Protein AF-A0A1G3PHJ7-F1 (afdb_monomer_lite)

pLDDT: mean 84.85, std 14.12, range [32.5, 98.19]

Secondary structure (DSSP, 8-state):
------PPPPPPPPPHHHHHHHHHHHTS---HHHHHHHHHHHHSS--HHHHHHHHHHHHHHHHHHHHHHTS---------------HHHHHHHHHHH-B--PPPPPHHHIIIIIHHHHHHHHHHHS-EEEETTTTEEEE-GGGGTTHHHHHHHHHHHHHHHHHHHHHHGGGTS-HHHHHHHHHHHHHHHHHHHT-GGG-TTS-HHHHHHHHHHHHHHHTSSTTHHHHHHHHHHHHHHHTT--HHHHHHHHHHHHHHH-TTSSSS-HHHHHHHHHHHHHTS---HHHHB---SS-SS-SSS----HHHHHHHHHHHHHHHHHHHHHHHHHHHHHHHHHHHHHHH-GGGSSSS----HHHHHHHHHH-TTSS--HHHHTTSHHHHHHHHHHHHHHHHHHHHTS-EEETTTEEE-SB-TTTTHHHHHHHHHHHHHHHHHTTT-TT--HHHHHHHHS-SS--PPPHHHHHHHHHHHHHHHHHHHHHHHHHHHHHHHHH-HHHHSSS---SPB-HHHHTTT--PPTTTTSBEE-SSTTTT-BHHHHHHHHHHHHHHHHHHTT-HHHHHHHHTHHHHHHHHHHHHHHHHHHS-HHHHHHHHHH---

Sequence (600 aa):
MRKEDNKEPAAAGTSASEKAQIGMLLQRIRPDKDQQLVEEIARSDMKADEKIRKIMGVDQKLSEMEGALDMKPNPVEVKVEKKPFSMEEVAKKNRRLIKVRQKKEKYFQFLFKHFLKIREFGKKSGLISSSFFPPRVWINPEYKKVVLPGFQNDSAILIRALKPLLQTGWIFLEKTEYNLLVQFRKLCESILNAAPENKQKTGVLELFREVERRFLVCQYQPEFAPIIIDSIIMLMKRSKRNDHDIQEALFHLRRLLTANTANPSLFDFLLVLNMAEYKKFLEFKEILQLVPGILISNFRYECDPQTQVEIDQYIEKNEAKIDELVARKMEIDKVERFMKRFVGEGSSGGDDIDFRLLRQLYDYGSRTGKTGFSQDQNALPVFAQNLFLQFTDNLDPLMGDKVEVEGFGPIRIFEKDMFKREFGVMQTMIHHLSQESFNSPHLSRERLYQIKYPHKDTNPSQGEASIFKALTSISDIVLEIGKKVGAVCMIYQEQPDGAANKGGIEPVSQAVIDRGYYSVPYWNKKIQIKGYFDGQTVEGALGQIASISFLIACFFYDDNMQSALSDRRSYIEEIQAIKKVLKRVADPAVYETIHRKYPF

Foldseek 3Di:
DDDDDDDDDDDDDADPVLVVLLVVLLPDDDPPVLNVVLVVLVPDPDHSVVSSVVSVVSVVVVVVVVVCVVDDDDDDPDPPPPPPPDLVVVLVVVLVVFFDDAAADDPVCLLPPALVVLVVLCVQQVQWDFDVVVTAIDGDPCCLVPVLVLLLVLLVLLLVLLPVCLLCLLLPDFQQLSQLSVLVNQLSVLSNQLHPVPDPPDDSLVSCPSNLSSLLLCPVDVCSLVSNLVSSLVSCVVVVHDVVSNVSNSLSSCQANPCPSDRHGVLSVSQSSVCNVRSHNDDPVNGTDNDPGDNRDRFDHPDDPVSVVVLVVLLVVLLVVLVVLVVLLVLLVLLQVLLCVQQHVPCADDDDHRCVLLQLLLVQQPPVVPDGCVVCQFQPLVNVLSSLVSLCVFVCCQAAHFFQWPPPGTAHQAYNCQCVVLSVLLVVLSVQSVVLCVVCRRCGLVNLVCCVVVPDPDDDDPSRVSNNVSLLSNLVSLQVLLSLLSLVLVLCVVCVPQQVPDQPSDHDYPVNSVVSDYHGHQQQIATPDPGPRHRPGNSSVSSSSSNSSLSSNVSSVHVSSVCSSVCSVVSVVSSVVSLVSCCRSPRPVVSVVSCVVPVD

Radius of gyration: 41.17 Å; chains: 1; bounding box: 98×80×120 Å

Structure (mmCIF, N/CA/C/O backbone):
data_AF-A0A1G3PHJ7-F1
#
_entry.id   AF-A0A1G3PHJ7-F1
#
loop_
_atom_site.group_PDB
_atom_site.id
_atom_site.type_symbol
_atom_site.label_atom_id
_atom_site.label_alt_id
_atom_site.label_comp_id
_atom_site.label_asym_id
_atom_site.label_entity_id
_atom_site.label_seq_id
_atom_site.pdbx_PDB_ins_code
_atom_site.Cartn_x
_atom_site.Cartn_y
_atom_site.Cartn_z
_atom_site.occupancy
_atom_site.B_iso_or_equiv
_atom_site.auth_seq_id
_atom_site.auth_comp_id
_atom_site.auth_asym_id
_atom_site.auth_atom_id
_atom_site.pdbx_PDB_model_num
ATOM 1 N N . MET A 1 1 ? 54.192 -47.809 64.615 1.00 43.84 1 MET A N 1
ATOM 2 C CA . MET A 1 1 ? 53.836 -48.461 63.337 1.00 43.84 1 MET A CA 1
ATOM 3 C C . MET A 1 1 ? 52.466 -49.115 63.475 1.00 43.84 1 MET A C 1
ATOM 5 O O . MET A 1 1 ? 52.374 -50.237 63.951 1.00 43.84 1 MET A O 1
ATOM 9 N N . ARG A 1 2 ? 51.402 -48.392 63.121 1.00 34.75 2 ARG A N 1
ATOM 10 C CA . ARG A 1 2 ? 50.054 -48.934 62.905 1.00 34.75 2 ARG A CA 1
ATOM 11 C C . ARG A 1 2 ? 49.571 -48.354 61.578 1.00 34.75 2 ARG A C 1
ATOM 13 O O . ARG A 1 2 ? 49.669 -47.148 61.384 1.00 34.75 2 ARG A O 1
ATOM 20 N N . LYS A 1 3 ? 49.187 -49.239 60.657 1.00 42.75 3 LYS A N 1
ATOM 21 C CA . LYS A 1 3 ? 48.485 -48.904 59.416 1.00 42.75 3 LYS A CA 1
ATOM 22 C C . LYS A 1 3 ? 47.058 -48.518 59.809 1.00 42.75 3 LYS A C 1
ATOM 24 O O . LYS A 1 3 ? 46.428 -49.290 60.524 1.00 42.75 3 LYS A O 1
ATOM 29 N N . GLU A 1 4 ? 46.599 -47.352 59.374 1.00 40.41 4 GLU A N 1
ATOM 30 C CA . GLU A 1 4 ? 45.186 -46.975 59.402 1.00 40.41 4 GLU A CA 1
ATOM 31 C C . GLU A 1 4 ? 44.698 -46.770 57.971 1.00 40.41 4 GLU A C 1
ATOM 33 O O . GLU A 1 4 ? 45.450 -46.368 57.079 1.00 40.41 4 GLU A O 1
ATOM 38 N N . ASP A 1 5 ? 43.446 -47.167 57.792 1.00 36.91 5 ASP A N 1
ATOM 39 C CA . ASP A 1 5 ? 42.823 -47.559 56.545 1.00 36.91 5 ASP A CA 1
ATOM 40 C C . ASP A 1 5 ? 42.368 -46.369 55.699 1.00 36.91 5 ASP A C 1
ATOM 42 O O . ASP A 1 5 ? 41.817 -45.381 56.187 1.00 36.91 5 ASP A O 1
ATOM 46 N N . ASN A 1 6 ? 42.545 -46.521 54.390 1.00 38.66 6 ASN A N 1
ATOM 47 C CA . ASN A 1 6 ? 42.050 -45.610 53.370 1.00 38.66 6 ASN A CA 1
ATOM 48 C C . ASN A 1 6 ? 40.543 -45.874 53.172 1.00 38.66 6 ASN A C 1
ATOM 50 O O . ASN A 1 6 ? 40.163 -46.852 52.531 1.00 38.66 6 ASN A O 1
ATOM 54 N N . LYS A 1 7 ? 39.679 -45.027 53.747 1.00 38.62 7 LYS A N 1
ATOM 55 C CA . LYS A 1 7 ? 38.235 -45.018 53.460 1.00 38.62 7 LYS A CA 1
ATOM 56 C C . LYS A 1 7 ? 37.962 -44.213 52.188 1.00 38.62 7 LYS A C 1
ATOM 58 O O . LYS A 1 7 ? 38.268 -43.024 52.129 1.00 38.62 7 LYS A O 1
ATOM 63 N N . GLU A 1 8 ? 37.365 -44.872 51.197 1.00 39.25 8 GLU A N 1
ATOM 64 C CA . GLU A 1 8 ? 36.826 -44.265 49.975 1.00 39.25 8 GLU A CA 1
ATOM 65 C C . GLU A 1 8 ? 35.823 -43.135 50.291 1.00 39.25 8 GLU A C 1
ATOM 67 O O . GLU A 1 8 ? 35.003 -43.277 51.206 1.00 39.25 8 GLU A O 1
ATOM 72 N N . PRO A 1 9 ? 35.837 -42.018 49.539 1.00 43.00 9 PRO A N 1
ATOM 73 C CA . PRO A 1 9 ? 34.840 -40.970 49.693 1.00 43.00 9 PRO A CA 1
ATOM 74 C C . PRO A 1 9 ? 33.491 -41.412 49.109 1.00 43.00 9 PRO A C 1
ATOM 76 O O . PRO A 1 9 ? 33.395 -41.865 47.968 1.00 43.00 9 PRO A O 1
ATOM 79 N N . ALA A 1 10 ? 32.444 -41.241 49.916 1.00 39.97 10 ALA A N 1
ATOM 80 C CA . ALA A 1 10 ? 31.054 -41.527 49.587 1.00 39.97 10 ALA A CA 1
ATOM 81 C C . ALA A 1 10 ? 30.588 -40.807 48.306 1.00 39.97 10 ALA A C 1
ATOM 83 O O . ALA A 1 10 ? 30.889 -39.632 48.083 1.00 39.97 10 ALA A O 1
ATOM 84 N N . ALA A 1 11 ? 29.823 -41.528 47.483 1.00 46.81 11 ALA A N 1
ATOM 85 C CA . ALA A 1 11 ? 29.260 -41.058 46.224 1.00 46.81 11 ALA A CA 1
ATOM 86 C C . ALA A 1 11 ? 28.428 -39.776 46.413 1.00 46.81 11 ALA A C 1
ATOM 88 O O . ALA A 1 11 ? 27.406 -39.772 47.101 1.00 46.81 11 ALA A O 1
ATOM 89 N N . ALA A 1 12 ? 28.871 -38.689 45.778 1.00 52.44 12 ALA A N 1
ATOM 90 C CA . ALA A 1 12 ? 28.134 -37.436 45.691 1.00 52.44 12 ALA A CA 1
ATOM 91 C C . ALA A 1 12 ? 26.771 -37.678 45.020 1.00 52.44 12 ALA A C 1
ATOM 93 O O . ALA A 1 12 ? 26.698 -38.172 43.894 1.00 52.44 12 ALA A O 1
ATOM 94 N N . GLY A 1 13 ? 25.691 -37.360 45.733 1.00 57.12 13 GLY A N 1
ATOM 95 C CA . GLY A 1 13 ? 24.333 -37.485 45.220 1.00 57.12 13 GLY A CA 1
ATOM 96 C C . GLY A 1 13 ? 24.086 -36.539 44.044 1.00 57.12 13 GLY A C 1
ATOM 97 O O . GLY A 1 13 ? 24.349 -35.346 44.135 1.00 57.12 13 GLY A O 1
ATOM 98 N N . THR A 1 14 ? 23.554 -37.094 42.957 1.00 68.00 14 THR A N 1
ATOM 99 C CA . THR A 1 14 ? 23.069 -36.379 41.763 1.00 68.00 14 THR A CA 1
ATOM 100 C C . THR A 1 14 ? 22.172 -35.190 42.126 1.00 68.00 14 THR A C 1
ATOM 102 O O . THR A 1 14 ? 21.181 -35.382 42.845 1.00 68.00 14 THR A O 1
ATOM 105 N N . SER A 1 15 ? 22.468 -33.990 41.619 1.00 80.75 15 SER A N 1
ATOM 106 C CA . SER A 1 15 ? 21.694 -32.786 41.948 1.00 80.75 15 SER A CA 1
ATOM 107 C C . SER A 1 15 ? 20.277 -32.837 41.348 1.00 80.75 15 SER A C 1
ATOM 109 O O . SER A 1 15 ? 20.022 -33.489 40.332 1.00 80.75 15 SER A O 1
ATOM 111 N N . ALA A 1 16 ? 19.306 -32.157 41.971 1.00 77.56 16 ALA A N 1
ATOM 112 C CA . ALA A 1 16 ? 17.932 -32.097 41.449 1.00 77.56 16 ALA A CA 1
ATOM 113 C C . ALA A 1 16 ? 17.864 -31.462 40.043 1.00 77.56 16 ALA A C 1
ATOM 115 O O . ALA A 1 16 ? 17.028 -31.850 39.227 1.00 77.56 16 ALA A O 1
ATOM 116 N N . SER A 1 17 ? 18.788 -30.540 39.751 1.00 81.38 17 SER A N 1
ATOM 117 C CA . SER A 1 17 ? 18.938 -29.886 38.447 1.00 81.38 17 SER A CA 1
ATOM 118 C C . SER A 1 17 ? 19.352 -30.877 37.355 1.00 81.38 17 SER A C 1
ATOM 120 O O . SER A 1 17 ? 18.749 -30.909 36.284 1.00 81.38 17 SER A O 1
ATOM 122 N N . GLU A 1 18 ? 20.326 -31.744 37.640 1.00 83.62 18 GLU A N 1
ATOM 123 C CA . GLU A 1 18 ? 20.791 -32.782 36.710 1.00 83.62 18 GLU A CA 1
ATOM 124 C C . GLU A 1 18 ? 19.682 -33.782 36.356 1.00 83.62 18 GLU A C 1
ATOM 126 O O . GLU A 1 18 ? 19.519 -34.158 35.194 1.00 83.62 18 GLU A O 1
ATOM 131 N N . LYS A 1 19 ? 18.863 -34.183 37.339 1.00 85.62 19 LYS A N 1
ATOM 132 C CA . LYS A 1 19 ? 17.728 -35.093 37.102 1.00 85.62 19 LYS A CA 1
ATOM 133 C C . LYS A 1 19 ? 16.661 -34.464 36.202 1.00 85.62 19 LYS A C 1
ATOM 135 O O . LYS A 1 19 ? 16.149 -35.142 35.312 1.00 85.62 19 LYS A O 1
ATOM 140 N N . ALA A 1 20 ? 16.350 -33.182 36.406 1.00 84.25 20 ALA A N 1
ATOM 141 C CA . ALA A 1 20 ? 15.405 -32.452 35.562 1.00 84.25 20 ALA A CA 1
ATOM 142 C C . ALA A 1 20 ? 15.917 -32.328 34.117 1.00 84.25 20 ALA A C 1
ATOM 144 O O . ALA A 1 20 ? 15.168 -32.563 33.168 1.00 84.25 20 ALA A O 1
ATOM 145 N N . GLN A 1 21 ? 17.210 -32.043 33.948 1.00 89.69 21 GLN A N 1
ATOM 146 C CA . GLN A 1 21 ? 17.830 -31.900 32.634 1.00 89.69 21 GLN A CA 1
ATOM 147 C C . GLN A 1 21 ? 17.865 -33.222 31.852 1.00 89.69 21 GLN A C 1
ATOM 149 O O . GLN A 1 21 ? 17.553 -33.234 30.661 1.00 89.69 21 GLN A O 1
ATOM 154 N N . ILE A 1 22 ? 18.164 -34.349 32.511 1.00 89.44 22 ILE A N 1
ATOM 155 C CA . ILE A 1 22 ? 18.066 -35.678 31.883 1.00 89.44 22 ILE A CA 1
ATOM 156 C C . ILE A 1 22 ? 16.615 -35.973 31.472 1.00 89.44 22 ILE A C 1
ATOM 158 O O . ILE A 1 22 ? 16.384 -36.452 30.363 1.00 89.44 22 ILE A O 1
ATOM 162 N N . GLY A 1 23 ? 15.635 -35.643 32.322 1.00 87.94 23 GLY A N 1
ATOM 163 C CA . GLY A 1 23 ? 14.214 -35.821 32.012 1.00 87.94 23 GLY A CA 1
ATOM 164 C C . GLY A 1 23 ? 13.775 -35.063 30.756 1.00 87.94 23 GLY A C 1
ATOM 165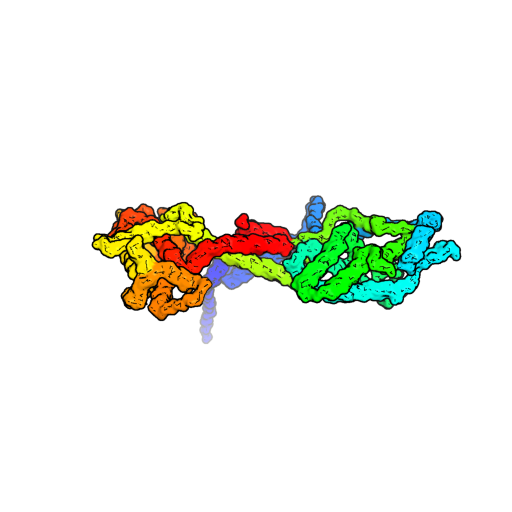 O O . GLY A 1 23 ? 13.115 -35.639 29.894 1.00 87.94 23 GLY A O 1
ATOM 166 N N . MET A 1 24 ? 14.206 -33.807 30.605 1.00 89.19 24 MET A N 1
ATOM 167 C CA . MET A 1 24 ? 13.935 -33.018 29.397 1.00 89.19 24 MET A CA 1
ATOM 168 C C . MET A 1 24 ? 14.59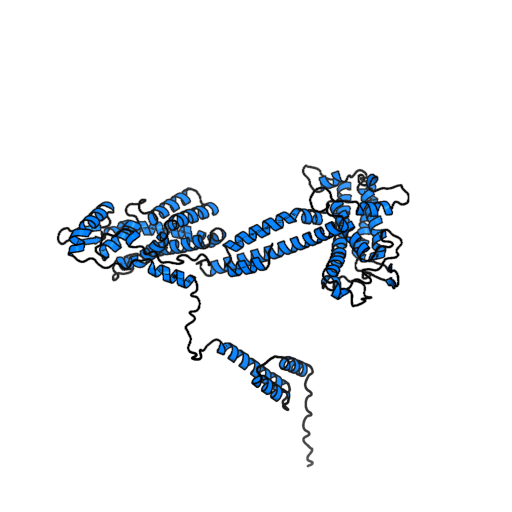1 -33.617 28.148 1.00 89.19 24 MET A C 1
ATOM 170 O O . MET A 1 24 ? 13.973 -33.655 27.086 1.00 89.19 24 MET A O 1
ATOM 174 N N . LEU A 1 25 ? 15.832 -34.103 28.261 1.00 92.31 25 LEU A N 1
ATOM 175 C CA . LEU A 1 25 ? 16.528 -34.724 27.136 1.00 92.31 25 LEU A CA 1
ATOM 176 C C . LEU A 1 25 ? 15.845 -36.029 26.699 1.00 92.31 25 LEU A C 1
ATOM 178 O O . LEU A 1 25 ? 15.731 -36.277 25.503 1.00 92.31 25 LEU A O 1
ATOM 182 N N . LEU A 1 26 ? 15.324 -36.836 27.623 1.00 92.00 26 LEU A N 1
ATOM 183 C CA . LEU A 1 26 ? 14.647 -38.096 27.287 1.00 92.00 26 LEU A CA 1
ATOM 184 C C . LEU A 1 26 ? 13.313 -37.913 26.546 1.00 92.00 26 LEU A C 1
ATOM 186 O O . LEU A 1 26 ? 12.924 -38.802 25.797 1.00 92.00 26 LEU A O 1
ATOM 190 N N . GLN A 1 27 ? 12.644 -36.766 26.698 1.00 91.94 27 GLN A N 1
ATOM 191 C CA . GLN A 1 27 ? 11.363 -36.476 26.035 1.00 91.94 27 GLN A CA 1
ATOM 192 C C . GLN A 1 27 ? 11.489 -36.084 24.553 1.00 91.94 27 GLN A C 1
ATOM 194 O O . GLN A 1 27 ? 10.477 -35.994 23.859 1.00 91.94 27 GLN A O 1
ATOM 199 N N . ARG A 1 28 ? 12.703 -35.833 24.046 1.00 90.75 28 ARG A N 1
ATOM 200 C CA . ARG A 1 28 ? 12.907 -35.525 22.622 1.00 90.75 28 ARG A CA 1
ATOM 201 C C . ARG A 1 28 ? 12.659 -36.760 21.753 1.00 90.75 28 ARG A C 1
ATOM 203 O O . ARG A 1 28 ? 13.173 -37.834 22.047 1.00 90.75 28 ARG A O 1
ATOM 210 N N . ILE A 1 29 ? 11.908 -36.581 20.667 1.00 88.19 29 ILE A N 1
ATOM 211 C CA . ILE A 1 29 ? 11.634 -37.624 19.669 1.00 88.19 29 ILE A CA 1
ATOM 212 C C . ILE A 1 29 ? 12.878 -37.805 18.791 1.00 88.19 29 ILE A C 1
ATOM 214 O O . ILE A 1 29 ? 13.431 -36.821 18.303 1.00 88.19 29 ILE A O 1
ATOM 218 N N . ARG A 1 30 ? 13.315 -39.054 18.600 1.00 91.31 30 ARG A N 1
ATOM 219 C CA . ARG A 1 30 ? 14.499 -39.434 17.811 1.00 91.31 30 ARG A CA 1
ATOM 220 C C . ARG A 1 30 ? 14.197 -40.660 16.944 1.00 91.31 30 ARG A C 1
ATOM 222 O O . ARG A 1 30 ? 13.276 -41.404 17.279 1.00 91.31 30 ARG A O 1
ATOM 229 N N . PRO A 1 31 ? 14.978 -40.921 15.881 1.00 91.50 31 PRO A N 1
ATOM 230 C CA . PRO A 1 31 ? 14.959 -42.204 15.183 1.00 91.50 31 PRO A CA 1
ATOM 231 C C . PRO A 1 31 ? 15.265 -43.374 16.130 1.00 91.50 31 PRO A C 1
ATOM 233 O O . PRO A 1 31 ? 16.075 -43.239 17.048 1.00 91.50 31 PRO A O 1
ATOM 236 N N . ASP A 1 32 ? 14.675 -44.544 15.871 1.00 88.56 32 ASP A N 1
ATOM 237 C CA . ASP A 1 32 ? 14.705 -45.702 16.783 1.00 88.56 32 ASP A CA 1
ATOM 238 C C . ASP A 1 32 ? 16.114 -46.108 17.245 1.00 88.56 32 ASP A C 1
ATOM 240 O O . ASP A 1 32 ? 16.311 -46.468 18.405 1.00 88.56 32 ASP A O 1
ATOM 244 N N . LYS A 1 33 ? 17.117 -46.020 16.361 1.00 89.62 33 LYS A N 1
ATOM 245 C CA . LYS A 1 33 ? 18.511 -46.367 16.691 1.00 89.62 33 LYS A CA 1
ATOM 246 C C . LYS A 1 33 ? 19.138 -45.398 17.694 1.00 89.62 33 LYS A C 1
ATOM 248 O O . LYS A 1 33 ? 19.831 -45.830 18.611 1.00 89.62 33 LYS A O 1
ATOM 253 N N . ASP A 1 34 ? 18.884 -44.105 17.536 1.00 90.81 34 ASP A N 1
ATOM 254 C CA . ASP A 1 34 ? 19.429 -43.067 18.411 1.00 90.81 34 ASP A CA 1
ATOM 255 C C . ASP A 1 34 ? 18.655 -43.001 19.730 1.00 90.81 34 ASP A C 1
ATOM 257 O O . ASP A 1 34 ? 19.244 -42.770 20.786 1.00 90.81 34 ASP A O 1
ATOM 261 N N . GLN A 1 35 ? 17.350 -43.290 19.694 1.00 93.38 35 GLN A N 1
ATOM 262 C CA . GLN A 1 35 ? 16.529 -43.429 20.894 1.00 93.38 35 GLN A CA 1
ATOM 263 C C . GLN A 1 35 ? 17.010 -44.598 21.770 1.00 93.38 35 GLN A C 1
ATOM 265 O O . GLN A 1 35 ? 17.184 -44.421 22.975 1.00 93.38 35 GLN A O 1
ATOM 270 N N . GLN A 1 36 ? 17.319 -45.756 21.173 1.00 91.62 36 GLN A N 1
ATOM 271 C CA . GLN A 1 36 ? 17.901 -46.898 21.894 1.00 91.62 36 GLN A CA 1
ATOM 272 C C . GLN A 1 36 ? 19.247 -46.549 22.543 1.00 91.62 36 GLN A C 1
ATOM 274 O O . GLN A 1 36 ? 19.488 -46.905 23.696 1.00 91.62 36 GLN A O 1
ATOM 279 N N . LEU A 1 37 ? 20.099 -45.801 21.839 1.00 93.31 37 LEU A N 1
ATOM 280 C CA . LEU A 1 37 ? 21.410 -45.394 22.342 1.00 93.31 37 LEU A CA 1
ATOM 281 C C . LEU A 1 37 ? 21.299 -44.376 23.492 1.00 93.31 37 LEU A C 1
ATOM 283 O O . LEU A 1 37 ? 22.047 -44.442 24.467 1.00 93.31 37 LEU A O 1
ATOM 287 N N . VAL A 1 38 ? 20.327 -43.463 23.426 1.00 94.50 38 VAL A N 1
ATOM 288 C CA . VAL A 1 38 ? 20.012 -42.528 24.519 1.00 94.50 38 VAL A CA 1
ATOM 289 C C . VAL A 1 38 ? 19.456 -43.258 25.743 1.00 94.50 38 VAL A C 1
ATOM 291 O O . VAL A 1 38 ? 19.845 -42.939 26.869 1.00 94.50 38 VAL A O 1
ATOM 294 N N . GLU A 1 39 ? 18.605 -44.266 25.554 1.00 92.62 39 GLU A N 1
ATOM 295 C CA . GLU A 1 39 ? 18.111 -45.110 26.647 1.00 92.62 39 GLU A CA 1
ATOM 296 C C . GLU A 1 39 ? 19.225 -45.947 27.291 1.00 92.62 39 GLU A C 1
ATOM 298 O O . GLU A 1 39 ? 19.259 -46.082 28.516 1.00 92.62 39 GLU A O 1
ATOM 303 N N . GLU A 1 40 ? 20.174 -46.455 26.503 1.00 93.12 40 GLU A N 1
ATOM 304 C CA . GLU A 1 40 ? 21.356 -47.165 27.001 1.00 93.12 40 GLU A CA 1
ATOM 305 C C . GLU A 1 40 ? 22.254 -46.238 27.838 1.00 93.12 40 GLU A C 1
ATOM 307 O O . GLU A 1 40 ? 22.643 -46.577 28.960 1.00 93.12 40 GLU A O 1
ATOM 312 N N . ILE A 1 41 ? 22.502 -45.011 27.360 1.00 94.31 41 ILE A N 1
ATOM 313 C CA . ILE A 1 41 ? 23.235 -43.986 28.119 1.00 94.31 41 ILE A CA 1
ATOM 314 C C . ILE A 1 41 ? 22.494 -43.645 29.418 1.00 94.31 41 ILE A C 1
ATOM 316 O O . ILE A 1 41 ? 23.122 -43.536 30.475 1.00 94.31 41 ILE A O 1
ATOM 320 N N . ALA A 1 42 ? 21.167 -43.513 29.375 1.00 92.31 42 ALA A N 1
ATOM 321 C CA . ALA A 1 42 ? 20.363 -43.197 30.549 1.00 92.31 42 ALA A CA 1
ATOM 322 C C . ALA A 1 42 ? 20.401 -44.309 31.611 1.00 92.31 42 ALA A C 1
ATOM 324 O O . ALA A 1 42 ? 20.446 -43.999 32.806 1.00 92.31 42 ALA A O 1
ATOM 325 N N . ARG A 1 43 ? 20.445 -45.580 31.187 1.00 91.06 43 ARG A N 1
ATOM 326 C CA . ARG A 1 43 ? 20.497 -46.763 32.065 1.00 91.06 43 ARG A CA 1
ATOM 327 C C . ARG A 1 43 ? 21.895 -47.109 32.582 1.00 91.06 43 ARG A C 1
ATOM 329 O O . ARG A 1 43 ? 21.991 -47.832 33.563 1.00 91.06 43 ARG A O 1
ATOM 336 N N . SER A 1 44 ? 22.956 -46.601 31.960 1.00 91.94 44 SER A N 1
ATOM 337 C CA . SER A 1 44 ? 24.341 -46.847 32.393 1.00 91.94 44 SER A CA 1
ATOM 338 C C . SER A 1 44 ? 24.656 -46.295 33.796 1.00 91.94 44 SER A C 1
ATOM 340 O O . SER A 1 44 ? 24.024 -45.342 34.248 1.00 91.94 44 SER A O 1
ATOM 342 N N . ASP A 1 45 ? 25.702 -46.797 34.454 1.00 90.06 45 ASP A N 1
ATOM 343 C CA . ASP A 1 45 ? 26.142 -46.323 35.784 1.00 90.06 45 ASP A CA 1
ATOM 344 C C . ASP A 1 45 ? 27.004 -45.040 35.744 1.00 90.06 45 ASP A C 1
ATOM 346 O O . ASP A 1 45 ? 27.764 -44.736 36.663 1.00 90.06 45 ASP A O 1
ATOM 350 N N . MET A 1 46 ? 26.905 -44.256 34.667 1.00 90.12 46 MET A N 1
ATOM 351 C CA . MET A 1 46 ? 27.650 -43.002 34.516 1.00 90.12 46 MET A CA 1
ATOM 352 C C . MET A 1 46 ? 27.124 -41.889 35.437 1.00 90.12 46 MET A C 1
ATOM 354 O O . MET A 1 46 ? 25.933 -41.828 35.758 1.00 90.12 46 MET A O 1
ATOM 358 N N . LYS A 1 47 ? 28.003 -40.945 35.805 1.00 91.94 47 LYS A N 1
ATOM 359 C CA . LYS A 1 47 ? 27.600 -39.713 36.508 1.00 91.94 47 LYS A CA 1
ATOM 360 C C . LYS A 1 47 ? 26.649 -38.889 35.632 1.00 91.94 47 LYS A C 1
ATOM 362 O O . LYS A 1 47 ? 26.766 -38.901 34.406 1.00 91.94 47 LYS A O 1
ATOM 367 N N . ALA A 1 48 ? 25.717 -38.159 36.245 1.00 87.69 48 ALA A N 1
ATOM 368 C CA . ALA A 1 48 ? 24.667 -37.458 35.502 1.00 87.69 48 ALA A CA 1
ATOM 369 C C . ALA A 1 48 ? 25.196 -36.427 34.499 1.00 87.69 48 ALA A C 1
ATOM 371 O O . ALA A 1 48 ? 24.711 -36.395 33.370 1.00 87.69 48 ALA A O 1
ATOM 372 N N . ASP A 1 49 ? 26.239 -35.674 34.848 1.00 88.12 49 ASP A N 1
ATOM 373 C CA . ASP A 1 49 ? 26.876 -34.722 33.928 1.00 88.12 49 ASP A CA 1
ATOM 374 C C . ASP A 1 49 ? 27.410 -35.406 32.664 1.00 88.12 49 ASP A C 1
ATOM 376 O O . ASP A 1 49 ? 27.308 -34.887 31.550 1.00 88.12 49 ASP A O 1
ATOM 380 N N . GLU A 1 50 ? 27.949 -36.616 32.821 1.00 90.06 50 GLU A N 1
ATOM 381 C CA . GLU A 1 50 ? 28.477 -37.400 31.711 1.00 90.06 50 GLU A CA 1
ATOM 382 C C . GLU A 1 50 ? 27.348 -37.962 30.836 1.00 90.06 50 GLU A C 1
ATOM 384 O O . GLU A 1 50 ? 27.457 -37.946 29.606 1.00 90.06 50 GLU A O 1
ATOM 389 N N . LYS A 1 51 ? 26.224 -38.368 31.446 1.00 94.00 51 LYS A N 1
ATOM 390 C CA . LYS A 1 51 ? 25.006 -38.767 30.721 1.00 94.00 51 LYS A CA 1
ATOM 391 C C . LYS A 1 51 ? 24.448 -37.614 29.894 1.00 94.00 51 LYS A C 1
ATOM 393 O O . LYS A 1 51 ? 24.197 -37.793 28.704 1.00 94.00 51 LYS A O 1
ATOM 398 N N . ILE A 1 52 ? 24.311 -36.430 30.492 1.00 92.19 52 ILE A N 1
ATOM 399 C CA . ILE A 1 52 ? 23.828 -35.219 29.812 1.00 92.19 52 ILE A CA 1
ATOM 400 C C . ILE A 1 52 ? 24.718 -34.911 28.605 1.00 92.19 52 ILE A C 1
ATOM 402 O O . ILE A 1 52 ? 24.218 -34.744 27.493 1.00 92.19 52 ILE A O 1
ATOM 406 N N . ARG A 1 53 ? 26.044 -34.916 28.794 1.00 92.75 53 ARG A N 1
ATOM 407 C CA . ARG A 1 53 ? 27.004 -34.618 27.723 1.00 92.75 53 ARG A CA 1
ATOM 408 C C . ARG A 1 53 ? 26.934 -35.623 26.574 1.00 92.75 53 ARG A C 1
ATOM 410 O O . ARG A 1 53 ? 26.996 -35.219 25.414 1.00 92.75 53 ARG A O 1
ATOM 417 N N . LYS A 1 54 ? 26.792 -36.919 26.874 1.00 94.56 54 LYS A N 1
ATOM 418 C CA . LYS A 1 54 ? 26.682 -37.961 25.843 1.00 94.56 54 LYS A CA 1
ATOM 419 C C . LYS A 1 54 ? 25.358 -37.882 25.085 1.00 94.56 54 LYS A C 1
ATOM 421 O O . LYS A 1 54 ? 25.391 -37.950 23.862 1.00 94.56 54 LYS A O 1
ATOM 426 N N . ILE A 1 55 ? 24.231 -37.661 25.768 1.00 95.19 55 ILE A N 1
ATOM 427 C CA . ILE A 1 55 ? 22.919 -37.508 25.112 1.00 95.19 55 ILE A CA 1
ATOM 428 C C . ILE A 1 55 ? 22.903 -36.263 24.213 1.00 95.19 55 ILE A C 1
ATOM 430 O O . ILE A 1 55 ? 22.482 -36.344 23.063 1.00 95.19 55 ILE A O 1
ATOM 434 N N . MET A 1 56 ? 23.448 -35.133 24.677 1.00 92.25 56 MET A N 1
ATOM 435 C CA . MET A 1 56 ? 23.587 -33.934 23.838 1.00 92.25 56 MET A CA 1
ATOM 436 C C . MET A 1 56 ? 24.485 -34.168 22.615 1.00 92.25 56 MET A C 1
ATOM 438 O O . MET A 1 56 ? 24.215 -33.622 21.549 1.00 92.25 56 MET A O 1
ATOM 442 N N . GLY A 1 57 ? 25.527 -34.996 22.740 1.00 93.31 57 GLY A N 1
ATOM 443 C CA . GLY A 1 57 ? 26.381 -35.378 21.614 1.00 93.31 57 GLY A CA 1
ATOM 444 C C . GLY A 1 57 ? 25.672 -36.242 20.564 1.00 93.31 57 GLY A C 1
ATOM 445 O O . GLY A 1 57 ? 26.010 -36.152 19.385 1.00 93.31 57 GLY A O 1
ATOM 446 N N . VAL A 1 58 ? 24.684 -37.051 20.965 1.00 92.81 58 VAL A N 1
ATOM 447 C CA . VAL A 1 58 ? 23.812 -37.788 20.031 1.00 92.81 58 VAL A CA 1
ATOM 448 C C . VAL A 1 58 ? 22.907 -36.811 19.284 1.00 92.81 58 VAL A C 1
ATOM 450 O O . VAL A 1 58 ? 22.889 -36.822 18.056 1.00 92.81 58 VAL A O 1
ATOM 453 N N . ASP A 1 59 ? 22.244 -35.906 20.010 1.00 89.94 59 ASP A N 1
ATOM 454 C CA . ASP A 1 59 ? 21.359 -34.892 19.422 1.00 89.94 59 ASP A CA 1
ATOM 455 C C . ASP A 1 59 ? 22.116 -33.965 18.446 1.00 89.94 59 ASP A C 1
ATOM 457 O O . ASP A 1 59 ? 21.599 -33.609 17.390 1.00 89.94 59 ASP A O 1
ATOM 461 N N . GLN A 1 60 ? 23.363 -33.596 18.762 1.00 89.56 60 GLN A N 1
ATOM 462 C CA . GLN A 1 60 ? 24.184 -32.754 17.890 1.00 89.56 60 GLN A CA 1
ATOM 463 C C . GLN A 1 60 ? 24.550 -33.457 16.574 1.00 89.56 60 GLN A C 1
ATOM 465 O O . GLN A 1 60 ? 24.459 -32.845 15.511 1.00 89.56 60 GLN A O 1
ATOM 470 N N . LYS A 1 61 ? 24.907 -34.747 16.623 1.00 88.44 61 LYS A N 1
ATOM 471 C CA . LYS A 1 61 ? 25.186 -35.540 15.414 1.00 88.44 61 LYS A CA 1
ATOM 472 C C . LYS A 1 61 ? 23.950 -35.700 14.533 1.00 88.44 61 LYS A C 1
ATOM 474 O O . LYS A 1 61 ? 24.078 -35.699 13.313 1.00 88.44 61 LYS A O 1
ATOM 479 N N . LEU A 1 62 ? 22.772 -35.805 15.145 1.00 85.50 62 LEU A N 1
ATOM 480 C CA . LEU A 1 62 ? 21.488 -35.858 14.448 1.00 85.50 62 LEU A CA 1
ATOM 481 C C . LEU A 1 62 ? 21.227 -34.563 13.670 1.00 85.50 62 LEU A C 1
ATOM 483 O O . LEU A 1 62 ? 21.001 -34.621 12.465 1.00 85.50 62 LEU A O 1
ATOM 487 N N . SER A 1 63 ? 21.394 -33.404 14.312 1.00 79.69 63 SER A N 1
ATOM 488 C CA . SER A 1 63 ? 21.268 -32.096 13.651 1.00 79.69 63 SER A CA 1
ATOM 489 C C . SER A 1 63 ? 22.299 -31.884 12.534 1.00 79.69 63 SER A C 1
ATOM 491 O O . SER A 1 63 ? 21.991 -31.294 11.500 1.00 79.69 63 SER A O 1
ATOM 493 N N . GLU A 1 64 ? 23.530 -32.373 12.712 1.00 79.00 64 GLU A N 1
ATOM 494 C CA . GLU A 1 64 ? 24.578 -32.305 11.685 1.00 79.00 64 GLU A CA 1
ATOM 495 C C . GLU A 1 64 ? 24.283 -33.237 10.492 1.00 79.00 64 GLU A C 1
ATOM 497 O O . GLU A 1 64 ? 24.575 -32.879 9.350 1.00 79.00 64 GLU A O 1
ATOM 502 N N . MET A 1 65 ? 23.660 -34.400 10.723 1.00 71.69 65 MET A N 1
ATOM 503 C CA . MET A 1 65 ? 23.220 -35.308 9.656 1.00 71.69 65 MET A CA 1
ATOM 504 C C . MET A 1 65 ? 21.971 -34.801 8.928 1.00 71.69 65 MET A C 1
ATOM 506 O O . MET A 1 65 ? 21.923 -34.906 7.704 1.00 71.69 65 MET A O 1
ATOM 510 N N . GLU A 1 66 ? 21.001 -34.207 9.626 1.00 70.00 66 GLU A N 1
ATOM 511 C CA . GLU A 1 66 ? 19.839 -33.554 9.003 1.00 70.00 66 GLU A CA 1
ATOM 512 C C . GLU A 1 66 ? 20.270 -32.351 8.151 1.00 70.00 66 GLU A C 1
ATOM 514 O O . GLU A 1 66 ? 19.824 -32.211 7.014 1.00 70.00 66 GLU A O 1
ATOM 519 N N . GLY A 1 67 ? 21.238 -31.558 8.627 1.00 55.66 67 GLY A N 1
ATOM 520 C CA . GLY A 1 67 ? 21.843 -30.474 7.845 1.00 55.66 67 GLY A CA 1
ATOM 521 C C . GLY A 1 67 ? 22.683 -30.944 6.645 1.00 55.66 67 GLY A C 1
ATOM 522 O O . GLY A 1 67 ? 22.861 -30.191 5.688 1.00 55.66 67 GLY A O 1
ATOM 523 N N . ALA A 1 68 ? 23.189 -32.183 6.660 1.00 52.47 68 ALA A N 1
ATOM 524 C CA . ALA A 1 68 ? 23.979 -32.761 5.568 1.00 52.47 68 ALA A CA 1
ATOM 525 C C . ALA A 1 68 ? 23.141 -33.563 4.551 1.00 52.47 68 ALA A C 1
ATOM 527 O O . ALA A 1 68 ? 23.541 -33.683 3.389 1.00 52.47 68 ALA A O 1
ATOM 528 N N . LEU A 1 69 ? 21.977 -34.090 4.948 1.00 48.69 69 LEU A N 1
ATOM 529 C CA . LEU A 1 69 ? 21.052 -34.824 4.072 1.00 48.69 69 LEU A CA 1
ATOM 530 C C . LEU A 1 69 ? 20.266 -33.912 3.113 1.00 48.69 69 LEU A C 1
ATOM 532 O O . LEU A 1 69 ? 19.762 -34.401 2.104 1.00 48.69 69 LEU A O 1
ATOM 536 N N . ASP A 1 70 ? 20.292 -32.594 3.326 1.00 47.12 70 ASP A N 1
ATOM 537 C CA . ASP A 1 70 ? 19.877 -31.594 2.327 1.00 47.12 70 ASP A CA 1
ATOM 538 C C . ASP A 1 70 ? 20.912 -31.386 1.197 1.00 47.12 70 ASP A C 1
ATOM 540 O O . ASP A 1 70 ? 20.667 -30.661 0.227 1.00 47.12 70 ASP A O 1
ATOM 544 N N . MET A 1 71 ? 22.077 -32.046 1.261 1.00 46.75 71 MET A N 1
ATOM 545 C CA . MET A 1 71 ? 23.128 -31.938 0.246 1.00 46.75 71 MET A CA 1
ATOM 546 C C . MET A 1 71 ? 23.852 -33.267 -0.036 1.00 46.75 71 MET A C 1
ATOM 548 O O . MET A 1 71 ? 25.055 -33.369 0.205 1.00 46.75 71 MET A O 1
ATOM 552 N N . LYS A 1 72 ? 23.176 -34.259 -0.646 1.00 36.31 72 LYS A N 1
ATOM 553 C CA . LYS A 1 72 ? 23.731 -35.071 -1.766 1.00 36.31 72 LYS A CA 1
ATOM 554 C C . LYS A 1 72 ? 22.736 -36.104 -2.339 1.00 36.31 72 LYS A C 1
ATOM 556 O O . LYS A 1 72 ? 21.959 -36.684 -1.590 1.00 36.31 72 LYS A O 1
ATOM 561 N N . PRO A 1 73 ? 22.768 -36.359 -3.665 1.00 39.19 73 PRO A N 1
ATOM 562 C CA . PRO A 1 73 ? 21.768 -37.153 -4.377 1.00 39.19 73 PRO A CA 1
ATOM 563 C C . PRO A 1 73 ? 22.101 -38.654 -4.379 1.00 39.19 73 PRO A C 1
ATOM 565 O O . PRO A 1 73 ? 23.252 -39.032 -4.595 1.00 39.19 73 PRO A O 1
ATOM 568 N N . ASN A 1 74 ? 21.081 -39.503 -4.231 1.00 32.50 74 ASN A N 1
ATOM 569 C CA . ASN A 1 74 ? 21.157 -40.934 -4.544 1.00 32.50 74 ASN A CA 1
ATOM 570 C C . ASN A 1 74 ? 20.568 -41.189 -5.951 1.00 32.50 74 ASN A C 1
ATOM 572 O O . ASN A 1 74 ? 19.613 -40.505 -6.334 1.00 32.50 74 ASN A O 1
ATOM 576 N N . PRO A 1 75 ? 21.111 -42.138 -6.740 1.00 43.38 75 PRO A N 1
ATOM 577 C CA . PRO A 1 75 ? 20.767 -42.337 -8.141 1.00 43.38 75 PRO A CA 1
ATOM 578 C C . PRO A 1 75 ? 19.509 -43.200 -8.244 1.00 43.38 75 PRO A C 1
ATOM 580 O O . PRO A 1 75 ? 19.558 -44.400 -8.493 1.00 43.38 75 PRO A O 1
ATOM 583 N N . VAL A 1 76 ? 18.362 -42.575 -8.029 1.00 39.38 76 VAL A N 1
ATOM 584 C CA . VAL A 1 76 ? 17.104 -43.058 -8.599 1.00 39.38 76 VAL A CA 1
ATOM 585 C C . VAL A 1 76 ? 17.070 -42.545 -10.036 1.00 39.38 76 VAL A C 1
ATOM 587 O O . VAL A 1 76 ? 17.608 -41.474 -10.309 1.00 39.38 76 VAL A O 1
ATOM 590 N N . GLU A 1 77 ? 16.492 -43.288 -10.976 1.00 41.47 77 GLU A N 1
ATOM 591 C CA . GLU A 1 77 ? 16.209 -42.793 -12.324 1.00 41.47 77 GLU A CA 1
ATOM 592 C C . GLU A 1 77 ? 15.304 -41.556 -12.238 1.00 41.47 77 GLU A C 1
ATOM 594 O O . GLU A 1 77 ? 14.075 -41.617 -12.253 1.00 41.47 77 GLU A O 1
ATOM 599 N N . VAL A 1 78 ? 15.942 -40.399 -12.097 1.00 37.19 78 VAL A N 1
ATOM 600 C CA . VAL A 1 78 ? 15.306 -39.098 -12.080 1.00 37.19 78 VAL A CA 1
ATOM 601 C C . VAL A 1 78 ? 14.855 -38.841 -13.513 1.00 37.19 78 VAL A C 1
ATOM 603 O O . VAL A 1 78 ? 15.619 -38.366 -14.358 1.00 37.19 78 VAL A O 1
ATOM 606 N N . LYS A 1 79 ? 13.566 -39.083 -13.791 1.00 40.09 79 LYS A N 1
ATOM 607 C CA . LYS A 1 79 ? 12.834 -38.145 -14.645 1.00 40.09 79 LYS A CA 1
ATOM 608 C C . LYS A 1 79 ? 13.146 -36.777 -14.065 1.00 40.09 79 LYS A C 1
ATOM 610 O O . LYS A 1 79 ? 12.717 -36.476 -12.959 1.00 40.09 79 LYS A O 1
ATOM 615 N N . VAL A 1 80 ? 13.979 -36.017 -14.772 1.00 33.09 80 VAL A N 1
ATOM 616 C CA . VAL A 1 80 ? 14.373 -34.658 -14.409 1.00 33.09 80 VAL A CA 1
ATOM 617 C C . VAL A 1 80 ? 13.100 -33.830 -14.333 1.00 33.09 80 VAL A C 1
ATOM 619 O O . VAL A 1 80 ? 12.679 -33.222 -15.317 1.00 33.09 80 VAL A O 1
ATOM 622 N N . GLU A 1 81 ? 12.475 -33.824 -13.158 1.00 39.78 81 GLU A N 1
ATOM 623 C CA . GLU A 1 81 ? 11.613 -32.750 -12.716 1.00 39.78 81 GLU A CA 1
ATOM 624 C C . GLU A 1 81 ? 12.518 -31.531 -12.663 1.00 39.78 81 GLU A C 1
ATOM 626 O O . GLU A 1 81 ? 13.253 -31.266 -11.712 1.00 39.78 81 GLU A O 1
ATOM 631 N N . LYS A 1 82 ? 12.556 -30.835 -13.800 1.00 37.16 82 LYS A N 1
ATOM 632 C CA . LYS A 1 82 ? 13.145 -29.514 -13.906 1.00 37.16 82 LYS A CA 1
ATOM 633 C C . LYS A 1 82 ? 12.479 -28.704 -12.804 1.00 37.16 82 LYS A C 1
ATOM 635 O O . LYS A 1 82 ? 11.284 -28.433 -12.919 1.00 37.16 82 LYS A O 1
ATOM 640 N N . LYS A 1 83 ? 13.236 -28.330 -11.761 1.00 39.91 83 LYS A N 1
ATOM 641 C CA . LYS A 1 83 ? 12.826 -27.266 -10.834 1.00 39.91 83 LYS A CA 1
ATOM 642 C C . LYS A 1 83 ? 12.182 -26.175 -11.693 1.00 39.91 83 LYS A C 1
ATOM 644 O O . LYS A 1 83 ? 12.801 -25.816 -12.705 1.00 39.91 83 LYS A O 1
ATOM 649 N N . PRO A 1 84 ? 10.953 -25.722 -11.387 1.00 46.69 84 PRO A N 1
ATOM 650 C CA . PRO A 1 84 ? 10.322 -24.677 -12.175 1.00 46.69 84 PRO A CA 1
ATOM 651 C C . PRO A 1 84 ? 11.329 -23.535 -12.248 1.00 46.69 84 PRO A C 1
ATOM 653 O O . PRO A 1 84 ? 11.748 -23.020 -11.211 1.00 46.69 84 PRO A O 1
ATOM 656 N N . PHE A 1 85 ? 11.815 -23.237 -13.459 1.00 56.72 85 PHE A N 1
ATOM 657 C CA . PHE A 1 85 ? 12.737 -22.127 -13.664 1.00 56.72 85 PHE A CA 1
ATOM 658 C C . PHE A 1 85 ? 12.105 -20.927 -12.974 1.00 56.72 85 PHE A C 1
ATOM 660 O O . PHE A 1 85 ? 10.936 -20.625 -13.240 1.00 56.72 85 PHE A O 1
ATOM 667 N N . SER A 1 86 ? 12.851 -20.267 -12.085 1.00 72.12 86 SER A N 1
ATOM 668 C CA . SER A 1 86 ? 12.382 -19.000 -11.535 1.00 72.12 86 SER A CA 1
ATOM 669 C C . SER A 1 86 ? 11.994 -18.128 -12.729 1.00 72.12 86 SER A C 1
ATOM 671 O O . SER A 1 86 ? 12.756 -18.025 -13.696 1.00 72.12 86 SER A O 1
ATOM 673 N N . MET A 1 87 ? 10.794 -17.543 -12.724 1.00 75.56 87 MET A N 1
ATOM 674 C CA . MET A 1 87 ? 10.291 -16.735 -13.847 1.00 75.56 87 MET A CA 1
ATOM 675 C C . MET A 1 87 ? 11.277 -15.619 -14.243 1.00 75.56 87 MET A C 1
ATOM 677 O O . MET A 1 87 ? 11.315 -15.177 -15.392 1.00 75.56 87 MET A O 1
ATOM 681 N N . GLU A 1 88 ? 12.146 -15.219 -13.316 1.00 74.50 88 GLU A N 1
ATOM 682 C CA . GLU A 1 88 ? 13.263 -14.311 -13.550 1.00 74.50 88 GLU A CA 1
ATOM 683 C C . GLU A 1 88 ? 14.352 -14.897 -14.470 1.00 74.50 88 GLU A C 1
ATOM 685 O O . GLU A 1 88 ? 14.862 -14.210 -15.358 1.00 74.50 88 GLU A O 1
ATOM 690 N N . GLU A 1 89 ? 14.707 -16.170 -14.304 1.00 82.12 89 GLU A N 1
ATOM 691 C CA . GLU A 1 89 ? 15.650 -16.870 -15.180 1.00 82.12 89 GLU A CA 1
ATOM 692 C C . GLU A 1 89 ? 15.079 -17.014 -16.590 1.00 82.12 89 GLU A C 1
ATOM 694 O O . GLU A 1 89 ? 15.805 -16.836 -17.573 1.00 82.12 89 GLU A O 1
ATOM 699 N N . VAL A 1 90 ? 13.767 -17.256 -16.692 1.00 84.75 90 VAL A N 1
ATOM 700 C CA . VAL A 1 90 ? 13.044 -17.269 -17.970 1.00 84.75 90 VAL A CA 1
ATOM 701 C C . VAL A 1 90 ? 13.133 -15.897 -18.638 1.00 84.75 90 VAL A C 1
ATOM 703 O O . VAL A 1 90 ? 13.556 -15.816 -19.791 1.00 84.75 90 VAL A O 1
ATOM 706 N N . ALA A 1 91 ? 12.851 -14.811 -17.910 1.00 84.75 91 ALA A N 1
ATOM 707 C CA . ALA A 1 91 ? 12.969 -13.452 -18.436 1.00 84.75 91 ALA A CA 1
ATOM 708 C C . ALA A 1 91 ? 14.405 -13.120 -18.877 1.00 84.75 91 ALA A C 1
ATOM 710 O O . ALA A 1 91 ? 14.625 -12.637 -19.992 1.00 84.75 91 ALA A O 1
ATOM 711 N N . LYS A 1 92 ? 15.416 -13.445 -18.060 1.00 85.19 92 LYS A N 1
ATOM 712 C CA . LYS A 1 92 ? 16.840 -13.254 -18.400 1.00 85.19 92 LYS A CA 1
ATOM 713 C C . LYS A 1 92 ? 17.247 -14.049 -19.641 1.00 85.19 92 LYS A C 1
ATOM 715 O O . LYS A 1 92 ? 18.005 -13.537 -20.468 1.00 85.19 92 LYS A O 1
ATOM 720 N N . LYS A 1 93 ? 16.757 -15.282 -19.789 1.00 87.19 93 LYS A N 1
ATOM 721 C CA . LYS A 1 93 ? 17.012 -16.127 -20.961 1.00 87.19 93 LYS A CA 1
ATOM 722 C C . LYS A 1 93 ? 16.335 -15.559 -22.205 1.00 87.19 93 LYS A C 1
ATOM 724 O O . LYS A 1 93 ? 17.004 -15.404 -23.224 1.00 87.19 93 LYS A O 1
ATOM 729 N N . ASN A 1 94 ? 15.065 -15.174 -22.106 1.00 88.12 94 ASN A N 1
ATOM 730 C CA . ASN A 1 94 ? 14.307 -14.573 -23.201 1.00 88.12 94 ASN A CA 1
ATOM 731 C C . ASN A 1 94 ? 14.965 -13.283 -23.696 1.00 88.12 94 ASN A C 1
ATOM 733 O O . ASN A 1 94 ? 15.109 -13.103 -24.903 1.00 88.12 94 ASN A O 1
ATOM 737 N N . ARG A 1 95 ? 15.513 -12.456 -22.791 1.00 88.62 95 ARG A N 1
ATOM 738 C CA . ARG A 1 95 ? 16.280 -11.248 -23.155 1.00 88.62 95 ARG A CA 1
ATOM 739 C C . ARG A 1 95 ? 17.493 -11.508 -24.046 1.00 88.62 95 ARG A C 1
ATOM 741 O O . ARG A 1 95 ? 17.898 -10.635 -24.808 1.00 88.62 95 ARG A O 1
ATOM 748 N N . ARG A 1 96 ? 18.087 -12.700 -23.974 1.00 87.06 96 ARG A N 1
ATOM 749 C CA . ARG A 1 96 ? 19.221 -13.090 -24.830 1.00 87.06 96 ARG A CA 1
ATOM 750 C C . ARG A 1 96 ? 18.779 -13.573 -26.212 1.00 87.06 96 ARG A C 1
ATOM 752 O O . ARG A 1 96 ? 19.608 -13.631 -27.114 1.00 87.06 96 ARG A O 1
ATOM 759 N N . LEU A 1 97 ? 17.504 -13.923 -26.367 1.00 90.25 97 LEU A N 1
ATOM 760 C CA . LEU A 1 97 ? 16.927 -14.492 -27.585 1.00 90.25 97 LEU A CA 1
ATOM 761 C C . LEU A 1 97 ? 16.165 -13.460 -28.432 1.00 90.25 97 LEU A C 1
ATOM 763 O O . LEU A 1 97 ? 15.685 -13.812 -29.500 1.00 90.25 97 LEU A O 1
ATOM 767 N N . ILE A 1 98 ? 16.082 -12.197 -27.990 1.00 91.56 98 ILE A N 1
ATOM 768 C CA . ILE A 1 98 ? 15.341 -11.138 -28.698 1.00 91.56 98 ILE A CA 1
ATOM 769 C C . ILE A 1 98 ? 15.996 -10.759 -30.037 1.00 91.56 98 ILE A C 1
ATOM 771 O O . ILE A 1 98 ? 15.342 -10.196 -30.903 1.00 91.56 98 ILE A O 1
ATOM 775 N N . LYS A 1 99 ? 17.294 -11.010 -30.240 1.00 91.56 99 LYS A N 1
ATOM 776 C CA . LYS A 1 99 ? 17.959 -10.658 -31.504 1.00 91.56 99 LYS A CA 1
ATOM 777 C C . LYS A 1 99 ? 17.840 -11.801 -32.511 1.00 91.56 99 LYS A C 1
ATOM 779 O O . LYS A 1 99 ? 18.340 -12.899 -32.255 1.00 91.56 99 LYS A O 1
ATOM 784 N N . VAL A 1 100 ? 17.294 -11.510 -33.694 1.00 90.75 100 VAL A N 1
ATOM 785 C CA . VAL A 1 100 ? 17.300 -12.447 -34.826 1.00 90.75 100 VAL A CA 1
ATOM 786 C C . VAL A 1 100 ? 18.744 -12.736 -35.241 1.00 90.75 100 VAL A C 1
ATOM 788 O O . VAL A 1 100 ? 19.541 -11.828 -35.491 1.00 90.75 100 VAL A O 1
ATOM 791 N N . ARG A 1 101 ? 19.096 -14.019 -35.366 1.00 88.50 101 ARG A N 1
ATOM 792 C CA . ARG A 1 101 ? 20.401 -14.429 -35.902 1.00 88.50 101 ARG A CA 1
ATOM 793 C C . ARG A 1 101 ? 20.454 -14.177 -37.409 1.00 88.50 101 ARG A C 1
ATOM 795 O O . ARG A 1 101 ? 19.935 -14.967 -38.194 1.00 88.50 101 ARG A O 1
ATOM 802 N N . GLN A 1 102 ? 21.112 -13.093 -37.805 1.00 89.75 102 GLN A N 1
ATOM 803 C CA . GLN A 1 102 ? 21.306 -12.742 -39.210 1.00 89.75 102 GLN A CA 1
ATOM 804 C C . GLN A 1 102 ? 22.493 -13.499 -39.822 1.00 89.75 102 GLN A C 1
ATOM 806 O O . GLN A 1 102 ? 23.495 -13.783 -39.161 1.00 89.75 102 GLN A O 1
ATOM 811 N N . LYS A 1 103 ? 22.384 -13.816 -41.115 1.00 91.94 103 LYS A N 1
ATOM 812 C CA . LYS A 1 103 ? 23.485 -14.347 -41.929 1.00 91.94 103 LYS A CA 1
ATOM 813 C C . LYS A 1 103 ? 24.012 -13.236 -42.827 1.00 91.94 103 LYS A C 1
ATOM 815 O O . LYS A 1 103 ? 23.240 -12.429 -43.334 1.00 91.94 103 LYS A O 1
ATOM 820 N N . LYS A 1 104 ? 25.327 -13.212 -43.038 1.00 91.94 104 LYS A N 1
ATOM 821 C CA . LYS A 1 104 ? 25.951 -12.266 -43.964 1.00 91.94 104 LYS A CA 1
ATOM 822 C C . LYS A 1 104 ? 25.542 -12.593 -45.398 1.00 91.94 104 LYS A C 1
ATOM 824 O O . LYS A 1 104 ? 25.681 -13.738 -45.828 1.00 91.94 104 LYS A O 1
ATOM 829 N N . GLU A 1 105 ? 25.068 -11.591 -46.127 1.00 92.69 105 GLU A N 1
ATOM 830 C CA . GLU A 1 105 ? 24.650 -11.748 -47.517 1.00 92.69 105 GLU A CA 1
ATOM 831 C C . GLU A 1 105 ? 25.844 -12.039 -48.431 1.00 92.69 105 GLU A C 1
ATOM 833 O O . GLU A 1 105 ? 26.960 -11.529 -48.243 1.00 92.69 105 GLU A O 1
ATOM 838 N N . LYS A 1 106 ? 25.606 -12.867 -49.454 1.00 94.50 106 LYS A N 1
ATOM 839 C CA . LYS A 1 106 ? 26.617 -13.156 -50.478 1.00 94.50 106 LYS A CA 1
ATOM 840 C C . LYS A 1 106 ? 26.891 -11.896 -51.303 1.00 94.50 106 LYS A C 1
ATOM 842 O O . LYS A 1 106 ? 26.010 -11.061 -51.488 1.00 94.50 106 LYS A O 1
ATOM 847 N N . TYR A 1 107 ? 28.097 -11.784 -51.861 1.00 92.19 107 TYR A N 1
ATOM 848 C CA . TYR A 1 107 ? 28.558 -10.576 -52.560 1.00 92.19 107 TYR A CA 1
ATOM 849 C C . TYR A 1 107 ? 27.578 -10.056 -53.629 1.00 92.19 107 TYR A C 1
ATOM 851 O O . TYR A 1 107 ? 27.205 -8.886 -53.595 1.00 92.19 107 TYR A O 1
ATOM 859 N N . PHE A 1 108 ? 27.108 -10.920 -54.535 1.00 94.12 108 PHE A N 1
ATOM 860 C CA . PHE A 1 108 ? 26.176 -10.517 -55.595 1.00 94.12 108 PHE A CA 1
ATOM 861 C C . PHE A 1 108 ? 24.778 -10.166 -55.070 1.00 94.12 108 PHE A C 1
ATOM 863 O O . PHE A 1 108 ? 24.150 -9.240 -55.575 1.00 94.12 108 PHE A O 1
ATOM 870 N N . GLN A 1 109 ? 24.297 -10.858 -54.030 1.00 94.00 109 GLN A N 1
ATOM 871 C CA . GLN A 1 109 ? 23.019 -10.525 -53.389 1.00 94.00 109 GLN A CA 1
ATOM 872 C C . GLN A 1 109 ? 23.092 -9.146 -52.735 1.00 94.00 109 GLN A C 1
ATOM 874 O O . GLN A 1 109 ? 22.210 -8.317 -52.950 1.00 94.00 109 GLN A O 1
ATOM 879 N N . PHE A 1 110 ? 24.181 -8.865 -52.020 1.00 94.38 110 PHE A N 1
ATOM 880 C CA . PHE A 1 110 ? 24.458 -7.536 -51.494 1.00 94.38 110 PHE A CA 1
ATOM 881 C C . PHE A 1 110 ? 24.474 -6.484 -52.609 1.00 94.38 110 PHE A C 1
ATOM 883 O O . PHE A 1 110 ? 23.732 -5.509 -52.517 1.00 94.38 110 PHE A O 1
ATOM 890 N N . LEU A 1 111 ? 25.259 -6.698 -53.670 1.00 92.81 111 LEU A N 1
ATOM 891 C CA . LEU A 1 111 ? 25.438 -5.728 -54.753 1.00 92.81 111 LEU A CA 1
ATOM 892 C C . LEU A 1 111 ? 24.122 -5.371 -55.455 1.00 92.81 111 LEU A C 1
ATOM 894 O O . LEU A 1 111 ? 23.810 -4.193 -55.603 1.00 92.81 111 LEU A O 1
ATOM 898 N N . PHE A 1 112 ? 23.343 -6.374 -55.864 1.00 94.31 112 PHE A N 1
ATOM 899 C CA . PHE A 1 112 ? 22.159 -6.143 -56.694 1.00 94.31 112 PHE A CA 1
ATOM 900 C C . PHE A 1 112 ? 20.876 -5.891 -55.893 1.00 94.31 112 PHE A C 1
ATOM 902 O O . PHE A 1 112 ? 19.998 -5.188 -56.383 1.00 94.31 112 PHE A O 1
ATOM 909 N N . LYS A 1 113 ? 20.736 -6.432 -54.670 1.00 94.06 113 LYS A N 1
ATOM 910 C CA . LYS A 1 113 ? 19.484 -6.318 -53.890 1.00 94.06 113 LYS A CA 1
ATOM 911 C C . LYS A 1 113 ? 19.536 -5.301 -52.755 1.00 94.06 113 LYS A C 1
ATOM 913 O O . LYS A 1 113 ? 18.506 -4.714 -52.423 1.00 94.06 113 LYS A O 1
ATOM 918 N N . HIS A 1 114 ? 20.700 -5.111 -52.133 1.00 95.25 114 HIS A N 1
ATOM 919 C CA . HIS A 1 114 ? 20.800 -4.360 -50.877 1.00 95.25 114 HIS A CA 1
ATOM 920 C C . HIS A 1 114 ? 21.624 -3.077 -50.988 1.00 95.25 114 HIS A C 1
ATOM 922 O O . HIS A 1 114 ? 21.289 -2.101 -50.326 1.00 95.25 114 HIS A O 1
ATOM 928 N N . PHE A 1 115 ? 22.661 -3.038 -51.826 1.00 93.50 115 PHE A N 1
ATOM 929 C CA . PHE A 1 115 ? 23.627 -1.940 -51.870 1.00 93.50 115 PHE A CA 1
ATOM 930 C C . PHE A 1 115 ? 22.982 -0.580 -52.154 1.00 93.50 115 PHE A C 1
ATOM 932 O O . PHE A 1 115 ? 23.249 0.374 -51.427 1.00 93.50 115 PHE A O 1
ATOM 939 N N . LEU A 1 116 ? 22.096 -0.487 -53.154 1.00 93.75 116 LEU A N 1
ATOM 940 C CA . LEU A 1 116 ? 21.404 0.767 -53.477 1.00 93.75 116 LEU A CA 1
ATOM 941 C C . LEU A 1 116 ? 20.507 1.239 -52.325 1.00 93.75 116 LEU A C 1
ATOM 943 O O . LEU A 1 116 ? 20.589 2.401 -51.939 1.00 93.75 116 LEU A O 1
ATOM 947 N N . LYS A 1 117 ? 19.747 0.327 -51.704 1.00 95.56 117 LYS A N 1
ATOM 948 C CA . LYS A 1 117 ? 18.885 0.640 -50.551 1.00 95.56 117 LYS A CA 1
ATOM 949 C C . LYS A 1 117 ? 19.694 1.119 -49.346 1.00 95.56 117 LYS A C 1
ATOM 951 O O . LYS A 1 117 ? 19.352 2.121 -48.727 1.00 95.56 117 LYS A O 1
ATOM 956 N N . ILE A 1 118 ? 20.800 0.437 -49.040 1.00 94.38 118 ILE A N 1
ATOM 957 C CA . ILE A 1 118 ? 21.716 0.827 -47.959 1.00 94.38 118 ILE A CA 1
ATOM 958 C C . ILE A 1 118 ? 22.353 2.189 -48.260 1.00 94.38 118 ILE A C 1
ATOM 960 O O . ILE A 1 118 ? 22.475 3.023 -47.369 1.00 94.38 118 ILE A O 1
ATOM 964 N N . ARG A 1 119 ? 22.739 2.445 -49.515 1.00 92.88 119 ARG A N 1
ATOM 965 C CA . ARG A 1 119 ? 23.298 3.733 -49.942 1.00 92.88 119 ARG A CA 1
ATOM 966 C C . ARG A 1 119 ? 22.280 4.865 -49.814 1.00 92.88 119 ARG A C 1
ATOM 968 O O . ARG A 1 119 ? 22.639 5.936 -49.338 1.00 92.88 119 ARG A O 1
ATOM 975 N N . GLU A 1 120 ? 21.034 4.650 -50.224 1.00 93.44 120 GLU A N 1
ATOM 976 C CA . GLU A 1 120 ? 19.948 5.625 -50.060 1.00 93.44 120 GLU A CA 1
ATOM 977 C C . GLU A 1 120 ? 19.655 5.908 -48.586 1.00 93.44 120 GLU A C 1
ATOM 979 O O . GLU A 1 120 ? 19.567 7.070 -48.192 1.00 93.44 120 GLU A O 1
ATOM 984 N N . PHE A 1 121 ? 19.586 4.864 -47.759 1.00 92.56 121 PHE A N 1
ATOM 985 C CA . PHE A 1 121 ? 19.452 5.001 -46.310 1.00 92.56 121 PHE A CA 1
ATOM 986 C C . PHE A 1 121 ? 20.630 5.779 -45.701 1.00 92.56 121 PHE A C 1
ATOM 988 O O . PHE A 1 121 ? 20.443 6.683 -44.887 1.00 92.56 121 PHE A O 1
ATOM 995 N N . GLY A 1 122 ? 21.852 5.480 -46.146 1.00 89.88 122 GLY A N 1
ATOM 996 C CA . GLY A 1 122 ? 23.072 6.169 -45.737 1.00 89.88 122 GLY A CA 1
ATOM 997 C C . GLY A 1 122 ? 23.084 7.652 -46.084 1.00 89.88 122 GLY A C 1
ATOM 998 O O . GLY A 1 122 ? 23.489 8.463 -45.259 1.00 89.88 122 GLY A O 1
ATOM 999 N N . LYS A 1 123 ? 22.577 8.022 -47.267 1.00 89.38 123 LYS A N 1
ATOM 1000 C CA . LYS A 1 123 ? 22.422 9.429 -47.667 1.00 89.38 123 LYS A CA 1
ATOM 1001 C C . LYS A 1 123 ? 21.431 10.179 -46.776 1.00 89.38 123 LYS A C 1
ATOM 1003 O O . LYS A 1 123 ? 21.676 11.337 -46.468 1.00 89.38 123 LYS A O 1
ATOM 1008 N N . LYS A 1 124 ? 20.329 9.535 -46.374 1.00 89.56 124 LYS A N 1
ATOM 1009 C CA . LYS A 1 124 ? 19.306 10.151 -45.508 1.00 89.56 124 LYS A CA 1
ATOM 1010 C C . LYS A 1 124 ? 19.788 10.332 -44.066 1.00 89.56 124 LYS A C 1
ATOM 1012 O O . LYS A 1 124 ? 19.516 11.363 -43.460 1.00 89.56 124 LYS A O 1
ATOM 1017 N N . SER A 1 125 ? 20.499 9.337 -43.539 1.00 88.50 125 SER A N 1
ATOM 1018 C CA . SER A 1 125 ? 20.959 9.310 -42.142 1.00 88.50 125 SER A CA 1
ATOM 1019 C C . SER A 1 125 ? 22.329 9.962 -41.915 1.00 88.50 125 SER A C 1
ATOM 1021 O O . SER A 1 125 ? 22.682 10.268 -40.783 1.00 88.50 125 SER A O 1
ATOM 1023 N N . GLY A 1 126 ? 23.158 10.109 -42.955 1.00 88.94 126 GLY A N 1
ATOM 1024 C CA . GLY A 1 126 ? 24.546 10.583 -42.837 1.00 88.94 126 GLY A CA 1
ATOM 1025 C C . GLY A 1 126 ? 25.507 9.600 -42.143 1.00 88.94 126 GLY A C 1
ATOM 1026 O O . GLY A 1 126 ? 26.695 9.887 -41.991 1.00 88.94 126 GLY A O 1
ATOM 1027 N N . LEU A 1 127 ? 25.019 8.423 -41.737 1.00 90.25 127 LEU A N 1
ATOM 1028 C CA . LEU A 1 127 ? 25.752 7.454 -40.917 1.00 90.25 127 LEU A CA 1
ATOM 1029 C C . LEU A 1 127 ? 26.560 6.427 -41.718 1.00 90.25 127 LEU A C 1
ATOM 1031 O O . LEU A 1 127 ? 27.452 5.779 -41.169 1.00 90.25 127 LEU A O 1
ATOM 1035 N N . ILE A 1 128 ? 26.247 6.247 -43.002 1.00 90.94 128 ILE A N 1
ATOM 1036 C CA . ILE A 1 128 ? 26.914 5.282 -43.881 1.00 90.94 128 ILE A CA 1
ATOM 1037 C C . ILE A 1 128 ? 27.642 6.016 -44.995 1.00 90.94 128 ILE A C 1
ATOM 1039 O O . ILE A 1 128 ? 27.048 6.781 -45.754 1.00 90.94 128 ILE A O 1
ATOM 1043 N N . SER A 1 129 ? 28.911 5.668 -45.171 1.00 89.81 129 SER A N 1
ATOM 1044 C CA . SER A 1 129 ? 29.667 5.980 -46.375 1.00 89.81 129 SER A CA 1
ATOM 1045 C C . SER A 1 129 ? 29.676 4.759 -47.294 1.00 89.81 129 SER A C 1
ATOM 1047 O O . SER A 1 129 ? 29.782 3.612 -46.848 1.00 89.81 129 SER A O 1
ATOM 1049 N N . SER A 1 130 ? 29.548 4.994 -48.598 1.00 89.38 130 SER A N 1
ATOM 1050 C CA . SER A 1 130 ? 29.583 3.926 -49.597 1.00 89.38 130 SER A CA 1
ATOM 1051 C C . SER A 1 130 ? 30.495 4.291 -50.761 1.00 89.38 130 SER A C 1
ATOM 1053 O O . SER A 1 130 ? 30.492 5.432 -51.219 1.00 89.38 130 SER A O 1
ATOM 1055 N N . SER A 1 131 ? 31.259 3.313 -51.248 1.00 88.62 131 SER A N 1
ATOM 1056 C CA . SER A 1 131 ? 31.989 3.402 -52.516 1.00 88.62 131 SER A CA 1
ATOM 1057 C C . SER A 1 131 ? 31.289 2.535 -53.549 1.00 88.62 131 SER A C 1
ATOM 1059 O O . SER A 1 131 ? 30.851 1.433 -53.222 1.00 88.62 131 SER A O 1
ATOM 1061 N N . PHE A 1 132 ? 31.172 3.036 -54.779 1.00 82.69 132 PHE A N 1
ATOM 1062 C CA . PHE A 1 132 ? 30.544 2.319 -55.890 1.00 82.69 132 PHE A CA 1
ATOM 1063 C C . PHE A 1 132 ? 31.473 1.251 -56.489 1.00 82.69 132 PHE A C 1
ATOM 1065 O O . PHE A 1 132 ? 31.002 0.179 -56.860 1.00 82.69 132 PHE A O 1
ATOM 1072 N N . PHE A 1 133 ? 32.788 1.502 -56.527 1.00 81.62 133 PHE A N 1
ATOM 1073 C CA . PHE A 1 133 ? 33.767 0.574 -57.092 1.00 81.62 133 PHE A CA 1
ATOM 1074 C C . PHE A 1 133 ? 35.081 0.563 -56.278 1.00 81.62 133 PHE A C 1
ATOM 1076 O O . PHE A 1 133 ? 35.765 1.584 -56.228 1.00 81.62 133 PHE A O 1
ATOM 1083 N N . PRO A 1 134 ? 35.453 -0.561 -55.627 1.00 81.69 134 PRO A N 1
ATOM 1084 C CA . PRO A 1 134 ? 34.613 -1.734 -55.386 1.00 81.69 134 PRO A CA 1
ATOM 1085 C C . PRO A 1 134 ? 33.428 -1.394 -54.457 1.00 81.69 134 PRO A C 1
ATOM 1087 O O . PRO A 1 134 ? 33.594 -0.579 -53.543 1.00 81.69 134 PRO A O 1
ATOM 1090 N N . PRO A 1 135 ? 32.258 -2.039 -54.635 1.00 84.94 135 PRO A N 1
ATOM 1091 C CA . PRO A 1 135 ? 31.069 -1.784 -53.830 1.00 84.94 135 PRO A CA 1
ATOM 1092 C C . PRO A 1 135 ? 31.338 -2.120 -52.364 1.00 84.94 135 PRO A C 1
ATOM 1094 O O . PRO A 1 135 ? 31.495 -3.283 -51.971 1.00 84.94 135 PRO A O 1
ATOM 1097 N N . ARG A 1 136 ? 31.428 -1.077 -51.541 1.00 87.12 136 ARG A N 1
ATOM 1098 C CA . ARG A 1 136 ? 31.725 -1.177 -50.110 1.00 87.12 136 ARG A CA 1
ATOM 1099 C C . ARG A 1 136 ? 30.834 -0.222 -49.338 1.00 87.12 136 ARG A C 1
ATOM 1101 O O . ARG A 1 136 ? 30.543 0.874 -49.801 1.00 87.12 136 ARG A O 1
ATOM 1108 N N . VAL A 1 137 ? 30.425 -0.666 -48.160 1.00 88.44 137 VAL A N 1
ATOM 1109 C CA . VAL A 1 137 ? 29.631 0.085 -47.189 1.00 88.44 137 VAL A CA 1
ATOM 1110 C C . VAL A 1 137 ? 30.403 0.033 -45.882 1.00 88.44 137 VAL A C 1
ATOM 1112 O O . VAL A 1 137 ? 30.805 -1.051 -45.453 1.00 88.44 137 VAL A O 1
ATOM 1115 N N . TRP A 1 138 ? 30.629 1.188 -45.272 1.00 89.75 138 TRP A N 1
ATOM 1116 C CA . TRP A 1 138 ? 31.208 1.299 -43.940 1.00 89.75 138 TRP A CA 1
ATOM 1117 C C . TRP A 1 138 ? 30.522 2.428 -43.175 1.00 89.75 138 TRP A C 1
ATOM 1119 O O . TRP A 1 138 ? 29.875 3.301 -43.754 1.00 89.75 138 TRP A O 1
ATOM 1129 N N . ILE A 1 139 ? 30.640 2.387 -41.854 1.00 89.94 139 ILE A N 1
ATOM 1130 C CA . ILE A 1 139 ? 30.075 3.409 -40.974 1.00 89.94 139 ILE A CA 1
ATOM 1131 C C . ILE A 1 139 ? 30.928 4.671 -41.114 1.00 89.94 139 ILE A C 1
ATOM 1133 O O . ILE A 1 139 ? 32.155 4.582 -41.021 1.00 89.94 139 ILE A O 1
ATOM 1137 N N . ASN A 1 140 ? 30.295 5.823 -41.343 1.00 90.06 140 ASN A N 1
ATOM 1138 C CA . ASN A 1 140 ? 30.981 7.106 -41.483 1.00 90.06 140 ASN A CA 1
ATOM 1139 C C . ASN A 1 140 ? 31.762 7.417 -40.191 1.00 90.06 140 ASN A C 1
ATOM 1141 O O . ASN A 1 140 ? 31.112 7.633 -39.169 1.00 90.06 140 ASN A O 1
ATOM 1145 N N . PRO A 1 141 ? 33.111 7.489 -40.200 1.00 86.38 141 PRO A N 1
ATOM 1146 C CA . PRO A 1 141 ? 33.930 7.692 -39.000 1.00 86.38 141 PRO A CA 1
ATOM 1147 C C . PRO A 1 141 ? 33.566 8.917 -38.147 1.00 86.38 141 PRO A C 1
ATOM 1149 O O . PRO A 1 141 ? 33.872 8.934 -36.952 1.00 86.38 141 PRO A O 1
ATOM 1152 N N . GLU A 1 142 ? 32.895 9.916 -38.726 1.00 86.88 142 GLU A N 1
ATOM 1153 C CA . GLU A 1 142 ? 32.389 11.101 -38.021 1.00 86.88 142 GLU A CA 1
ATOM 1154 C C . GLU A 1 142 ? 31.397 10.771 -36.899 1.00 86.88 142 GLU A C 1
ATOM 1156 O O . GLU A 1 142 ? 31.259 11.559 -35.959 1.00 86.88 142 GLU A O 1
ATOM 1161 N N . TYR A 1 143 ? 30.787 9.576 -36.913 1.00 87.56 143 TYR A N 1
ATOM 1162 C CA . TYR A 1 143 ? 29.923 9.110 -35.826 1.00 87.56 143 TYR A CA 1
ATOM 1163 C C . TYR A 1 143 ? 30.617 9.201 -34.456 1.00 87.56 143 TYR A C 1
ATOM 1165 O O . TYR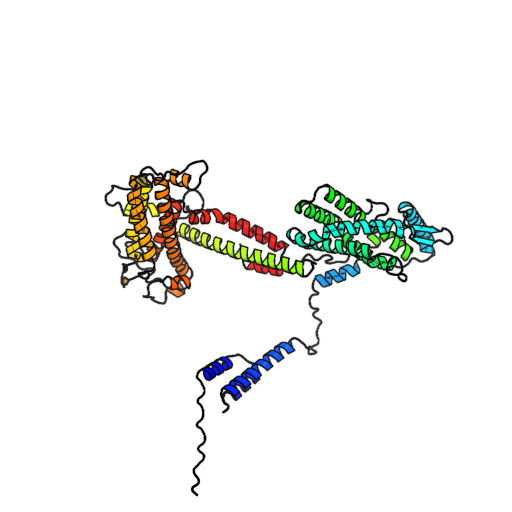 A 1 143 ? 29.961 9.472 -33.454 1.00 87.56 143 TYR A O 1
ATOM 1173 N N . LYS A 1 144 ? 31.947 9.018 -34.408 1.00 87.00 144 LYS A N 1
ATOM 1174 C CA . LYS A 1 144 ? 32.738 9.098 -33.170 1.00 87.00 144 LYS A CA 1
ATOM 1175 C C . LYS A 1 144 ? 32.811 10.511 -32.597 1.00 87.00 144 LYS A C 1
ATOM 1177 O O . LYS A 1 144 ? 32.961 10.653 -31.392 1.00 87.00 144 LYS A O 1
ATOM 1182 N N . LYS A 1 145 ? 32.752 11.534 -33.455 1.00 86.94 145 LYS A N 1
ATOM 1183 C CA . LYS A 1 145 ? 32.937 12.941 -33.074 1.00 86.94 145 LYS A CA 1
ATOM 1184 C C . LYS A 1 145 ? 31.619 13.660 -32.805 1.00 86.94 145 LYS A C 1
ATOM 1186 O O . LYS A 1 145 ? 31.603 14.586 -32.008 1.00 86.94 145 LYS A O 1
ATOM 1191 N N . VAL A 1 146 ? 30.540 13.253 -33.476 1.00 87.19 146 VAL A N 1
ATOM 1192 C CA . VAL A 1 146 ? 29.260 13.981 -33.441 1.00 87.19 146 VAL A CA 1
ATOM 1193 C C . VAL A 1 146 ? 28.151 13.134 -32.821 1.00 87.19 146 VAL A C 1
ATOM 1195 O O . VAL A 1 146 ? 27.543 13.523 -31.829 1.00 87.19 146 VAL A O 1
ATOM 1198 N N . VAL A 1 147 ? 27.911 11.945 -33.374 1.00 89.69 147 VAL A N 1
ATOM 1199 C CA . VAL A 1 147 ? 26.731 11.131 -33.042 1.00 89.69 147 VAL A CA 1
ATOM 1200 C C . VAL A 1 147 ? 26.853 10.485 -31.665 1.00 89.69 147 VAL A C 1
ATOM 1202 O O . VAL A 1 147 ? 25.970 10.631 -30.822 1.00 89.69 147 VAL A O 1
ATOM 1205 N N . LEU A 1 148 ? 27.965 9.790 -31.416 1.00 90.38 148 LEU A N 1
ATOM 1206 C CA . LEU A 1 148 ? 28.187 9.086 -30.159 1.00 90.38 148 LEU A CA 1
ATOM 1207 C C . LEU A 1 148 ? 28.250 10.043 -28.954 1.00 90.38 148 LEU A C 1
ATOM 1209 O O . LEU A 1 148 ? 27.535 9.776 -27.988 1.00 90.38 148 LEU A O 1
ATOM 1213 N N . PRO A 1 149 ? 28.991 11.172 -29.000 1.00 92.38 149 PRO A N 1
ATOM 1214 C CA . PRO A 1 149 ? 28.951 12.157 -27.919 1.00 92.38 149 PRO A CA 1
ATOM 1215 C C . PRO A 1 149 ? 27.542 12.700 -27.657 1.00 92.38 149 PRO A C 1
ATOM 1217 O O . PRO A 1 149 ? 27.173 12.898 -26.502 1.00 92.38 149 PRO A O 1
ATOM 1220 N N . GLY A 1 150 ? 26.720 12.866 -28.702 1.00 93.19 150 GLY A N 1
ATOM 1221 C CA . GLY A 1 150 ? 25.312 13.245 -28.567 1.00 93.19 150 GLY A CA 1
ATOM 1222 C C . GLY A 1 150 ? 24.506 12.243 -27.735 1.00 93.19 150 GLY A C 1
ATOM 1223 O O . GLY A 1 150 ? 23.879 12.634 -26.749 1.00 93.19 150 GLY A O 1
ATOM 1224 N N . PHE A 1 151 ? 24.578 10.950 -28.072 1.00 93.81 151 PHE A N 1
ATOM 1225 C CA . PHE A 1 151 ? 23.888 9.893 -27.316 1.00 93.81 151 PHE A CA 1
ATOM 1226 C C . PHE A 1 151 ? 24.433 9.718 -25.896 1.00 93.81 151 PHE A C 1
ATOM 1228 O O . PHE A 1 151 ? 23.674 9.417 -24.970 1.00 93.81 151 PHE A O 1
ATOM 1235 N N . GLN A 1 152 ? 25.741 9.898 -25.706 1.00 94.44 152 GLN A N 1
ATOM 1236 C CA . GLN A 1 152 ? 26.360 9.859 -24.384 1.00 94.44 152 GLN A CA 1
ATOM 1237 C C . GLN A 1 152 ? 25.878 11.024 -23.518 1.00 94.44 152 GLN A C 1
ATOM 1239 O O . GLN A 1 152 ? 25.531 10.805 -22.360 1.00 94.44 152 GLN A O 1
ATOM 1244 N N . ASN A 1 153 ? 25.775 12.231 -24.079 1.00 95.25 153 ASN A N 1
ATOM 1245 C CA . ASN A 1 153 ? 25.237 13.384 -23.366 1.00 95.25 153 ASN A CA 1
ATOM 1246 C C . ASN A 1 153 ? 23.776 13.159 -22.940 1.00 95.25 153 ASN A C 1
ATOM 1248 O O . ASN A 1 153 ? 23.455 13.345 -21.769 1.00 95.25 153 ASN A O 1
ATOM 1252 N N . ASP A 1 154 ? 22.918 12.665 -23.844 1.00 95.44 154 ASP A N 1
ATOM 1253 C CA . ASP A 1 154 ? 21.527 12.311 -23.499 1.00 95.44 154 ASP A CA 1
ATOM 1254 C C . ASP A 1 154 ? 21.470 11.299 -22.362 1.00 95.44 154 ASP A C 1
ATOM 1256 O O . ASP A 1 154 ? 20.737 11.462 -21.389 1.00 95.44 154 ASP A O 1
ATOM 1260 N N . SER A 1 155 ? 22.277 10.244 -22.479 1.00 96.81 155 SER A N 1
ATOM 1261 C CA . SER A 1 155 ? 22.321 9.161 -21.502 1.00 96.81 155 SER A CA 1
ATOM 1262 C C . SER A 1 155 ? 22.800 9.657 -20.138 1.00 96.81 155 SER A C 1
ATOM 1264 O O . SER A 1 155 ? 22.254 9.243 -19.118 1.00 96.81 155 SER A O 1
ATOM 1266 N N . ALA A 1 156 ? 23.779 10.566 -20.100 1.00 96.44 156 ALA A N 1
ATOM 1267 C CA . ALA A 1 156 ? 24.279 11.158 -18.864 1.00 96.44 156 ALA A CA 1
ATOM 1268 C C . ALA A 1 156 ? 23.211 12.006 -18.159 1.00 96.44 156 ALA A C 1
ATOM 1270 O O . ALA A 1 156 ? 23.026 11.866 -16.947 1.00 96.44 156 ALA A O 1
ATOM 1271 N N . ILE A 1 157 ? 22.494 12.851 -18.907 1.00 95.75 157 ILE A N 1
ATOM 1272 C CA . ILE A 1 157 ? 21.399 13.678 -18.378 1.00 95.75 157 ILE A CA 1
ATOM 1273 C C . ILE A 1 157 ? 20.290 12.778 -17.818 1.00 95.75 157 ILE A C 1
ATOM 1275 O O . ILE A 1 157 ? 19.879 12.927 -16.665 1.00 95.75 157 ILE A O 1
ATOM 1279 N N . LEU A 1 158 ? 19.875 11.770 -18.587 1.00 97.00 158 LEU A N 1
ATOM 1280 C CA . LEU A 1 158 ? 18.802 10.863 -18.189 1.00 97.00 158 LEU A CA 1
ATOM 1281 C C . LEU A 1 158 ? 19.177 9.966 -17.008 1.00 97.00 158 LEU A C 1
ATOM 1283 O O . LEU A 1 158 ? 18.341 9.749 -16.138 1.00 97.00 158 LEU A O 1
ATOM 1287 N N . ILE A 1 159 ? 20.419 9.484 -16.903 1.00 96.81 159 ILE A N 1
ATOM 1288 C CA . ILE A 1 159 ? 20.867 8.712 -15.730 1.00 96.81 159 ILE A CA 1
ATOM 1289 C C . ILE A 1 159 ? 20.793 9.552 -14.455 1.00 96.81 159 ILE A C 1
ATOM 1291 O O . ILE A 1 159 ? 20.350 9.050 -13.418 1.00 96.81 159 ILE A O 1
ATOM 1295 N N . ARG A 1 160 ? 21.206 10.826 -14.519 1.00 95.06 160 ARG A N 1
ATOM 1296 C CA . ARG A 1 160 ? 21.120 11.741 -13.371 1.00 95.06 160 ARG A CA 1
ATOM 1297 C C . ARG A 1 160 ? 19.674 11.932 -12.924 1.00 95.06 160 ARG A C 1
ATOM 1299 O O . ARG A 1 160 ? 19.422 11.911 -11.722 1.00 95.06 160 ARG A O 1
ATOM 1306 N N . ALA A 1 161 ? 18.743 12.054 -13.870 1.00 94.00 161 ALA A N 1
ATOM 1307 C CA . ALA A 1 161 ? 17.317 12.116 -13.571 1.00 94.00 161 ALA A CA 1
ATOM 1308 C C . ALA A 1 161 ? 16.788 10.784 -13.009 1.00 94.00 161 ALA A C 1
ATOM 1310 O O . ALA A 1 161 ? 16.109 10.779 -11.990 1.00 94.00 161 ALA A O 1
ATOM 1311 N N . LEU A 1 162 ? 17.137 9.644 -13.612 1.00 94.81 162 LEU A N 1
ATOM 1312 C CA . LEU A 1 162 ? 16.616 8.320 -13.253 1.00 94.81 162 LEU A CA 1
ATOM 1313 C C . LEU A 1 162 ? 17.060 7.823 -11.879 1.00 94.81 162 LEU A C 1
ATOM 1315 O O . LEU A 1 162 ? 16.306 7.099 -11.235 1.00 94.81 162 LEU A O 1
ATOM 1319 N N . LYS A 1 163 ? 18.271 8.164 -11.427 1.00 93.06 163 LYS A N 1
ATOM 1320 C CA . LYS A 1 163 ? 18.818 7.650 -10.163 1.00 93.06 163 LYS A CA 1
ATOM 1321 C C . LYS A 1 163 ? 17.894 7.907 -8.955 1.00 93.06 163 LYS A C 1
ATOM 1323 O O . LYS A 1 163 ? 17.511 6.922 -8.328 1.00 93.06 163 LYS A O 1
ATOM 1328 N N . PRO A 1 164 ? 17.490 9.153 -8.635 1.00 93.69 164 PRO A N 1
ATOM 1329 C CA . PRO A 1 164 ? 16.552 9.405 -7.536 1.00 93.69 164 PRO A CA 1
ATOM 1330 C C . PRO A 1 164 ? 15.140 8.870 -7.819 1.00 93.69 164 PRO A C 1
ATOM 1332 O O . PRO A 1 164 ? 14.437 8.461 -6.896 1.00 93.69 164 PRO A O 1
ATOM 1335 N N . LEU A 1 165 ? 14.721 8.833 -9.090 1.00 95.06 165 LEU A N 1
ATOM 1336 C CA . LEU A 1 165 ? 13.404 8.315 -9.465 1.00 95.06 165 LEU A CA 1
ATOM 1337 C C . LEU A 1 165 ? 13.292 6.804 -9.239 1.00 95.06 165 LEU A C 1
ATOM 1339 O O . LEU A 1 165 ? 12.240 6.340 -8.829 1.00 95.06 165 LEU A O 1
ATOM 1343 N N . LEU A 1 166 ? 14.355 6.028 -9.457 1.00 95.38 166 LEU A N 1
ATOM 1344 C CA . LEU A 1 166 ? 14.356 4.582 -9.211 1.00 95.38 166 LEU A CA 1
ATOM 1345 C C . LEU A 1 166 ? 14.454 4.220 -7.723 1.00 95.38 166 LEU A C 1
ATOM 1347 O O . LEU A 1 166 ? 14.023 3.133 -7.349 1.00 95.38 166 LEU A O 1
ATOM 1351 N N . GLN A 1 167 ? 14.974 5.111 -6.876 1.00 93.81 167 GLN A N 1
ATOM 1352 C CA . GLN A 1 167 ? 15.019 4.883 -5.426 1.00 93.81 167 GLN A CA 1
ATOM 1353 C C . GLN A 1 167 ? 13.620 4.914 -4.799 1.00 93.81 167 GLN A C 1
ATOM 1355 O O . GLN A 1 167 ? 13.322 4.121 -3.921 1.00 93.81 167 GLN A O 1
ATOM 1360 N N . THR A 1 168 ? 12.735 5.792 -5.280 1.00 94.00 168 THR A N 1
ATOM 1361 C CA . THR A 1 168 ? 11.393 5.994 -4.689 1.00 94.00 168 THR A CA 1
ATOM 1362 C C . THR A 1 168 ? 10.241 5.626 -5.624 1.00 94.00 168 THR A C 1
ATOM 1364 O O . THR A 1 168 ? 9.092 5.518 -5.202 1.00 94.00 168 THR A O 1
ATOM 1367 N N . GLY A 1 169 ? 10.520 5.411 -6.910 1.00 94.56 169 GLY A N 1
ATOM 1368 C CA . GLY A 1 169 ? 9.507 5.219 -7.947 1.00 94.56 169 GLY A CA 1
ATOM 1369 C C . GLY A 1 169 ? 8.699 3.936 -7.804 1.00 94.56 169 GLY A C 1
ATOM 1370 O O . GLY A 1 169 ? 7.559 3.898 -8.261 1.00 94.56 169 GLY A O 1
ATOM 1371 N N . TRP A 1 170 ? 9.229 2.917 -7.121 1.00 95.56 170 TRP A N 1
ATOM 1372 C CA . TRP A 1 170 ? 8.510 1.670 -6.832 1.00 95.56 170 TRP A CA 1
ATOM 1373 C C . TRP A 1 170 ? 7.249 1.901 -5.978 1.00 95.56 170 TRP A C 1
ATOM 1375 O O . TRP A 1 170 ? 6.297 1.133 -6.070 1.00 95.56 170 TRP A O 1
ATOM 1385 N N . ILE A 1 171 ? 7.179 3.007 -5.223 1.00 94.19 171 ILE A N 1
ATOM 1386 C CA . ILE A 1 171 ? 5.991 3.407 -4.448 1.00 94.19 171 ILE A CA 1
ATOM 1387 C C . ILE A 1 171 ? 4.828 3.801 -5.368 1.00 94.19 171 ILE A C 1
ATOM 1389 O O . ILE A 1 171 ? 3.671 3.808 -4.949 1.00 94.19 171 ILE A O 1
ATOM 1393 N N . PHE A 1 172 ? 5.096 4.164 -6.621 1.00 94.44 172 PHE A N 1
ATOM 1394 C CA . PHE A 1 172 ? 4.085 4.699 -7.534 1.00 94.44 172 PHE A CA 1
ATOM 1395 C C . PHE A 1 172 ? 3.865 3.824 -8.761 1.00 94.44 172 PHE A C 1
ATOM 1397 O O . PHE A 1 172 ? 2.739 3.773 -9.249 1.00 94.44 172 PHE A O 1
ATOM 1404 N N . LEU A 1 173 ? 4.914 3.141 -9.212 1.00 95.75 173 LEU A N 1
ATOM 1405 C CA . LEU A 1 173 ? 4.928 2.330 -10.419 1.00 95.75 173 LEU A CA 1
ATOM 1406 C C . LEU A 1 173 ? 4.524 0.879 -10.160 1.00 95.75 173 LEU A C 1
ATOM 1408 O O . LEU A 1 173 ? 4.879 0.278 -9.140 1.00 95.75 173 LEU A O 1
ATOM 1412 N N . GLU A 1 174 ? 3.856 0.295 -11.148 1.00 95.62 174 GLU A N 1
ATOM 1413 C CA . GLU A 1 174 ? 3.721 -1.151 -11.263 1.00 95.62 174 GLU A CA 1
ATOM 1414 C C . GLU A 1 174 ? 5.099 -1.800 -11.470 1.00 95.62 174 GLU A C 1
ATOM 1416 O O . GLU A 1 174 ? 6.042 -1.193 -11.994 1.00 95.62 174 GLU A O 1
ATOM 1421 N N . LYS A 1 175 ? 5.231 -3.077 -11.091 1.00 94.62 175 LYS A N 1
ATOM 1422 C CA . LYS A 1 175 ? 6.511 -3.805 -11.187 1.00 94.62 175 LYS A CA 1
ATOM 1423 C C . LYS A 1 175 ? 7.073 -3.808 -12.612 1.00 94.62 175 LYS A C 1
ATOM 1425 O O . LYS A 1 175 ? 8.276 -3.652 -12.805 1.00 94.62 175 LYS A O 1
ATOM 1430 N N . THR A 1 176 ? 6.209 -3.934 -13.618 1.00 95.31 176 THR A N 1
ATOM 1431 C CA . THR A 1 176 ? 6.592 -3.891 -15.038 1.00 95.31 176 THR A CA 1
ATOM 1432 C C . THR A 1 176 ? 7.159 -2.540 -15.452 1.00 95.31 176 THR A C 1
ATOM 1434 O O . THR A 1 176 ? 8.193 -2.494 -16.116 1.00 95.31 176 THR A O 1
ATOM 1437 N N . GLU A 1 177 ? 6.510 -1.451 -15.045 1.00 97.19 177 GLU A N 1
ATOM 1438 C CA . GLU A 1 177 ? 6.916 -0.079 -15.356 1.00 97.19 177 GLU A CA 1
ATOM 1439 C C . GLU A 1 177 ? 8.268 0.231 -14.710 1.00 97.19 177 GLU A C 1
ATOM 1441 O O . GLU A 1 177 ? 9.205 0.660 -15.385 1.00 97.19 177 GLU A O 1
ATOM 1446 N N . TYR A 1 178 ? 8.417 -0.095 -13.422 1.00 97.69 178 TYR A N 1
ATOM 1447 C CA . TYR A 1 178 ? 9.681 0.056 -12.705 1.00 97.69 178 TYR A CA 1
ATOM 1448 C C . TYR A 1 178 ? 10.810 -0.737 -13.375 1.00 97.69 178 TYR A C 1
ATOM 1450 O O . TYR A 1 178 ? 11.890 -0.209 -13.647 1.00 97.69 178 TYR A O 1
ATOM 1458 N N . ASN A 1 179 ? 10.558 -2.005 -13.706 1.00 96.75 179 ASN A N 1
ATOM 1459 C CA . ASN A 1 179 ? 11.560 -2.874 -14.315 1.00 96.75 179 ASN A CA 1
ATOM 1460 C C . ASN A 1 179 ? 11.947 -2.427 -15.731 1.00 96.75 179 ASN A C 1
ATOM 1462 O O . ASN A 1 179 ? 13.106 -2.595 -16.126 1.00 96.75 179 ASN A O 1
ATOM 1466 N N . LEU A 1 180 ? 11.022 -1.822 -16.483 1.00 97.25 180 LEU A N 1
ATOM 1467 C CA . LEU A 1 180 ? 11.321 -1.156 -17.752 1.00 97.25 180 LEU A CA 1
ATOM 1468 C C . LEU A 1 180 ? 12.258 0.038 -17.550 1.00 97.25 180 LEU A C 1
ATOM 1470 O O . LEU A 1 180 ? 13.249 0.144 -18.275 1.00 97.25 180 LEU A O 1
ATOM 1474 N N . LEU A 1 181 ? 12.019 0.879 -16.538 1.00 98.00 181 LEU A N 1
ATOM 1475 C CA . LEU A 1 181 ? 12.924 1.986 -16.206 1.00 98.00 181 LEU A CA 1
ATOM 1476 C C . LEU A 1 181 ? 14.320 1.493 -15.811 1.00 98.00 181 LEU A C 1
ATOM 1478 O O . LEU A 1 181 ? 15.322 2.091 -16.205 1.00 98.00 181 LEU A O 1
ATOM 1482 N N . VAL A 1 182 ? 14.414 0.362 -15.107 1.00 97.12 182 VAL A N 1
ATOM 1483 C CA . VAL A 1 182 ? 15.700 -0.286 -14.806 1.00 97.12 182 VAL A CA 1
ATOM 1484 C C . VAL A 1 182 ? 16.409 -0.743 -16.086 1.00 97.12 182 VAL A C 1
ATOM 1486 O O . VAL A 1 182 ? 17.619 -0.539 -16.221 1.00 97.12 182 VAL A O 1
ATOM 1489 N N . GLN A 1 183 ? 15.700 -1.349 -17.048 1.00 96.75 183 GLN A N 1
ATOM 1490 C CA . GLN A 1 183 ? 16.316 -1.719 -18.332 1.00 96.75 183 GLN A CA 1
ATOM 1491 C C . GLN A 1 183 ? 16.743 -0.490 -19.135 1.00 96.75 183 GLN A C 1
ATOM 1493 O O . GLN A 1 183 ? 17.817 -0.506 -19.736 1.00 96.75 183 GLN A O 1
ATOM 1498 N N . PHE A 1 184 ? 15.945 0.576 -19.102 1.00 98.19 184 PHE A N 1
ATOM 1499 C CA . PHE A 1 184 ? 16.267 1.833 -19.761 1.00 98.19 184 PHE A CA 1
ATOM 1500 C C . PHE A 1 184 ? 17.508 2.498 -19.153 1.00 98.19 184 PHE A C 1
ATOM 1502 O O . PHE A 1 184 ? 18.421 2.891 -19.875 1.00 98.19 184 PHE A O 1
ATOM 1509 N N . ARG A 1 185 ? 17.632 2.516 -17.823 1.00 97.69 185 ARG A N 1
ATOM 1510 C CA . ARG A 1 185 ? 18.862 2.964 -17.159 1.00 97.69 185 ARG A CA 1
ATOM 1511 C C . ARG A 1 185 ? 20.077 2.144 -17.611 1.00 97.69 185 ARG A C 1
ATOM 1513 O O . ARG A 1 185 ? 21.105 2.725 -17.952 1.00 97.69 185 ARG A O 1
ATOM 1520 N N . LYS A 1 186 ? 19.956 0.811 -17.681 1.00 96.44 186 LYS A N 1
ATOM 1521 C CA . LYS A 1 186 ? 21.029 -0.081 -18.172 1.00 96.44 186 LYS A CA 1
ATOM 1522 C C . LYS A 1 186 ? 21.389 0.189 -19.639 1.00 96.44 186 LYS A C 1
ATOM 1524 O O . LYS A 1 186 ? 22.553 0.037 -20.014 1.00 96.44 186 LYS A O 1
ATOM 1529 N N . LEU A 1 187 ? 20.423 0.586 -20.474 1.00 97.25 187 LEU A N 1
ATOM 1530 C CA . LEU A 1 187 ? 20.678 1.058 -21.840 1.00 97.25 187 LEU A CA 1
ATOM 1531 C C . LEU A 1 187 ? 21.546 2.322 -21.819 1.00 97.25 187 LEU A C 1
ATOM 1533 O O . LEU A 1 187 ? 22.598 2.328 -22.455 1.00 97.25 187 LEU A O 1
ATOM 1537 N N . CYS A 1 188 ? 21.156 3.349 -21.061 1.00 97.62 188 CYS A N 1
ATOM 1538 C CA . CYS A 1 188 ? 21.929 4.587 -20.939 1.00 97.62 188 CYS A CA 1
ATOM 1539 C C . CYS A 1 188 ? 23.357 4.323 -20.428 1.00 97.62 188 CYS A C 1
ATOM 1541 O O . CYS A 1 188 ? 24.321 4.846 -20.984 1.00 97.62 188 CYS A O 1
ATOM 1543 N N . GLU A 1 189 ? 23.517 3.462 -19.418 1.00 96.19 189 GLU A N 1
ATOM 1544 C CA . GLU A 1 189 ? 24.835 3.081 -18.886 1.00 96.19 189 GLU A CA 1
ATOM 1545 C C . GLU A 1 189 ? 25.676 2.365 -19.957 1.00 96.19 189 GLU A C 1
ATOM 1547 O O . GLU A 1 189 ? 26.870 2.625 -20.104 1.00 96.19 189 GLU A O 1
ATOM 1552 N N . SER A 1 190 ? 25.050 1.508 -20.768 1.00 95.12 190 SER A N 1
ATOM 1553 C CA . SER A 1 190 ? 25.723 0.827 -21.881 1.00 95.12 190 SER A CA 1
ATOM 1554 C C . SER A 1 190 ? 26.169 1.802 -22.975 1.00 95.12 190 SER A C 1
ATOM 1556 O O . SER A 1 190 ? 27.239 1.609 -23.547 1.00 95.12 190 SER A O 1
ATOM 1558 N N . ILE A 1 191 ? 25.386 2.851 -23.254 1.00 94.88 191 ILE A N 1
ATOM 1559 C CA . ILE A 1 191 ? 25.743 3.906 -24.217 1.00 94.88 191 ILE A CA 1
ATOM 1560 C C . ILE A 1 191 ? 26.946 4.708 -23.711 1.00 94.88 191 ILE A C 1
ATOM 1562 O O . ILE A 1 191 ? 27.893 4.926 -24.467 1.00 94.88 191 ILE A O 1
ATOM 1566 N N . LEU A 1 192 ? 26.955 5.096 -22.430 1.00 93.19 192 LEU A N 1
ATOM 1567 C CA . LEU A 1 192 ? 28.102 5.778 -21.820 1.00 93.19 192 LEU A CA 1
ATOM 1568 C C . LEU A 1 192 ? 29.380 4.937 -21.922 1.00 93.19 192 LEU A C 1
ATOM 1570 O O . LEU A 1 192 ? 30.432 5.451 -22.302 1.00 93.19 192 LEU A O 1
ATOM 1574 N N . ASN A 1 193 ? 29.267 3.632 -21.674 1.00 90.31 193 ASN A N 1
ATOM 1575 C CA . ASN A 1 193 ? 30.391 2.697 -21.708 1.00 90.31 193 ASN A CA 1
ATOM 1576 C C . ASN A 1 193 ? 30.871 2.329 -23.126 1.00 90.31 193 ASN A C 1
ATOM 1578 O O . ASN A 1 193 ? 31.937 1.726 -23.265 1.00 90.31 193 ASN A O 1
ATOM 1582 N N . ALA A 1 194 ? 30.139 2.695 -24.185 1.00 86.19 194 ALA A N 1
ATOM 1583 C CA . ALA A 1 194 ? 30.477 2.374 -25.578 1.00 86.19 194 ALA A CA 1
ATOM 1584 C C . ALA A 1 194 ? 31.597 3.258 -26.182 1.00 86.19 194 ALA A C 1
ATOM 1586 O O . ALA A 1 194 ? 31.744 3.332 -27.406 1.00 86.19 194 ALA A O 1
ATOM 1587 N N . ALA A 1 195 ? 32.400 3.930 -25.348 1.00 72.19 195 ALA A N 1
ATOM 1588 C CA . ALA A 1 195 ? 33.445 4.851 -25.784 1.00 72.19 195 ALA A CA 1
ATOM 1589 C C . ALA A 1 195 ? 34.570 4.140 -26.580 1.00 72.19 195 ALA A C 1
ATOM 1591 O O . ALA A 1 195 ? 35.105 3.122 -26.128 1.00 72.19 195 ALA A O 1
ATOM 1592 N N . PRO A 1 196 ? 34.983 4.680 -27.745 1.00 65.06 196 PRO A N 1
ATOM 1593 C CA . PRO A 1 196 ? 35.977 4.057 -28.622 1.00 65.06 196 PRO A CA 1
ATOM 1594 C C . PRO A 1 196 ? 37.396 4.033 -28.034 1.00 65.06 196 PRO A C 1
ATOM 1596 O O . PRO A 1 196 ? 38.209 3.215 -28.458 1.00 65.06 196 PRO A O 1
ATOM 1599 N N . GLU A 1 197 ? 37.693 4.896 -27.060 1.00 62.22 197 GLU A N 1
ATOM 1600 C CA . GLU A 1 197 ? 39.004 4.992 -26.401 1.00 62.22 197 GLU A CA 1
ATOM 1601 C C . GLU A 1 197 ? 39.308 3.779 -25.509 1.00 62.22 197 GLU A C 1
ATOM 1603 O O . GLU A 1 197 ? 40.466 3.408 -25.337 1.00 62.22 197 GLU A O 1
ATOM 1608 N N . ASN A 1 198 ? 38.273 3.085 -25.025 1.00 52.75 198 ASN A N 1
ATOM 1609 C CA . ASN A 1 198 ? 38.430 2.013 -24.045 1.00 52.75 198 ASN A CA 1
ATOM 1610 C C . ASN A 1 198 ? 38.895 0.671 -24.633 1.00 52.75 198 ASN A C 1
ATOM 1612 O O . ASN A 1 198 ? 39.233 -0.229 -23.865 1.00 52.75 198 ASN A O 1
ATOM 1616 N N . LYS A 1 199 ? 38.906 0.478 -25.964 1.00 55.56 199 LYS A N 1
ATOM 1617 C CA . LYS A 1 199 ? 39.275 -0.818 -26.567 1.00 55.56 199 LYS A CA 1
ATOM 1618 C C . LYS A 1 199 ? 39.848 -0.683 -27.982 1.00 55.56 199 LYS A C 1
ATOM 1620 O O . LYS A 1 199 ? 39.145 -0.858 -28.974 1.00 55.56 199 LYS A O 1
ATOM 1625 N N . GLN A 1 200 ? 41.162 -0.490 -28.087 1.00 52.16 200 GLN A N 1
ATOM 1626 C CA . GLN A 1 200 ? 41.887 -0.404 -29.369 1.00 52.16 200 GLN A CA 1
ATOM 1627 C C . GLN A 1 200 ? 41.812 -1.675 -30.252 1.00 52.16 200 GLN A C 1
ATOM 1629 O O . GLN A 1 200 ? 42.232 -1.631 -31.405 1.00 52.16 200 GLN A O 1
ATOM 1634 N N . LYS A 1 201 ? 41.277 -2.805 -29.751 1.00 52.16 201 LYS A N 1
ATOM 1635 C CA . LYS A 1 201 ? 41.236 -4.101 -30.465 1.00 52.16 201 LYS A CA 1
ATOM 1636 C C . LYS A 1 201 ? 39.838 -4.654 -30.782 1.00 52.16 201 LYS A C 1
ATOM 1638 O O . LYS A 1 201 ? 39.750 -5.600 -31.557 1.00 52.16 201 LYS A O 1
ATOM 1643 N N . THR A 1 202 ? 38.753 -4.111 -30.224 1.00 59.66 202 THR A N 1
ATOM 1644 C CA . THR A 1 202 ? 37.392 -4.613 -30.514 1.00 59.66 202 THR A CA 1
ATOM 1645 C C . THR A 1 202 ? 36.754 -3.837 -31.657 1.00 59.66 202 THR A C 1
ATOM 1647 O O . THR A 1 202 ? 36.795 -2.606 -31.678 1.00 59.66 202 THR A O 1
ATOM 1650 N N . GLY A 1 203 ? 36.126 -4.547 -32.596 1.00 69.12 203 GLY A N 1
ATOM 1651 C CA . GLY A 1 203 ? 35.377 -3.917 -33.682 1.00 69.12 203 GLY A CA 1
ATOM 1652 C C . GLY A 1 203 ? 34.227 -3.057 -33.146 1.00 69.12 203 GLY A C 1
ATOM 1653 O O . GLY A 1 203 ? 33.637 -3.377 -32.115 1.00 69.12 203 GLY A O 1
ATOM 1654 N N . VAL A 1 204 ? 33.875 -1.987 -33.872 1.00 73.81 204 VAL A N 1
ATOM 1655 C CA . VAL A 1 204 ? 32.789 -1.045 -33.514 1.00 73.81 204 VAL A CA 1
ATOM 1656 C C . VAL A 1 204 ? 31.513 -1.781 -33.121 1.00 73.81 204 VAL A C 1
ATOM 1658 O O . VAL A 1 204 ? 30.848 -1.431 -32.157 1.00 73.81 204 VAL A O 1
ATOM 1661 N N . LEU A 1 205 ? 31.201 -2.855 -33.831 1.00 74.38 205 LEU A N 1
ATOM 1662 C CA . LEU A 1 205 ? 29.994 -3.614 -33.587 1.00 74.38 205 LEU A CA 1
ATOM 1663 C C . LEU A 1 205 ? 29.978 -4.311 -32.226 1.00 74.38 205 LEU A C 1
ATOM 1665 O O . LEU A 1 205 ? 28.947 -4.351 -31.567 1.00 74.38 205 LEU A O 1
ATOM 1669 N N . GLU A 1 206 ? 31.124 -4.814 -31.773 1.00 78.31 206 GLU A N 1
ATOM 1670 C CA . GLU A 1 206 ? 31.230 -5.473 -30.472 1.00 78.31 206 GLU A CA 1
ATOM 1671 C C . GLU A 1 206 ? 31.047 -4.489 -29.318 1.00 78.31 206 GLU A C 1
ATOM 1673 O O . GLU A 1 206 ? 30.484 -4.867 -28.292 1.00 78.31 206 GLU A O 1
ATOM 1678 N N . LEU A 1 207 ? 31.451 -3.226 -29.508 1.00 81.38 207 LEU A N 1
ATOM 1679 C CA . LEU A 1 207 ? 31.218 -2.147 -28.543 1.00 81.38 207 LEU A CA 1
ATOM 1680 C C . LEU A 1 207 ? 29.721 -1.873 -28.351 1.00 81.38 207 LEU A C 1
ATOM 1682 O O . LEU A 1 207 ? 29.280 -1.658 -27.226 1.00 81.38 207 LEU A O 1
ATOM 1686 N N . PHE A 1 208 ? 28.932 -1.943 -29.427 1.00 89.69 208 PHE A N 1
ATOM 1687 C CA . PHE A 1 208 ? 27.497 -1.641 -29.395 1.00 89.69 208 PHE A CA 1
ATOM 1688 C C . PHE A 1 208 ? 26.590 -2.865 -29.216 1.00 89.69 208 PHE A C 1
ATOM 1690 O O . PHE A 1 208 ? 25.379 -2.695 -29.106 1.00 89.69 208 PHE A O 1
ATOM 1697 N N . ARG A 1 209 ? 27.127 -4.090 -29.104 1.00 89.50 209 ARG A N 1
ATOM 1698 C CA . ARG A 1 209 ? 26.313 -5.307 -28.876 1.00 89.50 209 ARG A CA 1
ATOM 1699 C C . ARG A 1 209 ? 25.459 -5.235 -27.607 1.00 89.50 209 ARG A C 1
ATOM 1701 O O . ARG A 1 209 ? 24.349 -5.763 -27.590 1.00 89.50 209 ARG A O 1
ATOM 1708 N N . GLU A 1 210 ? 25.973 -4.647 -26.526 1.00 91.00 210 GLU A N 1
ATOM 1709 C CA . GLU A 1 210 ? 25.189 -4.481 -25.292 1.00 91.00 210 GLU A CA 1
ATOM 1710 C C . GLU A 1 210 ? 24.119 -3.398 -25.462 1.00 91.00 210 GLU A C 1
ATOM 1712 O O . GLU A 1 210 ? 22.967 -3.636 -25.107 1.00 91.00 210 GLU A O 1
ATOM 1717 N N . VAL A 1 211 ? 24.481 -2.258 -26.066 1.00 94.81 211 VAL A N 1
ATOM 1718 C CA . VAL A 1 211 ? 23.555 -1.154 -26.370 1.00 94.81 211 VAL A CA 1
ATOM 1719 C C . VAL A 1 211 ? 22.388 -1.659 -27.207 1.00 94.81 211 VAL A C 1
ATOM 1721 O O . VAL A 1 211 ? 21.238 -1.476 -26.825 1.00 94.81 211 VAL A O 1
ATOM 1724 N N . GLU A 1 212 ? 22.678 -2.368 -28.297 1.00 94.50 212 GLU A N 1
ATOM 1725 C CA . GLU A 1 212 ? 21.671 -2.971 -29.162 1.00 94.50 212 GLU A CA 1
ATOM 1726 C C . GLU A 1 212 ? 20.744 -3.897 -28.373 1.00 94.50 212 GLU A C 1
ATOM 1728 O O . GLU A 1 212 ? 19.528 -3.755 -28.436 1.00 94.50 212 GLU A O 1
ATOM 1733 N N . ARG A 1 213 ? 21.298 -4.822 -27.582 1.00 93.75 213 ARG A N 1
ATOM 1734 C CA . ARG A 1 213 ? 20.482 -5.774 -26.820 1.00 93.75 213 ARG A CA 1
ATOM 1735 C C . ARG A 1 213 ? 19.548 -5.066 -25.843 1.00 93.75 213 ARG A C 1
ATOM 1737 O O . ARG A 1 213 ? 18.382 -5.434 -25.754 1.00 93.75 213 ARG A O 1
ATOM 1744 N N . ARG A 1 214 ? 20.044 -4.063 -25.111 1.00 95.50 214 ARG A N 1
ATOM 1745 C CA . ARG A 1 214 ? 19.234 -3.275 -24.167 1.00 95.50 214 ARG A CA 1
ATOM 1746 C C . ARG A 1 214 ? 18.177 -2.453 -24.892 1.00 95.50 214 ARG A C 1
ATOM 1748 O O . ARG A 1 214 ? 17.045 -2.381 -24.431 1.00 95.50 214 ARG A O 1
ATOM 1755 N N . PHE A 1 215 ? 18.525 -1.905 -26.049 1.00 96.19 215 PHE A N 1
ATOM 1756 C CA . PHE A 1 215 ? 17.604 -1.148 -26.877 1.00 96.19 215 PHE A CA 1
ATOM 1757 C C . PHE A 1 215 ? 16.455 -2.017 -27.397 1.00 96.19 215 PHE A C 1
ATOM 1759 O O . PHE A 1 215 ? 15.296 -1.634 -27.272 1.00 96.19 215 PHE A O 1
ATOM 1766 N N . LEU A 1 216 ? 16.755 -3.225 -27.888 1.00 95.31 216 LEU A N 1
ATOM 1767 C CA . LEU A 1 216 ? 15.737 -4.186 -28.320 1.00 95.31 216 LEU A CA 1
ATOM 1768 C C . LEU A 1 216 ? 14.797 -4.590 -27.176 1.00 95.31 216 LEU A C 1
ATOM 1770 O O . LEU A 1 216 ? 13.621 -4.817 -27.425 1.00 95.31 216 LEU A O 1
ATOM 1774 N N . VAL A 1 217 ? 15.277 -4.645 -25.925 1.00 95.38 217 VAL A N 1
ATOM 1775 C CA . VAL A 1 217 ? 14.405 -4.868 -24.757 1.00 95.38 217 VAL A CA 1
ATOM 1776 C C . VAL A 1 217 ? 13.412 -3.716 -24.590 1.00 95.38 217 VAL A C 1
ATOM 1778 O O . VAL A 1 217 ? 12.228 -3.973 -24.408 1.00 95.38 217 VAL A O 1
ATOM 1781 N N . CYS A 1 218 ? 13.868 -2.463 -24.683 1.00 96.38 218 CYS A N 1
ATOM 1782 C CA . CYS A 1 218 ? 13.010 -1.277 -24.565 1.00 96.38 218 CYS A CA 1
ATOM 1783 C C . CYS A 1 218 ? 12.024 -1.111 -25.734 1.00 96.38 218 CYS A C 1
ATOM 1785 O O . CYS A 1 218 ? 11.029 -0.414 -25.581 1.00 96.38 218 CYS A O 1
ATOM 1787 N N . GLN A 1 219 ? 12.297 -1.739 -26.879 1.00 95.19 219 GLN A N 1
ATOM 1788 C CA . GLN A 1 219 ? 11.479 -1.674 -28.098 1.00 95.19 219 GLN A CA 1
ATOM 1789 C C . GLN A 1 219 ? 10.758 -2.994 -28.406 1.00 95.19 219 GLN A C 1
ATOM 1791 O O . GLN A 1 219 ? 10.272 -3.197 -29.517 1.00 95.19 219 GLN A O 1
ATOM 1796 N N . TYR A 1 220 ? 10.739 -3.926 -27.450 1.00 94.69 220 TYR A N 1
ATOM 1797 C CA . TYR A 1 220 ? 10.224 -5.272 -27.677 1.00 94.69 220 TYR A CA 1
ATOM 1798 C C . TYR A 1 220 ? 8.717 -5.290 -27.961 1.00 94.69 220 TYR A C 1
ATOM 1800 O O . TYR A 1 220 ? 8.260 -5.997 -28.857 1.00 94.69 220 TYR A O 1
ATOM 1808 N N . GLN A 1 221 ? 7.963 -4.501 -27.196 1.00 93.50 221 GLN A N 1
ATOM 1809 C CA . GLN A 1 221 ? 6.546 -4.230 -27.413 1.00 93.50 221 GLN A CA 1
ATOM 1810 C C . GLN A 1 221 ? 6.370 -2.754 -27.785 1.00 93.50 221 GLN A C 1
ATOM 1812 O O . GLN A 1 221 ? 7.107 -1.915 -27.253 1.00 93.50 221 GLN A O 1
ATOM 1817 N N . PRO A 1 222 ? 5.417 -2.415 -28.672 1.00 92.38 222 PRO A N 1
ATOM 1818 C CA . PRO A 1 222 ? 5.206 -1.034 -29.103 1.00 92.38 222 PRO A CA 1
ATOM 1819 C C . PRO A 1 222 ? 4.844 -0.092 -27.943 1.00 92.38 222 PRO A C 1
ATOM 1821 O O . PRO A 1 222 ? 5.124 1.101 -28.018 1.00 92.38 222 PRO A O 1
ATOM 1824 N N . GLU A 1 223 ? 4.289 -0.617 -26.849 1.00 95.62 223 GLU A N 1
ATOM 1825 C CA . GLU A 1 223 ? 3.908 0.137 -25.654 1.00 95.62 223 GLU A CA 1
ATOM 1826 C C . GLU A 1 223 ? 5.090 0.442 -24.719 1.00 95.62 223 GLU A C 1
ATOM 1828 O O . GLU A 1 223 ? 5.004 1.360 -23.908 1.00 95.62 223 GLU A O 1
ATOM 1833 N N . PHE A 1 224 ? 6.212 -0.281 -24.812 1.00 95.94 224 PHE A N 1
ATOM 1834 C CA . PHE A 1 224 ? 7.301 -0.156 -23.832 1.00 95.94 224 PHE A CA 1
ATOM 1835 C C . PHE A 1 224 ? 7.984 1.211 -23.850 1.00 95.94 224 PHE A C 1
ATOM 1837 O O . PHE A 1 224 ? 8.230 1.778 -22.786 1.00 95.94 224 PHE A O 1
ATOM 1844 N N . ALA A 1 225 ? 8.273 1.764 -25.029 1.00 95.75 225 ALA A N 1
ATOM 1845 C CA . ALA A 1 225 ? 8.858 3.098 -25.131 1.00 95.75 225 ALA A CA 1
ATOM 1846 C C . ALA A 1 225 ? 7.913 4.195 -24.589 1.00 95.75 225 ALA A C 1
ATOM 1848 O O . ALA A 1 225 ? 8.372 4.984 -23.759 1.00 95.75 225 ALA A O 1
ATOM 1849 N N . PRO A 1 226 ? 6.612 4.226 -24.953 1.00 97.12 226 PRO A N 1
ATOM 1850 C CA . PRO A 1 226 ? 5.622 5.083 -24.298 1.00 97.12 226 PRO A CA 1
ATOM 1851 C C . PRO A 1 226 ? 5.586 4.928 -22.772 1.00 97.12 226 PRO A C 1
ATOM 1853 O O . PRO A 1 226 ? 5.724 5.922 -22.069 1.00 97.12 226 PRO A O 1
ATOM 1856 N N . ILE A 1 227 ? 5.521 3.695 -22.252 1.00 97.94 227 ILE A N 1
ATOM 1857 C CA . ILE A 1 227 ? 5.495 3.431 -20.802 1.00 97.94 227 ILE A CA 1
ATOM 1858 C C . ILE A 1 227 ? 6.734 4.007 -20.108 1.00 97.94 227 ILE A C 1
ATOM 1860 O O . ILE A 1 227 ? 6.609 4.609 -19.042 1.00 97.94 227 ILE A O 1
ATOM 1864 N N . ILE A 1 228 ? 7.928 3.857 -20.696 1.00 98.12 228 ILE A N 1
ATOM 1865 C CA . ILE A 1 228 ? 9.166 4.432 -20.144 1.00 98.12 228 ILE A CA 1
ATOM 1866 C C . ILE A 1 228 ? 9.058 5.960 -20.062 1.00 98.12 228 ILE A C 1
ATOM 1868 O O . ILE A 1 228 ? 9.372 6.543 -19.022 1.00 98.12 228 ILE A O 1
ATOM 1872 N N . ILE A 1 229 ? 8.606 6.605 -21.141 1.00 97.50 229 ILE A N 1
ATOM 1873 C CA . ILE A 1 229 ? 8.470 8.064 -21.216 1.00 97.50 229 ILE A CA 1
ATOM 1874 C C . ILE A 1 229 ? 7.457 8.561 -20.179 1.00 97.50 229 ILE A C 1
ATOM 1876 O O . ILE A 1 229 ? 7.777 9.437 -19.372 1.00 97.50 229 ILE A O 1
ATOM 1880 N N . ASP A 1 230 ? 6.268 7.964 -20.159 1.00 97.88 230 ASP A N 1
ATOM 1881 C CA . ASP A 1 230 ? 5.169 8.371 -19.287 1.00 97.88 230 ASP A CA 1
ATOM 1882 C C . ASP A 1 230 ? 5.505 8.141 -17.811 1.00 97.88 230 ASP A C 1
ATOM 1884 O O . ASP A 1 230 ? 5.250 9.013 -16.977 1.00 97.88 230 ASP A O 1
ATOM 1888 N N . SER A 1 231 ? 6.163 7.023 -17.486 1.00 98.00 231 SER A N 1
ATOM 1889 C CA . SER A 1 231 ? 6.599 6.710 -16.119 1.00 98.00 231 SER A CA 1
ATOM 1890 C C . SER A 1 231 ? 7.609 7.732 -15.597 1.00 98.00 231 SER A C 1
ATOM 1892 O O . SER A 1 231 ? 7.480 8.201 -14.466 1.00 98.00 231 SER A O 1
ATOM 1894 N N . ILE A 1 232 ? 8.595 8.128 -16.413 1.00 97.56 232 ILE A N 1
ATOM 1895 C CA . ILE A 1 232 ? 9.588 9.140 -16.014 1.00 97.56 232 ILE A CA 1
ATOM 1896 C C . ILE A 1 232 ? 8.910 10.493 -15.803 1.00 97.56 232 ILE A C 1
ATOM 1898 O O . ILE A 1 232 ? 9.124 11.121 -14.768 1.00 97.56 232 ILE A O 1
ATOM 1902 N N . ILE A 1 233 ? 8.053 10.928 -16.730 1.00 97.31 233 ILE A N 1
ATOM 1903 C CA . ILE A 1 233 ? 7.349 12.214 -16.622 1.00 97.31 233 ILE A CA 1
ATOM 1904 C C . ILE A 1 233 ? 6.433 12.236 -15.399 1.00 97.31 233 ILE A C 1
ATOM 1906 O O . ILE A 1 233 ? 6.422 13.216 -14.653 1.00 97.31 233 ILE A O 1
ATOM 1910 N N . MET A 1 234 ? 5.684 11.158 -15.161 1.00 97.12 234 MET A N 1
ATOM 1911 C CA . MET A 1 234 ? 4.817 11.021 -13.993 1.00 97.12 234 MET A CA 1
ATOM 1912 C C . MET A 1 234 ? 5.621 11.128 -12.691 1.00 97.12 234 MET A C 1
ATOM 1914 O O . MET A 1 234 ? 5.247 11.897 -11.801 1.00 97.12 234 MET A O 1
ATOM 1918 N N . LEU A 1 235 ? 6.759 10.435 -12.594 1.00 97.19 235 LEU A N 1
ATOM 1919 C CA . LEU A 1 235 ? 7.628 10.499 -11.419 1.00 97.19 235 LEU A CA 1
ATOM 1920 C C . LEU A 1 235 ? 8.305 11.872 -11.247 1.00 97.19 235 LEU A C 1
ATOM 1922 O O . LEU A 1 235 ? 8.425 12.365 -10.121 1.00 97.19 235 LEU A O 1
ATOM 1926 N N . MET A 1 236 ? 8.700 12.540 -12.334 1.00 96.69 236 MET A N 1
ATOM 1927 C CA . MET A 1 236 ? 9.235 13.909 -12.283 1.00 96.69 236 MET A CA 1
ATOM 1928 C C . MET A 1 236 ? 8.181 14.915 -11.800 1.00 96.69 236 MET A C 1
ATOM 1930 O O . MET A 1 236 ? 8.471 15.737 -10.932 1.00 96.69 236 MET A O 1
ATOM 1934 N N . LYS A 1 237 ? 6.932 14.796 -12.267 1.00 96.19 237 LYS A N 1
ATOM 1935 C CA . LYS A 1 237 ? 5.809 15.614 -11.778 1.00 96.19 237 LYS A CA 1
ATOM 1936 C C . LYS A 1 237 ? 5.535 15.373 -10.293 1.00 96.19 237 LYS A C 1
ATOM 1938 O O . LYS A 1 237 ? 5.387 16.325 -9.532 1.00 96.19 237 LYS A O 1
ATOM 1943 N N . ARG A 1 238 ? 5.524 14.109 -9.849 1.00 95.12 238 ARG A N 1
ATOM 1944 C CA . ARG A 1 238 ? 5.335 13.760 -8.426 1.00 95.12 238 ARG A CA 1
ATOM 1945 C C . ARG A 1 238 ? 6.459 14.275 -7.530 1.00 95.12 238 ARG A C 1
ATOM 1947 O O . ARG A 1 238 ? 6.190 14.697 -6.410 1.00 95.12 238 ARG A O 1
ATOM 1954 N N . SER A 1 239 ? 7.695 14.288 -8.026 1.00 93.31 239 SER A N 1
ATOM 1955 C CA . SER A 1 239 ? 8.847 14.871 -7.322 1.00 93.31 239 SER A CA 1
ATOM 1956 C C . SER A 1 239 ? 8.917 16.402 -7.413 1.00 93.31 239 SER A C 1
ATOM 1958 O O . SER A 1 239 ? 9.911 16.986 -6.987 1.00 93.31 239 SER A O 1
ATOM 1960 N N . LYS A 1 240 ? 7.858 17.057 -7.919 1.00 93.31 240 LYS A N 1
ATOM 1961 C CA . LYS A 1 240 ? 7.729 18.518 -8.036 1.00 93.31 240 LYS A CA 1
ATOM 1962 C C . LYS A 1 240 ? 8.870 19.161 -8.837 1.00 93.31 240 LYS A C 1
ATOM 1964 O O . LYS A 1 240 ? 9.299 20.271 -8.525 1.00 93.31 240 LYS A O 1
ATOM 1969 N N . ARG A 1 241 ? 9.377 18.466 -9.863 1.00 92.31 241 ARG A N 1
ATOM 1970 C CA . ARG A 1 241 ? 10.302 19.061 -10.839 1.00 92.31 241 ARG A CA 1
ATOM 1971 C C . ARG A 1 241 ? 9.589 20.149 -11.634 1.00 92.31 241 ARG A C 1
ATOM 1973 O O . ARG A 1 241 ? 8.384 20.057 -11.862 1.00 92.31 241 ARG A O 1
ATOM 1980 N N . ASN A 1 242 ? 10.336 21.176 -12.031 1.00 94.38 242 ASN A N 1
ATOM 1981 C CA . ASN A 1 242 ? 9.792 22.252 -12.852 1.00 94.38 242 ASN A CA 1
ATOM 1982 C C . ASN A 1 242 ? 9.454 21.726 -14.269 1.00 94.38 242 ASN A C 1
ATOM 1984 O O . ASN A 1 242 ? 9.949 20.679 -14.698 1.00 94.38 242 ASN A O 1
ATOM 1988 N N . ASP A 1 243 ? 8.619 22.458 -15.008 1.00 94.56 243 ASP A N 1
ATOM 1989 C CA . ASP A 1 243 ? 8.219 22.045 -16.359 1.00 94.56 243 ASP A CA 1
ATOM 1990 C C . ASP A 1 243 ? 9.393 22.032 -17.348 1.00 94.56 243 ASP A C 1
ATOM 1992 O O . ASP A 1 243 ? 9.393 21.238 -18.286 1.00 94.56 243 ASP A O 1
ATOM 1996 N N . HIS A 1 244 ? 10.413 22.868 -17.133 1.00 95.44 244 HIS A N 1
ATOM 1997 C CA . HIS A 1 244 ? 11.583 22.937 -18.005 1.00 95.44 244 HIS A CA 1
ATOM 1998 C C . HIS A 1 244 ? 12.403 21.639 -17.977 1.00 95.44 244 HIS A C 1
ATOM 2000 O O . HIS A 1 244 ? 12.630 21.051 -19.034 1.00 95.44 244 HIS A O 1
ATOM 2006 N N . ASP A 1 245 ? 12.747 21.146 -16.785 1.00 94.12 245 ASP A N 1
ATOM 2007 C CA . ASP A 1 245 ? 13.443 19.880 -16.542 1.00 94.12 245 ASP A CA 1
ATOM 2008 C C . ASP A 1 245 ? 12.660 18.712 -17.168 1.00 94.12 245 ASP A C 1
ATOM 2010 O O . ASP A 1 245 ? 13.237 17.785 -17.738 1.00 94.12 245 ASP A O 1
ATOM 2014 N N . ILE A 1 246 ? 11.323 18.748 -17.074 1.00 95.38 246 ILE A N 1
ATOM 2015 C CA . ILE A 1 246 ? 10.443 17.726 -17.658 1.00 95.38 246 ILE A CA 1
ATOM 2016 C C . ILE A 1 246 ? 10.515 17.758 -19.190 1.00 95.38 246 ILE A C 1
ATOM 2018 O O . ILE A 1 246 ? 10.622 16.699 -19.815 1.00 95.38 246 ILE A O 1
ATOM 2022 N N . GLN A 1 247 ? 10.467 18.942 -19.810 1.00 96.25 247 GLN A N 1
ATOM 2023 C CA . GLN A 1 247 ? 10.584 19.074 -21.267 1.00 96.25 247 GLN A CA 1
ATOM 2024 C C . GLN A 1 247 ? 11.975 18.679 -21.772 1.00 96.25 247 GLN A C 1
ATOM 2026 O O . GLN A 1 247 ? 12.082 18.024 -22.810 1.00 96.25 247 GLN A O 1
ATOM 2031 N N . GLU A 1 248 ? 13.029 19.020 -21.031 1.00 94.94 248 GLU A N 1
ATOM 2032 C CA . GLU A 1 248 ? 14.399 18.609 -21.341 1.00 94.94 248 GLU A CA 1
ATOM 2033 C C . GLU A 1 248 ? 14.530 17.078 -21.298 1.00 94.94 248 GLU A C 1
ATOM 2035 O O . GLU A 1 248 ? 14.951 16.456 -22.277 1.00 94.94 248 GLU A O 1
ATOM 2040 N N . ALA A 1 249 ? 14.074 16.437 -20.217 1.00 95.19 249 ALA A N 1
ATOM 2041 C CA . ALA A 1 249 ? 14.071 14.980 -20.115 1.00 95.19 249 ALA A CA 1
ATOM 2042 C C . ALA A 1 249 ? 13.262 14.329 -21.250 1.00 95.19 249 ALA A C 1
ATOM 2044 O O . ALA A 1 249 ? 13.733 13.376 -21.873 1.00 95.19 249 ALA A O 1
ATOM 2045 N N . LEU A 1 250 ? 12.077 14.863 -21.572 1.00 95.81 250 LEU A N 1
ATOM 2046 C CA . LEU A 1 250 ? 11.245 14.378 -22.676 1.00 95.81 250 LEU A CA 1
ATOM 2047 C C . LEU A 1 250 ? 11.963 14.478 -24.029 1.00 95.81 250 LEU A C 1
ATOM 2049 O O . LEU A 1 250 ? 11.874 13.549 -24.837 1.00 95.81 250 LEU A O 1
ATOM 2053 N N . PHE A 1 251 ? 12.685 15.572 -24.280 1.00 94.44 251 PHE A N 1
ATOM 2054 C CA . PHE A 1 251 ? 13.481 15.744 -25.492 1.00 94.44 251 PHE A CA 1
ATOM 2055 C C . PHE A 1 251 ? 14.550 14.648 -25.621 1.00 94.44 251 PHE A C 1
ATOM 2057 O O . PHE A 1 251 ? 14.610 13.965 -26.649 1.00 94.44 251 PHE A O 1
ATOM 2064 N N . HIS A 1 252 ? 15.334 14.413 -24.564 1.00 95.12 252 HIS A N 1
ATOM 2065 C CA . HIS A 1 252 ? 16.367 13.371 -24.554 1.00 95.12 252 HIS A CA 1
ATOM 2066 C C . HIS A 1 252 ? 15.778 11.958 -24.675 1.00 95.12 252 HIS A C 1
ATOM 2068 O O . HIS A 1 252 ? 16.299 11.127 -25.422 1.00 95.12 252 HIS A O 1
ATOM 2074 N N . LEU A 1 253 ? 14.659 11.688 -23.996 1.00 95.44 253 LEU A N 1
ATOM 2075 C CA . LEU A 1 253 ? 13.954 10.408 -24.080 1.00 95.44 253 LEU A CA 1
ATOM 2076 C C . LEU A 1 253 ? 13.483 10.116 -25.501 1.00 95.44 253 LEU A C 1
ATOM 2078 O O . LEU A 1 253 ? 13.748 9.034 -26.023 1.00 95.44 253 LEU A O 1
ATOM 2082 N N . ARG A 1 254 ? 12.823 11.084 -26.149 1.00 93.81 254 ARG A N 1
ATOM 2083 C CA . ARG A 1 254 ? 12.363 10.948 -27.536 1.00 93.81 254 ARG A CA 1
ATOM 2084 C C . ARG A 1 254 ? 13.533 10.688 -28.472 1.00 93.81 254 ARG A C 1
ATOM 2086 O O . ARG A 1 254 ? 13.475 9.749 -29.258 1.00 93.81 254 ARG A O 1
ATOM 2093 N N . ARG A 1 255 ? 14.623 11.444 -28.324 1.00 91.06 255 ARG A N 1
ATOM 2094 C CA . ARG A 1 255 ? 15.833 11.287 -29.139 1.00 91.06 255 ARG A CA 1
ATOM 2095 C C . ARG A 1 255 ? 16.446 9.885 -29.061 1.00 91.06 255 ARG A C 1
ATOM 2097 O O . ARG A 1 255 ? 16.921 9.384 -30.079 1.00 91.06 255 ARG A O 1
ATOM 2104 N N . LEU A 1 256 ? 16.414 9.245 -27.889 1.00 94.44 256 LEU A N 1
ATOM 2105 C CA . LEU A 1 256 ? 16.914 7.878 -27.720 1.00 94.44 256 LEU A CA 1
ATOM 2106 C C . LEU A 1 256 ? 15.892 6.805 -28.115 1.00 94.44 256 LEU A C 1
ATOM 2108 O O . LEU A 1 256 ? 16.287 5.794 -28.683 1.00 94.44 256 LEU A O 1
ATOM 2112 N N . LEU A 1 257 ? 14.604 6.989 -27.808 1.00 95.00 257 LEU A N 1
ATOM 2113 C CA . LEU A 1 257 ? 13.580 5.937 -27.878 1.00 95.00 257 LEU A CA 1
ATOM 2114 C C . LEU A 1 257 ? 12.611 6.049 -29.059 1.00 95.00 257 LEU A C 1
ATOM 2116 O O . LEU A 1 257 ? 11.769 5.166 -29.208 1.00 95.00 257 LEU A O 1
ATOM 2120 N N . THR A 1 258 ? 12.705 7.080 -29.907 1.00 91.94 258 THR A N 1
ATOM 2121 C CA . THR A 1 258 ? 11.820 7.272 -31.075 1.00 91.94 258 THR A CA 1
ATOM 2122 C C . THR A 1 258 ? 12.618 7.397 -32.378 1.00 91.94 258 THR A C 1
ATOM 2124 O O . THR A 1 258 ? 13.627 8.093 -32.437 1.00 91.94 258 THR A O 1
ATOM 2127 N N . ALA A 1 259 ? 12.166 6.732 -33.447 1.00 85.00 259 ALA A N 1
ATOM 2128 C CA . ALA A 1 259 ? 12.912 6.630 -34.709 1.00 85.00 259 ALA A CA 1
ATOM 2129 C C . ALA A 1 259 ? 13.005 7.944 -35.511 1.00 85.00 259 ALA A C 1
ATOM 2131 O O . ALA A 1 259 ? 13.977 8.153 -36.222 1.00 85.00 259 ALA A O 1
ATOM 2132 N N . ASN A 1 260 ? 12.028 8.849 -35.384 1.00 79.56 260 ASN A N 1
ATOM 2133 C CA . ASN A 1 260 ? 11.884 10.005 -36.287 1.00 79.56 260 ASN A CA 1
ATOM 2134 C C . ASN A 1 260 ? 12.118 11.372 -35.623 1.00 79.56 260 ASN A C 1
ATOM 2136 O O . ASN A 1 260 ? 11.808 12.403 -36.211 1.00 79.56 260 ASN A O 1
ATOM 2140 N N . THR A 1 261 ? 12.607 11.412 -34.385 1.00 77.94 261 THR A N 1
ATOM 2141 C CA . THR A 1 261 ? 12.704 12.665 -33.613 1.00 77.94 261 THR A CA 1
ATOM 2142 C C . THR A 1 261 ? 14.067 13.346 -33.706 1.00 77.94 261 THR A C 1
ATOM 2144 O O . THR A 1 261 ? 14.188 14.505 -33.324 1.00 77.94 261 THR A O 1
ATOM 2147 N N . ALA A 1 262 ? 15.093 12.653 -34.200 1.00 77.38 262 ALA A N 1
ATOM 2148 C CA . ALA A 1 262 ? 16.424 13.208 -34.419 1.00 77.38 262 ALA A CA 1
ATOM 2149 C C . ALA A 1 262 ? 17.083 12.555 -35.633 1.00 77.38 262 ALA A C 1
ATOM 2151 O O . ALA A 1 262 ? 16.824 11.388 -35.915 1.00 77.38 262 ALA A O 1
ATOM 2152 N N . ASN A 1 263 ? 17.953 13.296 -36.322 1.00 80.00 263 ASN A N 1
ATOM 2153 C CA . ASN A 1 263 ? 18.768 12.761 -37.406 1.00 80.00 263 ASN A CA 1
ATOM 2154 C C . ASN A 1 263 ? 20.261 12.956 -37.078 1.00 80.00 263 ASN A C 1
ATOM 2156 O O . ASN A 1 263 ? 20.714 14.104 -37.069 1.00 80.00 263 ASN A O 1
ATOM 2160 N N . PRO A 1 264 ? 21.025 11.884 -36.801 1.00 85.38 264 PRO A N 1
ATOM 2161 C CA . PRO A 1 264 ? 20.594 10.483 -36.730 1.00 85.38 264 PRO A CA 1
ATOM 2162 C C . PRO A 1 264 ? 19.970 10.096 -35.377 1.00 85.38 264 PRO A C 1
ATOM 2164 O O . PRO A 1 264 ? 20.421 10.547 -34.323 1.00 85.38 264 PRO A O 1
ATOM 2167 N N . SER A 1 265 ? 18.974 9.207 -35.398 1.00 90.69 265 SER A N 1
ATOM 2168 C CA . SER A 1 265 ? 18.410 8.595 -34.187 1.00 90.69 265 SER A CA 1
ATOM 2169 C C . SER A 1 265 ? 19.227 7.376 -33.729 1.00 90.69 265 SER A C 1
ATOM 2171 O O . SER A 1 265 ? 20.013 6.802 -34.494 1.00 90.69 265 SER A O 1
ATOM 2173 N N . LEU A 1 266 ? 19.027 6.927 -32.482 1.00 92.38 266 LEU A N 1
ATOM 2174 C CA . LEU A 1 266 ? 19.641 5.679 -32.004 1.00 92.38 266 LEU A CA 1
ATOM 2175 C C . LEU A 1 266 ? 19.149 4.459 -32.809 1.00 92.38 266 LEU A C 1
ATOM 2177 O O . LEU A 1 266 ? 19.927 3.533 -33.045 1.00 92.38 266 LEU A O 1
ATOM 2181 N N . PHE A 1 267 ? 17.899 4.482 -33.291 1.00 92.44 267 PHE A N 1
ATOM 2182 C CA . PHE A 1 267 ? 17.368 3.463 -34.205 1.00 92.44 267 PHE A CA 1
ATOM 2183 C C . PHE A 1 267 ? 18.200 3.367 -35.477 1.00 92.44 267 PHE A C 1
ATOM 2185 O O . PHE A 1 267 ? 18.657 2.278 -35.831 1.00 92.44 267 PHE A O 1
ATOM 2192 N N . ASP A 1 268 ? 18.412 4.503 -36.142 1.00 92.12 268 ASP A N 1
ATOM 2193 C CA . ASP A 1 268 ? 19.156 4.553 -37.398 1.00 92.12 268 ASP A CA 1
ATOM 2194 C C . ASP A 1 268 ? 20.585 4.069 -37.187 1.00 92.12 268 ASP A C 1
ATOM 2196 O O . ASP A 1 268 ? 21.108 3.288 -37.980 1.00 92.12 268 ASP A O 1
ATOM 2200 N N . PHE A 1 269 ? 21.202 4.467 -36.074 1.00 92.69 269 PHE A N 1
ATOM 2201 C CA . PHE A 1 269 ? 22.556 4.051 -35.737 1.00 92.69 269 PHE A CA 1
ATOM 2202 C C . PHE A 1 269 ? 22.688 2.535 -35.544 1.00 92.69 269 PHE A C 1
ATOM 2204 O O . PHE A 1 269 ? 23.585 1.910 -36.119 1.00 92.69 269 PHE A O 1
ATOM 2211 N N . LEU A 1 270 ? 21.775 1.916 -34.794 1.00 93.56 270 LEU A N 1
ATOM 2212 C CA . LEU A 1 270 ? 21.772 0.466 -34.586 1.00 93.56 270 LEU A CA 1
ATOM 2213 C C . LEU A 1 270 ? 21.431 -0.307 -35.868 1.00 93.56 270 LEU A C 1
ATOM 2215 O O . LEU A 1 270 ? 22.023 -1.359 -36.130 1.00 93.56 270 LEU A O 1
ATOM 2219 N N . LEU A 1 271 ? 20.538 0.221 -36.706 1.00 92.88 271 LEU A N 1
ATOM 2220 C CA . LEU A 1 271 ? 20.247 -0.349 -38.023 1.00 92.88 271 LEU A CA 1
ATOM 2221 C C . LEU A 1 271 ? 21.491 -0.345 -38.912 1.00 92.88 271 LEU A C 1
ATOM 2223 O O . LEU A 1 271 ? 21.852 -1.379 -39.471 1.00 92.88 271 LEU A O 1
ATOM 2227 N N . VAL A 1 272 ? 22.192 0.787 -38.982 1.00 93.06 272 VAL A N 1
ATOM 2228 C CA . VAL A 1 272 ? 23.421 0.952 -39.770 1.00 93.06 272 VAL A CA 1
ATOM 2229 C C . VAL A 1 272 ? 24.505 -0.032 -39.347 1.00 93.06 272 VAL A C 1
ATOM 2231 O O . VAL A 1 272 ? 25.153 -0.628 -40.211 1.00 93.06 272 VAL A O 1
ATOM 2234 N N . LEU A 1 273 ? 24.679 -0.246 -38.039 1.00 92.12 273 LEU A N 1
ATOM 2235 C CA . LEU A 1 273 ? 25.624 -1.231 -37.510 1.00 92.12 273 LEU A CA 1
ATOM 2236 C C . LEU A 1 273 ? 25.344 -2.633 -38.072 1.00 92.12 273 LEU A C 1
ATOM 2238 O O . LEU A 1 273 ? 26.248 -3.273 -38.612 1.00 92.12 273 LEU A O 1
ATOM 2242 N N . ASN A 1 274 ? 24.085 -3.076 -38.029 1.00 93.25 274 ASN A N 1
ATOM 2243 C CA . ASN A 1 274 ? 23.688 -4.384 -38.553 1.00 93.25 274 ASN A CA 1
ATOM 2244 C C . ASN A 1 274 ? 23.778 -4.453 -40.086 1.00 93.25 274 ASN A C 1
ATOM 2246 O O . ASN A 1 274 ? 24.248 -5.453 -40.634 1.00 93.25 274 ASN A O 1
ATOM 2250 N N . MET A 1 275 ? 23.376 -3.392 -40.796 1.00 94.12 275 MET A N 1
ATOM 2251 C CA . MET A 1 275 ? 23.471 -3.338 -42.259 1.00 94.12 275 MET A CA 1
ATOM 2252 C C . MET A 1 275 ? 24.924 -3.446 -42.735 1.00 94.12 275 MET A C 1
ATOM 2254 O O . MET A 1 275 ? 25.205 -4.153 -43.707 1.00 94.12 275 MET A O 1
ATOM 2258 N N . ALA A 1 276 ? 25.857 -2.782 -42.045 1.00 91.31 276 ALA A N 1
ATOM 2259 C CA . ALA A 1 276 ? 27.283 -2.842 -42.350 1.00 91.31 276 ALA A CA 1
ATOM 2260 C C . ALA A 1 276 ? 27.882 -4.237 -42.076 1.00 91.31 276 ALA A C 1
ATOM 2262 O O . ALA A 1 276 ? 28.689 -4.725 -42.872 1.00 91.31 276 ALA A O 1
ATOM 2263 N N . GLU A 1 277 ? 27.470 -4.906 -40.994 1.00 90.50 277 GLU A N 1
ATOM 2264 C CA . GLU A 1 277 ? 27.944 -6.250 -40.622 1.00 90.50 277 GLU A CA 1
ATOM 2265 C C . GLU A 1 277 ? 27.490 -7.326 -41.603 1.00 90.50 277 GLU A C 1
ATOM 2267 O O . GLU A 1 277 ? 28.300 -8.066 -42.182 1.00 90.50 277 GLU A O 1
ATOM 2272 N N . TYR A 1 278 ? 26.173 -7.399 -41.791 1.00 92.56 278 TYR A N 1
ATOM 2273 C CA . TYR A 1 278 ? 25.525 -8.465 -42.540 1.00 92.56 278 TYR A CA 1
ATOM 2274 C C . TYR A 1 278 ? 25.441 -8.156 -44.031 1.00 92.56 278 TYR A C 1
ATOM 2276 O O . TYR A 1 278 ? 25.082 -9.040 -44.806 1.00 92.56 278 TYR A O 1
ATOM 2284 N N . LYS A 1 279 ? 25.820 -6.939 -44.454 1.00 92.06 279 LYS A N 1
ATOM 2285 C CA . LYS A 1 279 ? 25.729 -6.470 -45.845 1.00 92.06 279 LYS A CA 1
ATOM 2286 C C . LYS A 1 279 ? 24.316 -6.643 -46.408 1.00 92.06 279 LYS A C 1
ATOM 2288 O O . LYS A 1 279 ? 24.127 -7.049 -47.552 1.00 92.06 279 LYS A O 1
ATOM 2293 N N . LYS A 1 280 ? 23.319 -6.344 -45.580 1.00 94.31 280 LYS A N 1
ATOM 2294 C CA . LYS A 1 280 ? 21.901 -6.543 -45.867 1.00 94.31 280 LYS A CA 1
ATOM 2295 C C . LYS A 1 280 ? 21.139 -5.286 -45.496 1.00 94.31 280 LYS A C 1
ATOM 2297 O O . LYS A 1 280 ? 21.390 -4.717 -44.443 1.00 94.31 280 LYS A O 1
ATOM 2302 N N . PHE A 1 281 ? 20.227 -4.851 -46.357 1.00 95.44 281 PHE A N 1
ATOM 2303 C CA . PHE A 1 281 ? 19.267 -3.819 -45.972 1.00 95.44 281 PHE A CA 1
ATOM 2304 C C . PHE A 1 281 ? 18.288 -4.441 -44.977 1.00 95.44 281 PHE A C 1
ATOM 2306 O O . PHE A 1 281 ? 17.697 -5.468 -45.308 1.00 95.44 281 PHE A O 1
ATOM 2313 N N . LEU A 1 282 ? 18.176 -3.849 -43.790 1.00 94.12 282 LEU A N 1
ATOM 2314 C CA . LEU A 1 282 ? 17.374 -4.361 -42.684 1.00 94.12 282 LEU A CA 1
ATOM 2315 C C . LEU A 1 282 ? 16.390 -3.297 -42.208 1.00 94.12 282 LEU A C 1
ATOM 2317 O O . LEU A 1 282 ? 16.760 -2.137 -42.048 1.00 94.12 282 LEU A O 1
ATOM 2321 N N . GLU A 1 283 ? 15.163 -3.705 -41.924 1.00 92.81 283 GLU A N 1
ATOM 2322 C CA . GLU A 1 283 ? 14.225 -2.924 -41.122 1.00 92.81 283 GLU A CA 1
ATOM 2323 C C . GLU A 1 283 ? 14.334 -3.312 -39.642 1.00 92.81 283 GLU A C 1
ATOM 2325 O O . GLU A 1 283 ? 14.760 -4.415 -39.298 1.00 92.81 283 GLU A O 1
ATOM 2330 N N . PHE A 1 284 ? 13.906 -2.430 -38.736 1.00 89.62 284 PHE A N 1
ATOM 2331 C CA . PHE A 1 284 ? 14.011 -2.687 -37.293 1.00 89.62 284 PHE A CA 1
ATOM 2332 C C . PHE A 1 284 ? 13.281 -3.968 -36.861 1.00 89.62 284 PHE A C 1
ATOM 2334 O O . PHE A 1 284 ? 13.818 -4.773 -36.099 1.00 89.62 284 PHE A O 1
ATOM 2341 N N . LYS A 1 285 ? 12.104 -4.218 -37.445 1.00 91.12 285 LYS A N 1
ATOM 2342 C CA . LYS A 1 285 ? 11.317 -5.440 -37.231 1.00 91.12 285 LYS A CA 1
ATOM 2343 C C . LYS A 1 285 ? 12.042 -6.728 -37.645 1.00 91.12 285 LYS A C 1
ATOM 2345 O O . LYS A 1 285 ? 11.683 -7.795 -37.174 1.00 91.12 285 LYS A O 1
ATOM 2350 N N . GLU A 1 286 ? 13.042 -6.646 -38.525 1.00 92.31 286 GLU A N 1
ATOM 2351 C CA . GLU A 1 286 ? 13.833 -7.803 -38.964 1.00 92.31 286 GLU A CA 1
ATOM 2352 C C . GLU A 1 286 ? 15.009 -8.098 -38.019 1.00 92.31 286 GLU A C 1
ATOM 2354 O O . GLU A 1 286 ? 15.598 -9.177 -38.082 1.00 92.31 286 GLU A O 1
ATOM 2359 N N . ILE A 1 287 ? 15.365 -7.153 -37.144 1.00 91.12 287 ILE A N 1
ATOM 2360 C CA . ILE A 1 287 ? 16.382 -7.335 -36.096 1.00 91.12 287 ILE A CA 1
ATOM 2361 C C . ILE A 1 287 ? 15.742 -7.927 -34.833 1.00 91.12 287 ILE A C 1
ATOM 2363 O O . ILE A 1 287 ? 16.361 -8.750 -34.151 1.00 91.12 287 ILE A O 1
ATOM 2367 N N . LEU A 1 288 ? 14.502 -7.524 -34.544 1.00 92.44 288 LEU A N 1
ATOM 2368 C CA . LEU A 1 288 ? 13.732 -7.944 -33.379 1.00 92.44 288 LEU A CA 1
ATOM 2369 C C . LEU A 1 288 ? 13.063 -9.313 -33.598 1.00 92.44 288 LEU A C 1
ATOM 2371 O O . LEU A 1 288 ? 12.306 -9.515 -34.540 1.00 92.44 288 LEU A O 1
ATOM 2375 N N . GLN A 1 289 ? 13.311 -10.252 -32.691 1.00 91.19 289 GLN A N 1
ATOM 2376 C CA . GLN A 1 289 ? 12.654 -11.550 -32.608 1.00 91.19 289 GLN A CA 1
ATOM 2377 C C . GLN A 1 289 ? 11.653 -11.531 -31.455 1.00 91.19 289 GLN A C 1
ATOM 2379 O O . GLN A 1 289 ? 12.041 -11.372 -30.296 1.00 91.19 289 GLN A O 1
ATOM 2384 N N . LEU A 1 290 ? 10.375 -11.754 -31.761 1.00 89.25 290 LEU A N 1
ATOM 2385 C CA . LEU A 1 290 ? 9.353 -11.961 -30.740 1.00 89.25 290 LEU A CA 1
ATOM 2386 C C . LEU A 1 290 ? 9.525 -13.360 -30.136 1.00 89.25 290 LEU A C 1
ATOM 2388 O O . LEU A 1 290 ? 9.412 -14.373 -30.827 1.00 89.25 290 LEU A O 1
ATOM 2392 N N . VAL A 1 291 ? 9.850 -13.406 -28.847 1.00 88.31 291 VAL A N 1
ATOM 2393 C CA . VAL A 1 291 ? 10.054 -14.633 -28.073 1.00 88.31 291 VAL A CA 1
ATOM 2394 C C . VAL A 1 291 ? 8.836 -14.834 -27.167 1.00 88.31 291 VAL A C 1
ATOM 2396 O O . VAL A 1 291 ? 8.512 -13.942 -26.381 1.00 88.31 291 VAL A O 1
ATOM 2399 N N . PRO A 1 292 ? 8.147 -15.984 -27.225 1.00 82.94 292 PRO A N 1
ATOM 2400 C CA . PRO A 1 292 ? 7.016 -16.228 -26.341 1.00 82.94 292 PRO A CA 1
ATOM 2401 C C . PRO A 1 292 ? 7.454 -16.223 -24.868 1.00 82.94 292 PRO A C 1
ATOM 2403 O O . PRO A 1 292 ? 8.505 -16.761 -24.508 1.00 82.94 292 PRO A O 1
ATOM 2406 N N . GLY A 1 293 ? 6.621 -15.633 -24.011 1.00 84.50 293 GLY A N 1
ATOM 2407 C CA . GLY A 1 293 ? 6.836 -15.557 -22.567 1.00 84.50 293 GLY A CA 1
ATOM 2408 C C . GLY A 1 293 ? 7.206 -14.162 -22.063 1.00 84.50 293 GLY A C 1
ATOM 2409 O O . GLY A 1 293 ? 7.099 -13.159 -22.765 1.00 84.50 293 GLY A O 1
ATOM 2410 N N . ILE A 1 294 ? 7.613 -14.107 -20.798 1.00 86.62 294 ILE A N 1
ATOM 2411 C CA . ILE A 1 294 ? 7.838 -12.852 -20.078 1.00 86.62 294 ILE A CA 1
ATOM 2412 C C . ILE A 1 294 ? 9.229 -12.318 -20.409 1.00 86.62 294 ILE A C 1
ATOM 2414 O O . ILE A 1 294 ? 10.216 -13.050 -20.320 1.00 86.62 294 ILE A O 1
ATOM 2418 N N . LEU A 1 295 ? 9.304 -11.039 -20.786 1.00 91.31 295 LEU A N 1
ATOM 2419 C CA . LEU A 1 295 ? 10.572 -10.339 -20.999 1.00 91.31 295 LEU A CA 1
ATOM 2420 C C . LEU A 1 295 ? 10.929 -9.414 -19.837 1.00 91.31 295 LEU A C 1
ATOM 2422 O O . LEU A 1 295 ? 12.091 -9.337 -19.436 1.00 91.31 295 LEU A O 1
ATOM 2426 N N . ILE A 1 296 ? 9.932 -8.726 -19.289 1.00 93.38 296 ILE A N 1
ATOM 2427 C CA . ILE A 1 296 ? 10.042 -7.843 -18.131 1.00 93.38 296 ILE A CA 1
ATOM 2428 C C . ILE A 1 296 ? 9.251 -8.478 -16.998 1.00 93.38 296 ILE A C 1
ATOM 2430 O O . ILE A 1 296 ? 8.077 -8.786 -17.179 1.00 93.38 296 ILE A O 1
ATOM 2434 N N . SER A 1 297 ? 9.897 -8.705 -15.853 1.00 89.56 297 SER A N 1
ATOM 2435 C CA . SER A 1 297 ? 9.226 -9.306 -14.700 1.00 89.56 297 SER A CA 1
ATOM 2436 C C . SER A 1 297 ? 8.073 -8.413 -14.236 1.00 89.56 297 SER A C 1
ATOM 2438 O O . SER A 1 297 ? 8.245 -7.204 -14.091 1.00 89.56 297 SER A O 1
ATOM 2440 N N . ASN A 1 298 ? 6.911 -9.011 -13.994 1.00 90.38 298 ASN A N 1
ATOM 2441 C CA . ASN A 1 298 ? 5.759 -8.384 -13.344 1.00 90.38 298 ASN A CA 1
ATOM 2442 C C . ASN A 1 298 ? 5.548 -8.905 -11.911 1.00 90.38 298 ASN A C 1
ATOM 2444 O O . ASN A 1 298 ? 4.596 -8.501 -11.252 1.00 90.38 298 ASN A O 1
ATOM 2448 N N . PHE A 1 299 ? 6.422 -9.797 -11.433 1.00 87.81 299 PHE A N 1
ATOM 2449 C CA . PHE A 1 299 ? 6.290 -10.441 -10.123 1.00 87.81 299 PHE A CA 1
ATOM 2450 C C . PHE A 1 299 ? 7.159 -9.792 -9.054 1.00 87.81 299 PHE A C 1
ATOM 2452 O O . PHE A 1 299 ? 6.712 -9.679 -7.923 1.00 87.81 299 PHE A O 1
ATOM 2459 N N . ARG A 1 300 ? 8.368 -9.349 -9.426 1.00 90.50 300 ARG A N 1
ATOM 2460 C CA . ARG A 1 300 ? 9.390 -8.783 -8.529 1.00 90.50 300 ARG A CA 1
ATOM 2461 C C . ARG A 1 300 ? 10.007 -7.522 -9.109 1.00 90.50 300 ARG A C 1
ATOM 2463 O O . ARG A 1 300 ? 10.157 -7.436 -10.329 1.00 90.50 300 ARG A O 1
ATOM 2470 N N . TYR A 1 301 ? 10.404 -6.591 -8.249 1.00 93.69 301 TYR A N 1
ATOM 2471 C CA . TYR A 1 301 ? 11.190 -5.421 -8.638 1.00 93.69 301 TYR A CA 1
ATOM 2472 C C . TYR A 1 301 ? 12.656 -5.820 -8.903 1.00 93.69 301 TYR A C 1
ATOM 2474 O O . TYR A 1 301 ? 13.300 -6.463 -8.084 1.00 93.69 301 TYR A O 1
ATOM 2482 N N . GLU A 1 302 ? 13.210 -5.434 -10.054 1.00 92.88 302 GLU A N 1
ATOM 2483 C CA . GLU A 1 302 ? 14.625 -5.598 -10.421 1.00 92.88 302 GLU A CA 1
ATOM 2484 C C . GLU A 1 302 ? 15.464 -4.455 -9.834 1.00 92.88 302 GLU A C 1
ATOM 2486 O O . GLU A 1 302 ? 16.076 -3.674 -10.567 1.00 92.88 302 GLU A O 1
ATOM 2491 N N . CYS A 1 303 ? 15.459 -4.328 -8.512 1.00 93.44 303 CYS A N 1
ATOM 2492 C CA . CYS A 1 303 ? 16.136 -3.255 -7.793 1.00 93.44 303 CYS A CA 1
ATOM 2493 C C . CYS A 1 303 ? 17.468 -3.713 -7.172 1.00 93.44 303 CYS A C 1
ATOM 2495 O O . CYS A 1 303 ? 17.851 -4.883 -7.246 1.00 93.44 303 CYS A O 1
ATOM 2497 N N . ASP A 1 304 ? 18.231 -2.762 -6.637 1.00 93.00 304 ASP A N 1
ATOM 2498 C CA . ASP A 1 304 ? 19.409 -3.065 -5.827 1.00 93.00 304 ASP A CA 1
ATOM 2499 C C . ASP A 1 304 ? 19.003 -3.549 -4.417 1.00 93.00 304 ASP A C 1
ATOM 2501 O O . ASP A 1 304 ? 17.879 -3.290 -3.982 1.00 93.00 304 ASP A O 1
ATOM 2505 N N . PRO A 1 305 ? 19.900 -4.231 -3.679 1.00 93.62 305 PRO A N 1
ATOM 2506 C CA . PRO A 1 305 ? 19.562 -4.791 -2.371 1.00 93.62 305 PRO A CA 1
ATOM 2507 C C . PRO A 1 305 ? 19.070 -3.761 -1.352 1.00 93.62 305 PRO A C 1
ATOM 2509 O O . PRO A 1 305 ? 18.228 -4.095 -0.528 1.00 93.62 305 PRO A O 1
ATOM 2512 N N . GLN A 1 306 ? 19.566 -2.521 -1.400 1.00 94.69 306 GLN A N 1
ATOM 2513 C CA . GLN A 1 306 ? 19.135 -1.483 -0.466 1.00 94.69 306 GLN A CA 1
ATOM 2514 C C . GLN A 1 306 ? 17.681 -1.086 -0.739 1.00 94.69 306 GLN A C 1
ATOM 2516 O O . GLN A 1 306 ? 16.870 -1.080 0.182 1.00 94.69 306 GLN A O 1
ATOM 2521 N N . THR A 1 307 ? 17.335 -0.842 -2.005 1.00 94.25 307 THR A N 1
ATOM 2522 C CA . THR A 1 307 ? 15.946 -0.570 -2.408 1.00 94.25 307 THR A CA 1
ATOM 2523 C C . THR A 1 307 ? 15.018 -1.745 -2.065 1.00 94.25 307 THR A C 1
ATOM 2525 O O . THR A 1 307 ? 13.880 -1.524 -1.658 1.00 94.25 307 THR A O 1
ATOM 2528 N N . GLN A 1 308 ? 15.491 -2.993 -2.170 1.00 94.31 308 GLN A N 1
ATOM 2529 C CA . GLN A 1 308 ? 14.700 -4.163 -1.773 1.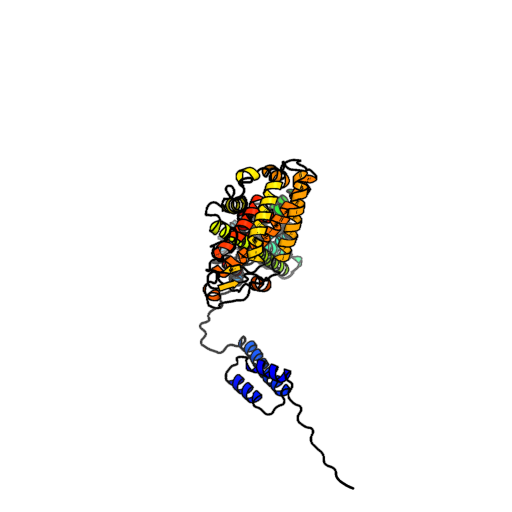00 94.31 308 GLN A CA 1
ATOM 2530 C C . GLN A 1 308 ? 14.371 -4.153 -0.273 1.00 94.31 308 GLN A C 1
ATOM 2532 O O . GLN A 1 308 ? 13.220 -4.376 0.086 1.00 94.31 308 GLN A O 1
ATOM 2537 N N . VAL A 1 309 ? 15.336 -3.821 0.594 1.00 95.69 309 VAL A N 1
ATOM 2538 C CA . VAL A 1 309 ? 15.081 -3.686 2.041 1.00 95.69 309 VAL A CA 1
ATOM 2539 C C . VAL A 1 309 ? 14.041 -2.597 2.321 1.00 95.69 309 VAL A C 1
ATOM 2541 O O . VAL A 1 309 ? 13.169 -2.789 3.163 1.00 95.69 309 VAL A O 1
ATOM 2544 N N . GLU A 1 310 ? 14.090 -1.468 1.608 1.00 96.12 310 GLU A N 1
ATOM 2545 C CA . GLU A 1 310 ? 13.094 -0.396 1.755 1.00 96.12 310 GLU A CA 1
ATOM 2546 C C . GLU A 1 310 ? 11.683 -0.848 1.334 1.00 96.12 310 GLU A C 1
ATOM 2548 O O . GLU A 1 310 ? 10.699 -0.498 1.992 1.00 96.12 310 GLU A O 1
ATOM 2553 N N . ILE A 1 311 ? 11.579 -1.650 0.267 1.00 95.50 311 ILE A N 1
ATOM 2554 C CA . ILE A 1 311 ? 10.317 -2.261 -0.176 1.00 95.50 311 ILE A CA 1
ATOM 2555 C C . ILE A 1 311 ? 9.771 -3.201 0.902 1.00 95.50 311 ILE A C 1
ATOM 2557 O O . ILE A 1 311 ? 8.593 -3.105 1.251 1.00 95.50 311 ILE A O 1
ATOM 2561 N N . ASP A 1 312 ? 10.615 -4.075 1.449 1.00 95.31 312 ASP A N 1
ATOM 2562 C CA . ASP A 1 312 ? 10.214 -5.066 2.450 1.00 95.31 312 ASP A CA 1
ATOM 2563 C C . ASP A 1 312 ? 9.749 -4.382 3.750 1.00 95.31 312 ASP A C 1
ATOM 2565 O O . ASP A 1 312 ? 8.647 -4.647 4.229 1.00 95.31 312 ASP A O 1
ATOM 2569 N N . GLN A 1 313 ? 10.499 -3.390 4.246 1.00 96.38 313 GLN A N 1
ATOM 2570 C CA . GLN A 1 313 ? 10.101 -2.573 5.404 1.00 96.38 313 GLN A CA 1
ATOM 2571 C C . GLN A 1 313 ? 8.777 -1.833 5.175 1.00 96.38 313 GLN A C 1
ATOM 2573 O O . GLN A 1 313 ? 7.967 -1.663 6.090 1.00 96.38 313 GLN A O 1
ATOM 2578 N N . TYR A 1 314 ? 8.538 -1.364 3.949 1.00 96.25 314 TYR A N 1
ATOM 2579 C CA . TYR A 1 314 ? 7.283 -0.711 3.603 1.00 96.25 314 TYR A CA 1
ATOM 2580 C C . TYR A 1 314 ? 6.109 -1.693 3.597 1.00 96.25 314 TYR A C 1
ATOM 2582 O O . TYR A 1 314 ? 5.018 -1.325 4.036 1.00 96.25 314 TYR A O 1
ATOM 2590 N N . ILE A 1 315 ? 6.315 -2.929 3.135 1.00 95.50 315 ILE A N 1
ATOM 2591 C CA . ILE A 1 315 ? 5.309 -3.996 3.207 1.00 95.50 315 ILE A CA 1
ATOM 2592 C C . ILE A 1 315 ? 4.980 -4.302 4.672 1.00 95.50 315 ILE A C 1
ATOM 2594 O O . ILE A 1 315 ? 3.809 -4.221 5.040 1.00 95.50 315 ILE A O 1
ATOM 2598 N N . GLU A 1 316 ? 5.991 -4.541 5.511 1.00 95.56 316 GLU A N 1
ATOM 2599 C CA . GLU A 1 316 ? 5.827 -4.822 6.947 1.00 95.56 316 GLU A CA 1
ATOM 2600 C C . GLU A 1 316 ? 5.077 -3.696 7.672 1.00 95.56 316 GLU A C 1
ATOM 2602 O O . GLU A 1 316 ? 4.126 -3.940 8.414 1.00 95.56 316 GLU A O 1
ATOM 2607 N N . LYS A 1 317 ? 5.440 -2.435 7.405 1.00 96.50 317 LYS A N 1
ATOM 2608 C CA . LYS A 1 317 ? 4.762 -1.269 7.989 1.00 96.50 317 LYS A CA 1
ATOM 2609 C C . LYS A 1 317 ? 3.283 -1.202 7.604 1.00 96.50 317 LYS A C 1
ATOM 2611 O O . LYS A 1 317 ? 2.446 -0.833 8.427 1.00 96.50 317 LYS A O 1
ATOM 2616 N N . ASN A 1 318 ? 2.958 -1.504 6.348 1.00 95.94 318 ASN A N 1
ATOM 2617 C CA . ASN A 1 318 ? 1.572 -1.505 5.886 1.00 95.94 318 ASN A CA 1
ATOM 2618 C C . ASN A 1 318 ? 0.788 -2.698 6.445 1.00 95.94 318 ASN A C 1
ATOM 2620 O O . ASN A 1 318 ? -0.386 -2.532 6.760 1.00 95.94 318 ASN A O 1
ATOM 2624 N N . GLU A 1 319 ? 1.415 -3.863 6.616 1.00 94.62 319 GLU A N 1
ATOM 2625 C CA . GLU A 1 319 ? 0.789 -5.006 7.286 1.00 94.62 319 GLU A CA 1
ATOM 2626 C C . GLU A 1 319 ? 0.473 -4.690 8.754 1.00 94.62 319 GLU A C 1
ATOM 2628 O O . GLU A 1 319 ? -0.676 -4.834 9.165 1.00 94.62 319 GLU A O 1
ATOM 2633 N N . ALA A 1 320 ? 1.435 -4.154 9.512 1.00 94.50 320 ALA A N 1
ATOM 2634 C CA . ALA A 1 320 ? 1.221 -3.747 10.903 1.00 94.50 320 ALA A CA 1
ATOM 2635 C C . ALA A 1 320 ? 0.094 -2.707 11.039 1.00 94.50 320 ALA A C 1
ATOM 2637 O O . ALA A 1 320 ? -0.708 -2.756 11.971 1.00 94.50 320 ALA A O 1
ATOM 2638 N N . LYS A 1 321 ? -0.010 -1.789 10.070 1.00 94.94 321 LYS A N 1
ATOM 2639 C CA . LYS A 1 321 ? -1.108 -0.820 10.014 1.00 94.94 321 LYS A CA 1
ATOM 2640 C C . LYS A 1 321 ? -2.461 -1.486 9.741 1.00 94.94 321 LYS A C 1
ATOM 2642 O O . LYS A 1 321 ? -3.463 -1.069 10.315 1.00 94.94 321 LYS A O 1
ATOM 2647 N N . ILE A 1 322 ? -2.515 -2.512 8.886 1.00 94.25 322 ILE A N 1
ATOM 2648 C CA . ILE A 1 322 ? -3.740 -3.304 8.706 1.00 94.25 322 ILE A CA 1
ATOM 2649 C C . ILE A 1 322 ? -4.103 -4.013 10.014 1.00 94.25 322 ILE A C 1
ATOM 2651 O O . ILE A 1 322 ? -5.266 -3.952 10.398 1.00 94.25 322 ILE A O 1
ATOM 2655 N N . ASP A 1 323 ? -3.145 -4.634 10.709 1.00 92.00 323 ASP A N 1
ATOM 2656 C CA . ASP A 1 323 ? -3.388 -5.285 12.007 1.00 92.00 323 ASP A CA 1
ATOM 2657 C C . ASP A 1 323 ? -4.023 -4.316 13.021 1.00 92.00 323 ASP A C 1
ATOM 2659 O O . ASP A 1 323 ? -5.041 -4.641 13.638 1.00 92.00 323 ASP A O 1
ATOM 2663 N N . GLU A 1 324 ? -3.495 -3.093 13.133 1.00 92.19 324 GLU A N 1
ATOM 2664 C CA . GLU A 1 324 ? -4.052 -2.043 13.996 1.00 92.19 324 GLU A CA 1
ATOM 2665 C C . GLU A 1 324 ? -5.492 -1.667 13.605 1.00 92.19 324 GLU A C 1
ATOM 2667 O O . GLU A 1 324 ? -6.386 -1.620 14.456 1.00 92.19 324 GLU A O 1
ATOM 2672 N N . LEU A 1 325 ? -5.743 -1.427 12.314 1.00 91.19 325 LEU A N 1
ATOM 2673 C CA . LEU A 1 325 ? -7.068 -1.049 11.812 1.00 91.19 325 LEU A CA 1
ATOM 2674 C C . LEU A 1 325 ? -8.094 -2.177 11.979 1.00 91.19 325 LEU A C 1
ATOM 2676 O O . LEU A 1 325 ? -9.255 -1.919 12.296 1.00 91.19 325 LEU A O 1
ATOM 2680 N N . VAL A 1 326 ? -7.677 -3.432 11.801 1.00 90.50 326 VAL A N 1
ATOM 2681 C CA . VAL A 1 326 ? -8.526 -4.609 12.017 1.00 90.50 326 VAL A CA 1
ATOM 2682 C C . VAL A 1 326 ? -8.881 -4.761 13.484 1.00 90.50 326 VAL A C 1
ATOM 2684 O O . VAL A 1 326 ? -10.052 -4.985 13.783 1.00 90.50 326 VAL A O 1
ATOM 2687 N N . ALA A 1 327 ? -7.917 -4.599 14.393 1.00 87.06 327 ALA A N 1
ATOM 2688 C CA . ALA A 1 327 ? -8.178 -4.641 15.827 1.00 87.06 327 ALA A CA 1
ATOM 2689 C C . ALA A 1 327 ? -9.208 -3.573 16.230 1.00 87.06 327 ALA A C 1
ATOM 2691 O O . ALA A 1 327 ? -10.206 -3.893 16.876 1.00 87.06 327 ALA A O 1
ATOM 2692 N N . ARG A 1 328 ? -9.042 -2.330 15.755 1.00 85.19 328 ARG A N 1
ATOM 2693 C CA . ARG A 1 328 ? -10.019 -1.250 15.988 1.00 85.19 328 ARG A CA 1
ATOM 2694 C C . ARG A 1 328 ? -11.395 -1.573 15.413 1.00 85.19 328 ARG A C 1
ATOM 2696 O O . ARG A 1 328 ? -12.400 -1.419 16.101 1.00 85.19 328 ARG A O 1
ATOM 2703 N N . LYS A 1 329 ? -11.453 -2.075 14.177 1.00 86.75 329 LYS A N 1
ATOM 2704 C CA . LYS A 1 329 ? -12.710 -2.500 13.546 1.00 86.75 329 LYS A CA 1
ATOM 2705 C C . LYS A 1 329 ? -13.394 -3.620 14.336 1.00 86.75 329 LYS A C 1
ATOM 2707 O O . LYS A 1 329 ? -14.611 -3.587 14.477 1.00 86.75 329 LYS A O 1
ATOM 2712 N N . MET A 1 330 ? -12.646 -4.599 14.846 1.00 83.88 330 MET A N 1
ATOM 2713 C CA . MET A 1 330 ? -13.205 -5.689 15.652 1.00 83.88 330 MET A CA 1
ATOM 2714 C C . MET A 1 330 ? -13.821 -5.179 16.954 1.00 83.88 330 MET A C 1
ATOM 2716 O O . MET A 1 330 ? -14.893 -5.652 17.324 1.00 83.88 330 MET A O 1
ATOM 2720 N N . GLU A 1 331 ? -13.192 -4.211 17.624 1.00 79.44 331 GLU A N 1
ATOM 2721 C CA . GLU A 1 331 ? -13.772 -3.566 18.810 1.00 79.44 331 GLU A CA 1
ATOM 2722 C C . GLU A 1 331 ? -15.087 -2.849 18.476 1.00 79.44 331 GLU A C 1
ATOM 2724 O O . GLU A 1 331 ? -16.088 -3.039 19.166 1.00 79.44 331 GLU A O 1
ATOM 2729 N N . ILE A 1 332 ? -15.138 -2.126 17.355 1.00 81.69 332 ILE A N 1
ATOM 2730 C CA . ILE A 1 332 ? -16.376 -1.488 16.883 1.00 81.69 332 ILE A CA 1
ATOM 2731 C C . ILE A 1 332 ? -17.451 -2.532 16.567 1.00 81.69 332 ILE A C 1
ATOM 2733 O O . ILE A 1 332 ? -18.587 -2.413 17.021 1.00 81.69 332 ILE A O 1
ATOM 2737 N N . ASP A 1 333 ? -17.102 -3.590 15.831 1.00 80.69 333 ASP A N 1
ATOM 2738 C CA . ASP A 1 333 ? -18.035 -4.663 15.484 1.00 80.69 333 ASP A CA 1
ATOM 2739 C C . ASP A 1 333 ? -18.537 -5.411 16.739 1.00 80.69 333 ASP A C 1
ATOM 2741 O O . ASP A 1 333 ? -19.645 -5.950 16.724 1.00 80.69 333 ASP A O 1
ATOM 2745 N N . LYS A 1 334 ? -17.756 -5.481 17.832 1.00 78.25 334 LYS A N 1
ATOM 2746 C CA . LYS A 1 334 ? -18.220 -6.013 19.130 1.00 78.25 334 LYS A CA 1
ATOM 2747 C C . LYS A 1 334 ? -19.277 -5.097 19.741 1.00 78.25 334 LYS A C 1
ATOM 2749 O O . LYS A 1 334 ? -20.352 -5.581 20.086 1.00 78.25 334 LYS A O 1
ATOM 2754 N N . VAL A 1 335 ? -18.997 -3.797 19.826 1.00 77.44 335 VAL A N 1
ATOM 2755 C CA . VAL A 1 335 ? -19.929 -2.799 20.373 1.00 77.44 335 VAL A CA 1
ATOM 2756 C C . VAL A 1 335 ? -21.222 -2.751 19.555 1.00 77.44 335 VAL A C 1
ATOM 2758 O O . VAL A 1 335 ? -22.307 -2.832 20.122 1.00 77.44 335 VAL A O 1
ATOM 2761 N N . GLU A 1 336 ? -21.138 -2.719 18.223 1.00 76.88 336 GLU A N 1
ATOM 2762 C CA . GLU A 1 336 ? -22.319 -2.736 17.353 1.00 76.88 336 GLU A CA 1
ATOM 2763 C C . GLU A 1 336 ? -23.142 -4.021 17.497 1.00 76.88 336 GLU A C 1
ATOM 2765 O O . GLU A 1 336 ? -24.370 -3.955 17.565 1.00 76.88 336 GLU A O 1
ATOM 2770 N N . ARG A 1 337 ? -22.494 -5.198 17.525 1.00 76.25 337 ARG A N 1
ATOM 2771 C CA . ARG A 1 337 ? -23.197 -6.476 17.740 1.00 76.25 337 ARG A CA 1
ATOM 2772 C C . ARG A 1 337 ? -23.942 -6.463 19.067 1.00 76.25 337 ARG A C 1
ATOM 2774 O O . ARG A 1 337 ? -25.086 -6.912 19.130 1.00 76.25 337 ARG A O 1
ATOM 2781 N N . PHE A 1 338 ? -23.303 -5.926 20.099 1.00 73.69 338 PHE A N 1
ATOM 2782 C CA . PHE A 1 338 ? -23.890 -5.809 21.419 1.00 73.69 338 PHE A CA 1
ATOM 2783 C C . PHE A 1 338 ? -25.101 -4.864 21.418 1.00 73.69 338 PHE A C 1
ATOM 2785 O O . PHE A 1 338 ? -26.189 -5.254 21.841 1.00 73.69 338 PHE A O 1
ATOM 2792 N N . MET A 1 339 ? -24.951 -3.670 20.839 1.00 73.69 339 MET A N 1
ATOM 2793 C CA . MET A 1 339 ? -26.030 -2.689 20.696 1.00 73.69 339 MET A CA 1
ATOM 2794 C C . MET A 1 339 ? -27.219 -3.254 19.907 1.00 73.69 339 MET A C 1
ATOM 2796 O O . MET A 1 339 ? -28.350 -3.177 20.375 1.00 73.69 339 MET A O 1
ATOM 2800 N N . LYS A 1 340 ? -26.984 -3.915 18.765 1.00 74.75 340 LYS A N 1
ATOM 2801 C CA . LYS A 1 340 ? -28.049 -4.552 17.967 1.00 74.75 340 LYS A CA 1
ATOM 2802 C C . LYS A 1 340 ? -28.840 -5.592 18.755 1.00 74.75 340 LYS A C 1
ATOM 2804 O O . LYS A 1 340 ? -30.058 -5.661 18.626 1.00 74.75 340 LYS A O 1
ATOM 2809 N N . ARG A 1 341 ? -28.152 -6.414 19.554 1.00 72.38 341 ARG A N 1
ATOM 2810 C CA . ARG A 1 341 ? -28.774 -7.525 20.283 1.00 72.38 341 ARG A CA 1
ATOM 2811 C C . ARG A 1 341 ? -29.720 -7.050 21.383 1.00 72.38 341 ARG A C 1
ATOM 2813 O O . ARG A 1 341 ? -30.765 -7.662 21.580 1.00 72.38 341 ARG A O 1
ATOM 2820 N N . PHE A 1 342 ? -29.339 -6.012 22.118 1.00 66.06 342 PHE A N 1
ATOM 2821 C CA . PHE A 1 342 ? -30.062 -5.608 23.323 1.00 66.06 342 PHE A CA 1
ATOM 2822 C C . PHE A 1 342 ? -30.908 -4.348 23.136 1.00 66.06 342 PHE A C 1
ATOM 2824 O O . PHE A 1 342 ? -31.922 -4.208 23.813 1.00 66.06 342 PHE A O 1
ATOM 2831 N N . VAL A 1 343 ? -30.530 -3.459 22.215 1.00 66.50 343 VAL A N 1
ATOM 2832 C CA . VAL A 1 343 ? -31.260 -2.215 21.929 1.00 66.50 343 VAL A CA 1
ATOM 2833 C C . VAL A 1 343 ? -32.231 -2.394 20.750 1.00 66.50 343 VAL A C 1
ATOM 2835 O O . VAL A 1 343 ? -33.310 -1.809 20.756 1.00 66.50 343 VAL A O 1
ATOM 2838 N N . GLY A 1 344 ? -31.915 -3.278 19.795 1.00 63.75 344 GLY A N 1
ATOM 2839 C CA . GLY A 1 344 ? -32.754 -3.609 18.635 1.00 63.75 344 GLY A CA 1
ATOM 2840 C C . GLY A 1 344 ? -32.121 -3.234 17.287 1.00 63.75 344 GLY A C 1
ATOM 2841 O O . GLY A 1 344 ? -31.107 -2.540 17.219 1.00 63.75 344 GLY A O 1
ATOM 2842 N N . GLU A 1 345 ? -32.715 -3.701 16.181 1.00 57.47 345 GLU A N 1
ATOM 2843 C CA . GLU A 1 345 ? -32.149 -3.583 14.819 1.00 57.47 345 GLU A CA 1
ATOM 2844 C C . GLU A 1 345 ? -32.031 -2.136 14.291 1.00 57.47 345 GLU A C 1
ATOM 2846 O O . GLU A 1 345 ? -31.271 -1.893 13.355 1.00 57.47 345 GLU A O 1
ATOM 2851 N N . GLY A 1 346 ? -32.720 -1.163 14.902 1.00 54.72 346 GLY A N 1
ATOM 2852 C CA . GLY A 1 346 ? -32.680 0.251 14.497 1.00 54.72 346 GLY A CA 1
ATOM 2853 C C . GLY A 1 346 ? -31.434 1.027 14.947 1.00 54.72 346 GLY A C 1
ATOM 2854 O O . GLY A 1 346 ? -31.168 2.103 14.430 1.00 54.72 346 GLY A O 1
ATOM 2855 N N . SER A 1 347 ? -30.640 0.494 15.882 1.00 51.19 347 SER A N 1
ATOM 2856 C CA . SER A 1 347 ? -29.597 1.262 16.589 1.00 51.19 347 SER A CA 1
ATOM 2857 C C . SER A 1 347 ? -28.228 1.294 15.899 1.00 51.19 347 SER A C 1
ATOM 2859 O O . SER A 1 347 ? -27.258 1.803 16.456 1.00 51.19 347 SER A O 1
ATOM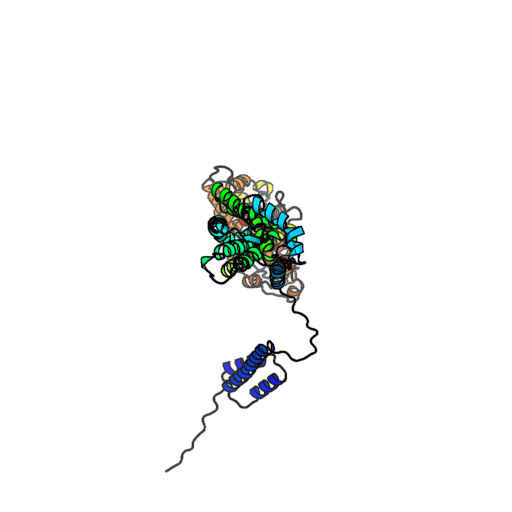 2861 N N . SER A 1 348 ? -28.116 0.724 14.701 1.00 48.28 348 SER A N 1
ATOM 2862 C CA . SER A 1 348 ? -26.861 0.635 13.951 1.00 48.28 348 SER A CA 1
ATOM 2863 C C . SER A 1 348 ? -26.869 1.557 12.740 1.00 48.28 348 SER A C 1
ATOM 2865 O O . SER A 1 348 ? -27.098 1.111 11.619 1.00 48.28 348 SER A O 1
ATOM 2867 N N . GLY A 1 349 ? -26.604 2.839 12.981 1.00 48.62 349 GLY A N 1
ATOM 2868 C CA . GLY A 1 349 ? -26.340 3.812 11.925 1.00 48.62 349 GLY A CA 1
ATOM 2869 C C . GLY A 1 349 ? -27.026 5.153 12.152 1.00 48.62 349 GLY A C 1
ATOM 2870 O O . GLY A 1 349 ? -28.193 5.320 11.820 1.00 48.62 349 GLY A O 1
ATOM 2871 N N . GLY A 1 350 ? -26.255 6.126 12.629 1.00 51.03 350 GLY A N 1
ATOM 2872 C CA . GLY A 1 350 ? -26.509 7.542 12.366 1.00 51.03 350 GLY A CA 1
ATOM 2873 C C . GLY A 1 350 ? -27.539 8.217 13.256 1.00 51.03 350 GLY A C 1
ATOM 2874 O O . GLY A 1 350 ? -27.133 8.979 14.121 1.00 51.03 350 GLY A O 1
ATOM 2875 N N . ASP A 1 351 ? -28.836 7.971 13.062 1.00 51.31 351 ASP A N 1
ATOM 2876 C CA . ASP A 1 351 ? -29.811 9.021 13.410 1.00 51.31 351 ASP A CA 1
ATOM 2877 C C . ASP A 1 351 ? -30.919 8.640 14.407 1.00 51.31 351 ASP A C 1
ATOM 2879 O O . ASP A 1 351 ? -31.491 9.545 15.003 1.00 51.31 351 ASP A O 1
ATOM 2883 N N . ASP A 1 352 ? -31.164 7.357 14.703 1.00 63.12 352 ASP A N 1
ATOM 2884 C CA . ASP A 1 352 ? -32.162 6.955 15.716 1.00 63.12 352 ASP A CA 1
ATOM 2885 C C . ASP A 1 352 ? -31.621 5.858 16.650 1.00 63.12 352 ASP A C 1
ATOM 2887 O O . ASP A 1 352 ? -31.980 4.679 16.590 1.00 63.12 352 ASP A O 1
ATOM 2891 N N . ILE A 1 353 ? -30.719 6.247 17.558 1.00 76.44 353 ILE A N 1
ATOM 2892 C CA . ILE A 1 353 ? -30.365 5.396 18.701 1.00 76.44 353 ILE A CA 1
ATOM 2893 C C . ILE A 1 353 ? -31.597 5.295 19.613 1.00 76.44 353 ILE A C 1
ATOM 2895 O O . ILE A 1 353 ? -32.037 6.293 20.184 1.00 76.44 353 ILE A O 1
ATOM 2899 N N . ASP A 1 354 ? -32.143 4.087 19.779 1.00 82.69 354 ASP A N 1
ATOM 2900 C CA . ASP A 1 354 ? -33.283 3.858 20.669 1.00 82.69 354 ASP A CA 1
ATOM 2901 C C . ASP A 1 354 ? -32.841 3.903 22.144 1.00 82.69 354 ASP A C 1
ATOM 2903 O O . ASP A 1 354 ? -32.203 2.992 22.671 1.00 82.69 354 ASP A O 1
ATOM 2907 N N . PHE A 1 355 ? -33.213 4.976 22.844 1.00 87.44 355 PHE A N 1
ATOM 2908 C CA . PHE A 1 355 ? -32.939 5.157 24.272 1.00 87.44 355 PHE A CA 1
ATOM 2909 C C . PHE A 1 355 ? -33.998 4.513 25.189 1.00 87.44 355 PHE A C 1
ATOM 2911 O O . PHE A 1 355 ? -34.056 4.839 26.376 1.00 87.44 355 PHE A O 1
ATOM 2918 N N . ARG A 1 356 ? -34.848 3.598 24.699 1.00 89.31 356 ARG A N 1
ATOM 2919 C CA . ARG A 1 356 ? -35.906 2.951 25.496 1.00 89.31 356 ARG A CA 1
ATOM 2920 C C . ARG A 1 356 ? -35.384 2.238 26.742 1.00 89.31 356 ARG A C 1
ATOM 2922 O O . ARG A 1 356 ? -35.992 2.387 27.798 1.00 89.31 356 ARG A O 1
ATOM 2929 N N . LEU A 1 357 ? -34.276 1.499 26.650 1.00 88.81 357 LEU A N 1
ATOM 2930 C CA . LEU A 1 357 ? -33.675 0.843 27.823 1.00 88.81 357 LEU A CA 1
ATOM 2931 C C . LEU A 1 357 ? -33.192 1.865 28.859 1.00 88.81 357 LEU A C 1
ATOM 2933 O O . LEU A 1 357 ? -33.415 1.693 30.055 1.00 88.81 357 LEU A O 1
ATOM 2937 N N . LEU A 1 358 ? -32.580 2.958 28.396 1.00 90.81 358 LEU A N 1
ATOM 2938 C CA . LEU A 1 358 ? -32.128 4.041 29.267 1.00 90.81 358 LEU A CA 1
ATOM 2939 C C . LEU A 1 358 ? -33.315 4.726 29.962 1.00 90.81 358 LEU A C 1
ATOM 2941 O O . LEU A 1 358 ? -33.263 4.996 31.161 1.00 90.81 358 LEU A O 1
ATOM 2945 N N . ARG A 1 359 ? -34.409 4.943 29.222 1.00 91.75 359 ARG A N 1
ATOM 2946 C CA . ARG A 1 359 ? -35.677 5.458 29.749 1.00 91.75 359 ARG A CA 1
ATOM 2947 C C . ARG A 1 359 ? -36.263 4.536 30.815 1.00 91.75 359 ARG A C 1
ATOM 2949 O O . ARG A 1 359 ? -36.647 5.014 31.873 1.00 91.75 359 ARG A O 1
ATOM 2956 N N . GLN A 1 360 ? -36.300 3.228 30.563 1.00 91.56 360 GLN A N 1
ATOM 2957 C CA . GLN A 1 360 ? -36.822 2.244 31.515 1.00 91.56 360 GLN A CA 1
ATOM 2958 C C . GLN A 1 360 ? -36.042 2.242 32.833 1.00 91.56 360 GLN A C 1
ATOM 2960 O O . GLN A 1 360 ? -36.670 2.235 33.892 1.00 91.56 360 GLN A O 1
ATOM 2965 N N . LEU A 1 361 ? -34.705 2.297 32.780 1.00 92.25 361 LEU A N 1
ATOM 2966 C CA . LEU A 1 361 ? -33.879 2.410 33.985 1.00 92.25 361 LEU A CA 1
ATOM 2967 C C . LEU A 1 361 ? -34.184 3.708 34.747 1.00 92.25 361 LEU A C 1
ATOM 2969 O O . LEU A 1 361 ? -34.392 3.678 35.959 1.00 92.25 361 LEU A O 1
ATOM 2973 N N . TYR A 1 362 ? -34.223 4.839 34.038 1.00 92.81 362 TYR A N 1
ATOM 2974 C CA . TYR A 1 362 ? -34.454 6.151 34.644 1.00 92.81 362 TYR A CA 1
ATOM 2975 C C . TYR A 1 362 ? -35.824 6.234 35.333 1.00 92.81 362 TYR A C 1
ATOM 2977 O O . TYR A 1 362 ? -35.923 6.602 36.504 1.00 92.81 362 TYR A O 1
ATOM 2985 N N . ASP A 1 363 ? -36.881 5.836 34.623 1.00 91.00 363 ASP A N 1
ATOM 2986 C CA . ASP A 1 363 ? -38.259 5.932 35.105 1.00 91.00 363 ASP A CA 1
ATOM 2987 C C . ASP A 1 363 ? -38.547 4.918 36.229 1.00 91.00 363 ASP A C 1
ATOM 2989 O O . ASP A 1 363 ? -39.354 5.198 37.117 1.00 91.00 363 ASP A O 1
ATOM 2993 N N . TYR A 1 364 ? -37.850 3.771 36.265 1.00 88.56 364 TYR A N 1
ATOM 2994 C CA . TYR A 1 364 ? -37.956 2.801 37.364 1.00 88.56 364 TYR A CA 1
ATOM 2995 C C . TYR A 1 364 ? -37.570 3.405 38.719 1.00 88.56 364 TYR A C 1
ATOM 2997 O O . TYR A 1 364 ? -38.189 3.087 39.738 1.00 88.56 364 TYR A O 1
ATOM 3005 N N . GLY A 1 365 ? -36.569 4.286 38.727 1.00 80.12 365 GLY A N 1
ATOM 3006 C CA . GLY A 1 365 ? -36.112 5.007 39.910 1.00 80.12 365 GLY A CA 1
ATOM 3007 C C . GLY A 1 365 ? -37.080 6.080 40.409 1.00 80.12 365 GLY A C 1
ATOM 3008 O O . GLY A 1 365 ? -37.100 6.403 41.598 1.00 80.12 365 GLY A O 1
ATOM 3009 N N . SER A 1 366 ? -37.940 6.604 39.530 1.00 74.50 366 SER A N 1
ATOM 3010 C CA . SER A 1 366 ? -38.837 7.724 39.834 1.00 74.50 366 SER A CA 1
ATOM 3011 C C . SER A 1 366 ? -40.210 7.310 40.377 1.00 74.50 366 SER A C 1
ATOM 3013 O O . SER A 1 366 ? -41.244 7.909 40.084 1.00 74.50 366 SER A O 1
ATOM 3015 N N . ARG A 1 367 ? -40.266 6.303 41.255 1.00 58.88 367 ARG A N 1
ATOM 3016 C CA . ARG A 1 367 ? -41.537 5.801 41.829 1.00 58.88 367 ARG A CA 1
ATOM 3017 C C . ARG A 1 367 ? -42.359 6.842 42.609 1.00 58.88 367 ARG A C 1
ATOM 3019 O O . ARG A 1 367 ? -43.486 6.556 42.997 1.00 58.88 367 ARG A O 1
ATOM 3026 N N . THR A 1 368 ? -41.824 8.045 42.834 1.00 58.81 368 THR A N 1
ATOM 3027 C CA . THR A 1 368 ? -42.542 9.179 43.441 1.00 58.81 368 THR A CA 1
ATOM 3028 C C . THR A 1 368 ? -43.260 10.082 42.426 1.00 58.81 368 THR A C 1
ATOM 3030 O O . THR A 1 368 ? -43.958 11.004 42.843 1.00 58.81 368 THR A O 1
ATOM 3033 N N . GLY A 1 369 ? -43.116 9.831 41.116 1.00 61.03 369 GLY A N 1
ATOM 3034 C CA . GLY A 1 369 ? -43.818 10.538 40.034 1.00 61.03 369 GLY A CA 1
ATOM 3035 C C . GLY A 1 369 ? -43.354 11.976 39.777 1.00 61.03 369 GLY A C 1
ATOM 3036 O O . GLY A 1 369 ? -44.015 12.701 39.040 1.00 61.03 369 GLY A O 1
ATOM 3037 N N . LYS A 1 370 ? -42.251 12.409 40.404 1.00 67.31 370 LYS A N 1
ATOM 3038 C CA . LYS A 1 370 ? -41.743 13.790 40.320 1.00 67.31 370 LYS A CA 1
ATOM 3039 C C . LYS A 1 370 ? -40.718 14.022 39.211 1.00 67.31 370 LYS A C 1
ATOM 3041 O O . LYS A 1 370 ? -40.464 15.174 38.886 1.00 67.31 370 LYS A O 1
ATOM 3046 N N . THR A 1 371 ? -40.116 12.963 38.683 1.00 75.62 371 THR A N 1
ATOM 3047 C CA . THR A 1 371 ? -39.082 13.028 37.644 1.00 75.62 371 THR A CA 1
ATOM 3048 C C . THR A 1 371 ? -39.415 12.023 36.550 1.00 75.62 371 THR A C 1
ATOM 3050 O O . THR A 1 371 ? -40.081 11.019 36.794 1.00 75.62 371 THR A O 1
ATOM 3053 N N . GLY A 1 372 ? -39.008 12.294 35.322 1.00 84.12 372 GLY A N 1
ATOM 3054 C CA . GLY A 1 372 ? -39.322 11.417 34.201 1.00 84.12 372 GLY A CA 1
ATOM 3055 C C . GLY A 1 372 ? -38.394 11.703 33.045 1.00 84.12 372 GLY A C 1
ATOM 3056 O O . GLY A 1 372 ? -38.125 12.865 32.745 1.00 84.12 372 GLY A O 1
ATOM 3057 N N . PHE A 1 373 ? -37.926 10.656 32.368 1.00 89.06 373 PHE A N 1
ATOM 3058 C CA . PHE A 1 373 ? -36.896 10.774 31.335 1.00 89.06 373 PHE A CA 1
ATOM 3059 C C . PHE A 1 373 ? -37.232 11.861 30.303 1.00 89.06 373 PHE A C 1
ATOM 3061 O O . PHE A 1 373 ? -36.410 12.716 29.984 1.00 89.06 373 PHE A O 1
ATOM 3068 N N . SER A 1 374 ? -38.473 11.865 29.805 1.00 87.06 374 SER A N 1
ATOM 3069 C CA . SER A 1 374 ? -38.933 12.831 28.800 1.00 87.06 374 SER A CA 1
ATOM 3070 C C . SER A 1 374 ? -39.034 14.269 29.317 1.00 87.06 374 SER A C 1
ATOM 3072 O O . SER A 1 374 ? -38.934 15.191 28.510 1.00 87.06 374 SER A O 1
ATOM 3074 N N . GLN A 1 375 ? -39.242 14.457 30.623 1.00 85.69 375 GLN A N 1
ATOM 3075 C CA . GLN A 1 375 ? -39.338 15.772 31.263 1.00 85.69 375 GLN A CA 1
ATOM 3076 C C . GLN A 1 375 ? -37.943 16.334 31.561 1.00 85.69 375 GLN A C 1
ATOM 3078 O O . GLN A 1 375 ? -37.674 17.500 31.280 1.00 85.69 375 GLN A O 1
ATOM 3083 N N . ASP A 1 376 ? -37.043 15.482 32.055 1.00 88.69 376 ASP A N 1
ATOM 3084 C CA . ASP A 1 376 ? -35.756 15.910 32.596 1.00 88.69 376 ASP A CA 1
ATOM 3085 C C . ASP A 1 376 ? -34.646 15.988 31.541 1.00 88.69 376 ASP A C 1
ATOM 3087 O O . ASP A 1 376 ? -33.727 16.782 31.705 1.00 88.69 376 ASP A O 1
ATOM 3091 N N . GLN A 1 377 ? -34.732 15.251 30.423 1.00 86.38 377 GLN A N 1
ATOM 3092 C CA . GLN A 1 377 ? -33.677 15.195 29.387 1.00 86.38 377 GLN A CA 1
ATOM 3093 C C . GLN A 1 377 ? -33.212 16.563 28.843 1.00 86.38 377 GLN A C 1
ATOM 3095 O O . GLN A 1 377 ? -32.105 16.672 28.312 1.00 86.38 377 GLN A O 1
ATOM 3100 N N . ASN A 1 378 ? -34.042 17.605 28.966 1.00 84.75 378 ASN A N 1
ATOM 3101 C CA . ASN A 1 378 ? -33.720 18.968 28.537 1.00 84.75 378 ASN A CA 1
ATOM 3102 C C . ASN A 1 378 ? -32.963 19.780 29.604 1.00 84.75 378 ASN A C 1
ATOM 3104 O O . ASN A 1 378 ? -32.284 20.742 29.253 1.00 84.75 378 ASN A O 1
ATOM 3108 N N . ALA A 1 379 ? -33.048 19.391 30.878 1.00 89.50 379 ALA A N 1
ATOM 3109 C CA . ALA A 1 379 ? -32.289 19.944 31.996 1.00 89.50 379 ALA A CA 1
ATOM 3110 C C . ALA A 1 379 ? -31.115 19.005 32.317 1.00 89.50 379 ALA A C 1
ATOM 3112 O O . ALA A 1 379 ? -31.121 18.262 33.303 1.00 89.50 379 ALA A O 1
ATOM 3113 N N . LEU A 1 380 ? -30.104 19.020 31.444 1.00 89.94 380 LEU A N 1
ATOM 3114 C CA . LEU A 1 380 ? -29.051 18.007 31.388 1.00 89.94 380 LEU A CA 1
ATOM 3115 C C . LEU A 1 380 ? -28.334 17.747 32.726 1.00 89.94 380 LEU A C 1
ATOM 3117 O O . LEU A 1 380 ? -28.112 16.577 33.021 1.00 89.94 380 LEU A O 1
ATOM 3121 N N . PRO A 1 381 ? -27.978 18.751 33.555 1.00 90.00 381 PRO A N 1
ATOM 3122 C CA . PRO A 1 381 ? -27.265 18.494 34.808 1.00 90.00 381 PRO A CA 1
ATOM 3123 C C . PRO A 1 381 ? -28.114 17.713 35.815 1.00 90.00 381 PRO A C 1
ATOM 3125 O O . PRO A 1 381 ? -27.630 16.762 36.424 1.00 90.00 381 PRO A O 1
ATOM 3128 N N . VAL A 1 382 ? -29.396 18.075 35.939 1.00 89.00 382 VAL A N 1
ATOM 3129 C CA . VAL A 1 382 ? -30.358 17.401 36.827 1.00 89.00 382 VAL A CA 1
ATOM 3130 C C . VAL A 1 382 ? -30.648 15.996 36.310 1.00 89.00 382 VAL A C 1
ATOM 3132 O O . VAL A 1 382 ? -30.620 15.026 37.069 1.00 89.00 382 VAL A O 1
ATOM 3135 N N . PHE A 1 383 ? -30.862 15.870 34.999 1.00 92.00 383 PHE A N 1
ATOM 3136 C CA . PHE A 1 383 ? -31.044 14.579 34.352 1.00 92.00 383 PHE A CA 1
ATOM 3137 C C . PHE A 1 383 ? -29.846 13.659 34.573 1.00 92.00 383 PHE A C 1
ATOM 3139 O O . PHE A 1 383 ? -30.030 12.533 35.022 1.00 92.00 383 PHE A O 1
ATOM 3146 N N . ALA A 1 384 ? -28.632 14.139 34.306 1.00 92.75 384 ALA A N 1
ATOM 3147 C CA . ALA A 1 384 ? -27.408 13.367 34.448 1.00 92.75 384 ALA A CA 1
ATOM 3148 C C . ALA A 1 384 ? -27.176 12.927 35.893 1.00 92.75 384 ALA A C 1
ATOM 3150 O O . ALA A 1 384 ? -26.911 11.753 36.128 1.00 92.75 384 ALA A O 1
ATOM 3151 N N . GLN A 1 385 ? -27.334 13.832 36.863 1.00 92.12 385 GLN A N 1
ATOM 3152 C CA . GLN A 1 385 ? -27.218 13.492 38.279 1.00 92.12 385 GLN A CA 1
ATOM 3153 C C . GLN A 1 385 ? -28.179 12.358 38.656 1.00 92.12 385 GLN A C 1
ATOM 3155 O O . GLN A 1 385 ? -27.748 11.344 39.202 1.00 92.12 385 GLN A O 1
ATOM 3160 N N . ASN A 1 386 ? -29.468 12.505 38.335 1.00 91.31 386 ASN A N 1
ATOM 3161 C CA . ASN A 1 386 ? -30.477 11.491 38.637 1.00 91.31 386 ASN A CA 1
ATOM 3162 C C . ASN A 1 386 ? -30.192 10.175 37.907 1.00 91.31 386 ASN A C 1
ATOM 3164 O O . ASN A 1 386 ? -30.290 9.109 38.506 1.00 91.31 386 ASN A O 1
ATOM 3168 N N . LEU A 1 387 ? -29.810 10.243 36.631 1.00 93.88 387 LEU A N 1
ATOM 3169 C CA . LEU A 1 387 ? -29.507 9.071 35.820 1.00 93.88 387 LEU A CA 1
ATOM 3170 C C . LEU A 1 387 ? -28.331 8.290 36.403 1.00 93.88 387 LEU A C 1
ATOM 3172 O O . LEU A 1 387 ? -28.424 7.075 36.542 1.00 93.88 387 LEU A O 1
ATOM 3176 N N . PHE A 1 388 ? -27.244 8.974 36.759 1.00 94.06 388 PHE A N 1
ATOM 3177 C CA . PHE A 1 388 ? -26.061 8.324 37.305 1.00 94.06 388 PHE A CA 1
ATOM 3178 C C . PHE A 1 388 ? -26.288 7.789 38.717 1.00 94.06 388 PHE A C 1
ATOM 3180 O O . PHE A 1 388 ? -25.794 6.707 39.004 1.00 94.06 388 PHE A O 1
ATOM 3187 N N . LEU A 1 389 ? -27.087 8.463 39.554 1.00 92.00 389 LEU A N 1
ATOM 3188 C CA . LEU A 1 389 ? -27.522 7.912 40.844 1.00 92.00 389 LEU A CA 1
ATOM 3189 C C . LEU A 1 389 ? -28.322 6.620 40.655 1.00 92.00 389 LEU A C 1
ATOM 3191 O O . LEU A 1 389 ? -28.007 5.603 41.262 1.00 92.00 389 LEU A O 1
ATOM 3195 N N . GLN A 1 390 ? -29.310 6.624 39.755 1.00 91.25 390 GLN A N 1
ATOM 3196 C CA . GLN A 1 390 ? -30.088 5.418 39.460 1.00 91.25 390 GLN A CA 1
ATOM 3197 C C . GLN A 1 390 ? -29.221 4.311 38.865 1.00 91.25 390 GLN A C 1
ATOM 3199 O O . GLN A 1 390 ? -29.389 3.141 39.204 1.00 91.25 390 GLN A O 1
ATOM 3204 N N . PHE A 1 391 ? -28.274 4.664 38.001 1.00 93.00 391 PHE A N 1
ATOM 3205 C CA . PHE A 1 391 ? -27.310 3.720 37.462 1.00 93.00 391 PHE A CA 1
ATOM 3206 C C . PHE A 1 391 ? -26.475 3.097 38.590 1.00 93.00 391 PHE A C 1
ATOM 3208 O O . PHE A 1 391 ? -26.454 1.877 38.712 1.00 93.00 391 PHE A O 1
ATOM 3215 N N . THR A 1 392 ? -25.864 3.894 39.472 1.00 92.50 392 THR A N 1
ATOM 3216 C CA . THR A 1 392 ? -25.063 3.361 40.584 1.00 92.50 392 THR A CA 1
ATOM 3217 C C . THR A 1 392 ? -25.889 2.534 41.561 1.00 92.50 392 THR A C 1
ATOM 3219 O O . THR A 1 392 ? -25.465 1.439 41.912 1.00 92.50 392 THR A O 1
ATOM 3222 N N . ASP A 1 393 ? -27.082 2.993 41.943 1.00 90.88 393 ASP A N 1
ATOM 3223 C CA . ASP A 1 393 ? -27.920 2.327 42.948 1.00 90.88 393 ASP A CA 1
ATOM 3224 C C . ASP A 1 393 ? -28.418 0.953 42.474 1.00 90.88 393 ASP A C 1
ATOM 3226 O O . ASP A 1 393 ? -28.592 0.037 43.277 1.00 90.88 393 ASP A O 1
ATOM 3230 N N . ASN A 1 394 ? -28.635 0.789 41.164 1.00 90.94 394 ASN A N 1
ATOM 3231 C CA . ASN A 1 394 ? -29.059 -0.488 40.589 1.00 90.94 394 ASN A CA 1
ATOM 3232 C C . ASN A 1 394 ? -27.880 -1.404 40.224 1.00 90.94 394 ASN A C 1
ATOM 3234 O O . ASN A 1 394 ? -28.055 -2.623 40.210 1.00 90.94 394 ASN A O 1
ATOM 3238 N N . LEU A 1 395 ? -26.701 -0.853 39.913 1.00 91.00 395 LEU A N 1
ATOM 3239 C CA . LEU A 1 395 ? -25.536 -1.642 39.501 1.00 91.00 395 LEU A CA 1
ATOM 3240 C C . LEU A 1 395 ? -24.642 -2.069 40.666 1.00 91.00 395 LEU A C 1
ATOM 3242 O O . LEU A 1 395 ? -24.157 -3.198 40.647 1.00 91.00 395 LEU A O 1
ATOM 3246 N N . ASP A 1 396 ? -24.404 -1.206 41.655 1.00 88.56 396 ASP A N 1
ATOM 3247 C CA . ASP A 1 396 ? -23.479 -1.483 42.765 1.00 88.56 396 ASP A CA 1
ATOM 3248 C C . ASP A 1 396 ? -23.824 -2.792 43.504 1.00 88.56 396 ASP A C 1
ATOM 3250 O O . ASP A 1 396 ? -22.935 -3.635 43.664 1.00 88.56 396 ASP A O 1
ATOM 3254 N N . PRO A 1 397 ? -25.108 -3.088 43.804 1.00 87.88 397 PRO A N 1
ATOM 3255 C CA . PRO A 1 397 ? -25.472 -4.359 44.422 1.00 87.88 397 PRO A CA 1
ATOM 3256 C C . PRO A 1 397 ? -25.126 -5.589 43.567 1.00 87.88 397 PRO A C 1
ATOM 3258 O O . PRO A 1 397 ? -24.770 -6.633 44.109 1.00 87.88 397 PRO A O 1
ATOM 3261 N N . LEU A 1 398 ? -25.209 -5.480 42.234 1.00 88.00 398 LEU A N 1
ATOM 3262 C CA . LEU A 1 398 ? -24.897 -6.577 41.312 1.00 88.00 398 LEU A CA 1
ATOM 3263 C C . LEU A 1 398 ? -23.383 -6.764 41.115 1.00 88.00 398 LEU A C 1
ATOM 3265 O O . LEU A 1 398 ? -22.908 -7.880 40.893 1.00 88.00 398 LEU A O 1
ATOM 3269 N N . MET A 1 399 ? -22.633 -5.665 41.175 1.00 88.12 399 MET A N 1
ATOM 3270 C CA . MET A 1 399 ? -21.224 -5.604 40.784 1.00 88.12 399 MET A CA 1
ATOM 3271 C C . MET A 1 399 ? -20.260 -5.715 41.976 1.00 88.12 399 MET A C 1
ATOM 3273 O O . MET A 1 399 ? -19.147 -6.208 41.800 1.00 88.12 399 MET A O 1
ATOM 3277 N N . GLY A 1 400 ? -20.659 -5.271 43.174 1.00 83.62 400 GLY A N 1
ATOM 3278 C CA . GLY A 1 400 ? -19.816 -5.245 44.379 1.00 83.62 400 GLY A CA 1
ATOM 3279 C C . GLY A 1 400 ? -20.237 -6.211 45.496 1.00 83.62 400 GLY A C 1
ATOM 3280 O O . GLY A 1 400 ? -19.385 -6.704 46.254 1.00 83.62 400 GLY A O 1
ATOM 3281 N N . ASP A 1 401 ? -21.530 -6.531 45.582 1.00 86.25 401 ASP A N 1
ATOM 3282 C CA . ASP A 1 401 ? -22.120 -7.252 46.712 1.00 86.25 401 ASP A CA 1
ATOM 3283 C C . ASP A 1 401 ? -22.544 -8.694 46.391 1.00 86.25 401 ASP A C 1
ATOM 3285 O O . ASP A 1 401 ? -22.285 -9.240 45.316 1.00 86.25 401 ASP A O 1
ATOM 3289 N N . LYS A 1 402 ? -23.083 -9.381 47.408 1.00 87.50 402 LYS A N 1
ATOM 3290 C CA . LYS A 1 402 ? -23.706 -10.694 47.227 1.00 87.50 402 LYS A CA 1
ATOM 3291 C C . LYS A 1 402 ? -25.151 -10.503 46.794 1.00 87.50 402 LYS A C 1
ATOM 3293 O O . LYS A 1 402 ? -25.880 -9.741 47.424 1.00 87.50 402 LYS A O 1
ATOM 3298 N N . VAL A 1 403 ? -25.568 -11.259 45.792 1.00 90.25 403 VAL A N 1
ATOM 3299 C CA . VAL A 1 403 ? -26.910 -11.204 45.232 1.00 90.25 403 VAL A CA 1
ATOM 3300 C C . VAL A 1 403 ? -27.579 -12.558 45.374 1.00 90.25 403 VAL A C 1
ATOM 3302 O O . VAL A 1 403 ? -26.961 -13.590 45.114 1.00 90.25 403 VAL A O 1
ATOM 3305 N N . GLU A 1 404 ? -28.835 -12.556 45.804 1.00 91.75 404 GLU A N 1
ATOM 3306 C CA . GLU A 1 404 ? -29.634 -13.773 45.898 1.00 91.75 404 GLU A CA 1
ATOM 3307 C C . GLU A 1 404 ? -29.943 -14.291 44.490 1.00 91.75 404 GLU A C 1
ATOM 3309 O O . GLU A 1 404 ? -30.469 -13.564 43.644 1.00 91.75 404 GLU A O 1
ATOM 3314 N N . VAL A 1 405 ? -29.609 -15.552 44.225 1.00 89.88 405 VAL A N 1
ATOM 3315 C CA . VAL A 1 405 ? -29.924 -16.228 42.964 1.00 89.88 405 VAL A CA 1
ATOM 3316 C C . VAL A 1 405 ? -30.846 -17.408 43.219 1.00 89.88 405 VAL A C 1
ATOM 3318 O O . VAL A 1 405 ? -30.644 -18.207 44.139 1.00 89.88 405 VAL A O 1
ATOM 3321 N N . GLU A 1 406 ? -31.874 -17.518 42.376 1.00 89.38 406 GLU A N 1
ATOM 3322 C CA . GLU A 1 406 ? -32.942 -18.504 42.503 1.00 89.38 406 GLU A CA 1
ATOM 3323 C C . GLU A 1 406 ? -32.378 -19.933 42.580 1.00 89.38 406 GLU A C 1
ATOM 3325 O O . GLU A 1 406 ? -31.793 -20.450 41.624 1.00 89.38 406 GLU A O 1
ATOM 3330 N N . GLY A 1 407 ? -32.572 -20.575 43.737 1.00 86.94 407 GLY A N 1
ATOM 3331 C CA . GLY A 1 407 ? -32.138 -21.947 44.013 1.00 86.94 407 GLY A CA 1
ATOM 3332 C C . GLY A 1 407 ? -30.705 -22.102 44.539 1.00 86.94 407 GLY A C 1
ATOM 3333 O O . GLY A 1 407 ? -30.309 -23.231 44.815 1.00 86.94 407 GLY A O 1
ATOM 3334 N N . PHE A 1 408 ? -29.942 -21.013 44.699 1.00 85.19 408 PHE A N 1
ATOM 3335 C CA . PHE A 1 408 ? -28.527 -21.062 45.111 1.00 85.19 408 PHE A CA 1
ATOM 3336 C C . PHE A 1 408 ? -28.170 -20.127 46.275 1.00 85.19 408 PHE A C 1
ATOM 3338 O O . PHE A 1 408 ? -27.121 -20.309 46.894 1.00 85.19 408 PHE A O 1
ATOM 3345 N N . GLY A 1 409 ? -29.043 -19.175 46.617 1.00 88.50 409 GLY A N 1
ATOM 3346 C CA . GLY A 1 409 ? -28.827 -18.243 47.724 1.00 88.50 409 GLY A CA 1
ATOM 3347 C C . GLY A 1 409 ? -27.887 -17.084 47.355 1.00 88.50 409 GLY A C 1
ATOM 3348 O O . GLY A 1 409 ? -27.764 -16.757 46.170 1.00 88.50 409 GLY A O 1
ATOM 3349 N N . PRO A 1 410 ? -27.206 -16.457 48.336 1.00 90.25 410 PRO A N 1
ATOM 3350 C CA . PRO A 1 410 ? -26.403 -15.260 48.113 1.00 90.25 410 PRO A CA 1
ATOM 3351 C C . PRO A 1 410 ? -25.051 -15.595 47.474 1.00 90.25 410 PRO A C 1
ATOM 3353 O O . PRO A 1 410 ? -24.131 -16.094 48.132 1.00 90.25 410 PRO A O 1
ATOM 3356 N N . ILE A 1 411 ? -24.905 -15.254 46.197 1.00 88.38 411 ILE A N 1
ATOM 3357 C CA . ILE A 1 411 ? -23.698 -15.482 45.396 1.00 88.38 411 ILE A CA 1
ATOM 3358 C C . ILE A 1 411 ? -23.012 -14.166 45.035 1.00 88.38 411 ILE A C 1
ATOM 3360 O O . ILE A 1 411 ? -23.612 -13.101 45.101 1.00 88.38 411 ILE A O 1
ATOM 3364 N N . ARG A 1 412 ? -21.754 -14.226 44.606 1.00 89.88 412 ARG A N 1
ATOM 3365 C CA . ARG A 1 412 ? -21.022 -13.058 44.110 1.00 89.88 412 ARG A CA 1
ATOM 3366 C C . ARG A 1 412 ? -20.623 -13.294 42.654 1.00 89.88 412 ARG A C 1
ATOM 3368 O O . ARG A 1 412 ? -19.986 -14.301 42.363 1.00 89.88 412 ARG A O 1
ATOM 3375 N N . ILE A 1 413 ? -21.000 -12.373 41.765 1.00 88.44 413 ILE A N 1
ATOM 3376 C CA . ILE A 1 413 ? -20.738 -12.486 40.320 1.00 88.44 413 ILE A CA 1
ATOM 3377 C C . ILE A 1 413 ? -19.314 -12.019 39.988 1.00 88.44 413 ILE A C 1
ATOM 3379 O O . ILE A 1 413 ? -18.606 -12.709 39.260 1.00 88.44 413 ILE A O 1
ATOM 3383 N N . PHE A 1 414 ? -18.875 -10.896 40.568 1.00 91.00 414 PHE A N 1
ATOM 3384 C CA . PHE A 1 414 ? -17.550 -10.297 40.358 1.00 91.00 414 PHE A CA 1
ATOM 3385 C C . PHE A 1 414 ? -16.762 -10.176 41.661 1.00 91.00 414 PHE A C 1
ATOM 3387 O O . PHE A 1 414 ? -17.342 -10.087 42.740 1.00 91.00 414 PHE A O 1
ATOM 3394 N N . GLU A 1 415 ? -15.433 -10.153 41.597 1.00 90.62 415 GLU A N 1
ATOM 3395 C CA . GLU A 1 415 ? -14.614 -9.870 42.780 1.00 90.62 415 GLU A CA 1
ATOM 3396 C C . GLU A 1 415 ? -14.914 -8.488 43.390 1.00 90.62 415 GLU A C 1
ATOM 3398 O O . GLU A 1 415 ? -15.132 -7.508 42.681 1.00 90.62 415 GLU A O 1
ATOM 3403 N N . LYS A 1 416 ? -14.858 -8.397 44.729 1.00 85.31 416 LYS A N 1
ATOM 3404 C CA . LYS A 1 416 ? -15.294 -7.220 45.511 1.00 85.31 416 LYS A CA 1
ATOM 3405 C C . LYS A 1 416 ? -14.667 -5.901 45.053 1.00 85.31 416 LYS A C 1
ATOM 3407 O O . LYS A 1 416 ? -15.301 -4.855 45.121 1.00 85.31 416 LYS A O 1
ATOM 3412 N N . ASP A 1 417 ? -13.403 -5.944 44.651 1.00 87.31 417 ASP A N 1
ATOM 3413 C CA . ASP A 1 417 ? -12.632 -4.745 44.337 1.00 87.31 417 ASP A CA 1
ATOM 3414 C C . ASP A 1 417 ? -12.567 -4.454 42.827 1.00 87.31 417 ASP A C 1
ATOM 3416 O O . ASP A 1 417 ? -11.954 -3.465 42.433 1.00 87.31 417 ASP A O 1
ATOM 3420 N N . MET A 1 418 ? -13.232 -5.256 41.982 1.00 89.12 418 MET A N 1
ATOM 3421 C CA . MET A 1 418 ? -13.131 -5.148 40.521 1.00 89.12 418 MET A CA 1
ATOM 3422 C C . MET A 1 418 ? -13.652 -3.812 39.964 1.00 89.12 418 MET A C 1
ATOM 3424 O O . MET A 1 418 ? -13.047 -3.273 39.041 1.00 89.12 418 MET A O 1
ATOM 3428 N N . PHE A 1 419 ? -14.750 -3.288 40.522 1.00 91.88 419 PHE A N 1
ATOM 3429 C CA . PHE A 1 419 ? -15.399 -2.041 40.076 1.00 91.88 419 PHE A CA 1
ATOM 3430 C C . PHE A 1 419 ? -15.388 -0.930 41.134 1.00 91.88 419 PHE A C 1
ATOM 3432 O O . PHE A 1 419 ? -15.927 0.159 40.933 1.00 91.88 419 PHE A O 1
ATOM 3439 N N . LYS A 1 420 ? -14.786 -1.190 42.298 1.00 90.69 420 LYS A N 1
ATOM 3440 C CA . LYS A 1 420 ? -14.833 -0.289 43.456 1.00 90.69 420 LYS A CA 1
ATOM 3441 C C . LYS A 1 420 ? -14.203 1.073 43.164 1.00 90.69 420 LYS A C 1
ATOM 3443 O O . LYS A 1 420 ? -14.662 2.095 43.674 1.00 90.69 420 LYS A O 1
ATOM 3448 N N . ARG A 1 421 ? -13.145 1.096 42.346 1.00 92.06 421 ARG A N 1
ATOM 3449 C CA . ARG A 1 421 ? -12.482 2.337 41.930 1.00 92.06 421 ARG A CA 1
ATOM 3450 C C . ARG A 1 421 ? -13.404 3.161 41.035 1.00 92.06 421 ARG A C 1
ATOM 3452 O O . ARG A 1 421 ? -13.564 4.352 41.275 1.00 92.06 421 ARG A O 1
ATOM 3459 N N . GLU A 1 422 ? -14.000 2.529 40.032 1.00 93.12 422 GLU A N 1
ATOM 3460 C CA . GLU A 1 422 ? -14.912 3.136 39.068 1.00 93.12 422 GLU A CA 1
ATOM 3461 C C . GLU A 1 422 ? -16.123 3.745 39.777 1.00 93.12 422 GLU A C 1
ATOM 3463 O O . GLU A 1 422 ? -16.398 4.931 39.594 1.00 93.12 422 GLU A O 1
ATOM 3468 N N . PHE A 1 423 ? -16.775 2.989 40.668 1.00 92.62 423 PHE A N 1
ATOM 3469 C CA . PHE A 1 423 ? -17.892 3.497 41.468 1.00 92.62 423 PHE A CA 1
ATOM 3470 C C . PHE A 1 423 ? -17.476 4.639 42.403 1.00 92.62 423 PHE A C 1
ATOM 3472 O O . PHE A 1 423 ? -18.186 5.638 42.494 1.00 92.62 423 PHE A O 1
ATOM 3479 N N . GLY A 1 424 ? -16.309 4.555 43.052 1.00 92.44 424 GLY A N 1
ATOM 3480 C CA . GLY A 1 424 ? -15.815 5.623 43.929 1.00 92.44 424 GLY A CA 1
ATOM 3481 C C . GLY A 1 424 ? -15.569 6.949 43.197 1.00 92.44 424 GLY A C 1
ATOM 3482 O O . GLY A 1 424 ? -15.957 8.018 43.679 1.00 92.44 424 GLY A O 1
ATOM 3483 N N . VAL A 1 425 ? -14.965 6.892 42.004 1.00 92.62 425 VAL A N 1
ATOM 3484 C CA . VAL A 1 425 ? -14.771 8.083 41.161 1.00 92.62 425 VAL A CA 1
ATOM 3485 C C . VAL A 1 425 ? -16.116 8.603 40.650 1.00 92.62 425 VAL A C 1
ATOM 3487 O O . VAL A 1 425 ? -16.357 9.808 40.708 1.00 92.62 425 VAL A O 1
ATOM 3490 N N . MET A 1 426 ? -17.015 7.712 40.222 1.00 93.00 426 MET A N 1
ATOM 3491 C CA . MET A 1 426 ? -18.350 8.081 39.753 1.00 93.00 426 MET A CA 1
ATOM 3492 C C . MET A 1 426 ? -19.149 8.819 40.834 1.00 93.00 426 MET A C 1
ATOM 3494 O O . MET A 1 426 ? -19.641 9.908 40.569 1.00 93.00 426 MET A O 1
ATOM 3498 N N . GLN A 1 427 ? -19.188 8.310 42.070 1.00 93.19 427 GLN A N 1
ATOM 3499 C CA . GLN A 1 427 ? -19.860 8.958 43.207 1.00 93.19 427 GLN A CA 1
ATOM 3500 C C . GLN A 1 427 ? -19.302 10.358 43.502 1.00 93.19 427 GLN A C 1
ATOM 3502 O O . GLN A 1 427 ? -20.055 11.303 43.739 1.00 93.19 427 GLN A O 1
ATOM 3507 N N . THR A 1 428 ? -17.978 10.520 43.418 1.00 94.25 428 THR A N 1
ATOM 3508 C CA . THR A 1 428 ? -17.327 11.828 43.595 1.00 94.25 428 THR A CA 1
ATOM 3509 C C . THR A 1 428 ? -17.779 12.821 42.518 1.00 94.25 428 THR A C 1
ATOM 3511 O O . THR A 1 428 ? -18.096 13.972 42.821 1.00 94.25 428 THR A O 1
ATOM 3514 N N . MET A 1 429 ? -17.861 12.374 41.262 1.00 93.25 429 MET A N 1
ATOM 3515 C CA . MET A 1 429 ? -18.293 13.213 40.140 1.00 93.25 429 MET A CA 1
ATOM 3516 C C . MET A 1 429 ? -19.801 13.488 40.149 1.00 93.25 429 MET A C 1
ATOM 3518 O O . MET A 1 429 ? -20.210 14.587 39.787 1.00 93.25 429 MET A O 1
ATOM 3522 N N . ILE A 1 430 ? -20.629 12.545 40.610 1.00 92.94 430 ILE A N 1
ATOM 3523 C CA . ILE A 1 430 ? -22.068 12.756 40.835 1.00 92.94 430 ILE A CA 1
ATOM 3524 C C . ILE A 1 430 ? -22.278 13.837 41.901 1.00 92.94 430 ILE A C 1
ATOM 3526 O O . ILE A 1 430 ? -23.085 14.747 41.706 1.00 92.94 430 ILE A O 1
ATOM 3530 N N . HIS A 1 431 ? -21.530 13.783 43.008 1.00 92.06 431 HIS A N 1
ATOM 3531 C CA . HIS A 1 431 ? -21.597 14.818 44.039 1.00 92.06 431 HIS A CA 1
ATOM 3532 C C . HIS A 1 431 ? -21.179 16.186 43.486 1.00 92.06 431 HIS A C 1
ATOM 3534 O O . HIS A 1 431 ? -21.867 17.179 43.709 1.00 92.06 431 HIS A O 1
ATOM 3540 N N . HIS A 1 432 ? -20.110 16.235 42.692 1.00 90.94 432 HIS A N 1
ATOM 3541 C CA . HIS A 1 432 ? -19.693 17.457 42.008 1.00 90.94 432 HIS A CA 1
ATOM 3542 C C . HIS A 1 432 ? -20.769 17.982 41.036 1.00 90.94 432 HIS A C 1
ATOM 3544 O O . HIS A 1 432 ? -21.096 19.166 41.069 1.00 90.94 432 HIS A O 1
ATOM 3550 N N . LEU A 1 433 ? -21.396 17.111 40.234 1.00 90.25 433 LEU A N 1
ATOM 3551 C CA . LEU A 1 433 ? -22.525 17.482 39.369 1.00 90.25 433 LEU A CA 1
ATOM 3552 C C . LEU A 1 433 ? -23.695 18.068 40.163 1.00 90.25 433 LEU A C 1
ATOM 3554 O O . LEU A 1 433 ? -24.289 19.036 39.706 1.00 90.25 433 LEU A O 1
ATOM 3558 N N . SER A 1 434 ? -23.990 17.530 41.351 1.00 89.50 434 SER A N 1
ATOM 3559 C CA . SER A 1 434 ? -25.062 18.044 42.215 1.00 89.50 434 SER A CA 1
ATOM 3560 C C . SER A 1 434 ? -24.791 19.449 42.761 1.00 89.50 434 SER A C 1
ATOM 3562 O O . SER A 1 434 ? -25.724 20.205 43.017 1.00 89.50 434 SER A O 1
ATOM 3564 N N . GLN A 1 435 ? -23.519 19.817 42.941 1.00 89.81 435 GLN A N 1
ATOM 3565 C CA . GLN A 1 435 ? -23.132 21.164 43.364 1.00 89.81 435 GLN A CA 1
ATOM 3566 C C . GLN A 1 435 ? -23.203 22.140 42.184 1.00 89.81 435 GLN A C 1
ATOM 3568 O O . GLN A 1 435 ? -23.747 23.236 42.306 1.00 89.81 435 GLN A O 1
ATOM 3573 N N . GLU A 1 436 ? -22.710 21.717 41.019 1.00 85.81 436 GLU A N 1
ATOM 3574 C CA . GLU A 1 436 ? -22.654 22.546 39.813 1.00 85.81 436 GLU A CA 1
ATOM 3575 C C . GLU A 1 436 ? -24.003 22.683 39.092 1.00 85.81 436 GLU A C 1
ATOM 3577 O O . GLU A 1 436 ? -24.228 23.666 38.383 1.00 85.81 436 GLU A O 1
ATOM 3582 N N . SER A 1 437 ? -24.949 21.759 39.296 1.00 83.25 437 SER A N 1
ATOM 3583 C CA . SER A 1 437 ? -26.289 21.833 38.697 1.00 83.25 437 SER A CA 1
ATOM 3584 C C . SER A 1 437 ? -27.054 23.096 39.101 1.00 83.25 437 SER A C 1
ATOM 3586 O O . SER A 1 437 ? -27.886 23.573 38.330 1.00 83.25 437 SER A O 1
ATOM 3588 N N . PHE A 1 438 ? -26.748 23.677 40.267 1.00 81.44 438 PHE A N 1
ATOM 3589 C CA . PHE A 1 438 ? -27.302 24.965 40.702 1.00 81.44 438 PHE A CA 1
ATOM 3590 C C . PHE A 1 438 ? -26.731 26.155 39.920 1.00 81.44 438 PHE A C 1
ATOM 3592 O O . PHE A 1 438 ? -27.431 27.146 39.716 1.00 81.44 438 PHE A O 1
ATOM 3599 N N . ASN A 1 439 ? -25.485 26.054 39.453 1.00 81.75 439 ASN A N 1
ATOM 3600 C CA . ASN A 1 439 ? -24.779 27.134 38.763 1.00 81.75 439 ASN A CA 1
ATOM 3601 C C . ASN A 1 439 ? -25.145 27.225 37.276 1.00 81.75 439 ASN A C 1
ATOM 3603 O O . ASN A 1 439 ? -24.942 28.263 36.646 1.00 81.75 439 ASN A O 1
ATOM 3607 N N . SER A 1 440 ? -25.647 26.146 36.669 1.00 83.50 440 SER A N 1
ATOM 3608 C CA . SER A 1 440 ? -26.011 26.115 35.243 1.00 83.50 440 SER A CA 1
ATOM 3609 C C . SER A 1 440 ? -27.201 25.184 34.954 1.00 83.50 440 SER A C 1
ATOM 3611 O O . SER A 1 440 ? -27.069 24.236 34.180 1.00 83.50 440 SER A O 1
ATOM 3613 N N . PRO A 1 441 ? -28.393 25.455 35.519 1.00 77.50 441 PRO A N 1
ATOM 3614 C CA . PRO A 1 441 ? -29.557 24.565 35.421 1.00 77.50 441 PRO A CA 1
ATOM 3615 C C . PRO A 1 441 ? -30.137 24.443 34.001 1.00 77.50 441 PRO A C 1
ATOM 3617 O O . PRO A 1 441 ? -30.869 23.502 33.709 1.00 77.50 441 PRO A O 1
ATOM 3620 N N . HIS A 1 442 ? -29.815 25.385 33.110 1.00 80.25 442 HIS A N 1
ATOM 3621 C CA . HIS A 1 442 ? -30.365 25.468 31.754 1.00 80.25 442 HIS A CA 1
ATOM 3622 C C . HIS A 1 442 ? -29.490 24.810 30.677 1.00 80.25 442 HIS A C 1
ATOM 3624 O O . HIS A 1 442 ? -29.768 24.977 29.490 1.00 80.25 442 HIS A O 1
ATOM 3630 N N . LEU A 1 443 ? -28.426 24.089 31.055 1.00 87.62 443 LEU A N 1
ATOM 3631 C CA . LEU A 1 443 ? -27.611 23.366 30.079 1.00 87.62 443 LEU A CA 1
ATOM 3632 C C . LEU A 1 443 ? -28.470 22.284 29.407 1.00 87.62 443 LEU A C 1
ATOM 3634 O O . LEU A 1 443 ? -28.874 21.317 30.050 1.00 87.62 443 LEU A O 1
ATOM 3638 N N . SER A 1 444 ? -28.749 22.450 28.115 1.00 89.56 444 SER A N 1
ATOM 3639 C CA . SER A 1 444 ? -29.495 21.476 27.317 1.00 89.56 444 SER A CA 1
ATOM 3640 C C . SER A 1 444 ? -28.564 20.472 26.635 1.00 89.56 444 SER A C 1
ATOM 3642 O O . SER A 1 444 ? -27.367 20.717 26.454 1.00 89.56 444 SER A O 1
ATOM 3644 N N . ARG A 1 445 ? -29.115 19.335 26.193 1.00 87.50 445 ARG A N 1
ATOM 3645 C CA . ARG A 1 445 ? -28.373 18.345 25.395 1.00 87.50 445 ARG A CA 1
ATOM 3646 C C . ARG A 1 445 ? -27.864 18.924 24.067 1.00 87.50 445 ARG A C 1
ATOM 3648 O O . ARG A 1 445 ? -26.757 18.602 23.644 1.00 87.50 445 ARG A O 1
ATOM 3655 N N . GLU A 1 446 ? -28.635 19.805 23.431 1.00 86.75 446 GLU A N 1
ATOM 3656 C CA . GLU A 1 446 ? -28.212 20.514 22.214 1.00 86.75 446 GLU A CA 1
ATOM 3657 C C . GLU A 1 446 ? -27.021 21.441 22.484 1.00 86.75 446 GLU A C 1
ATOM 3659 O O . GLU A 1 446 ? -26.075 21.490 21.698 1.00 86.75 446 GLU A O 1
ATOM 3664 N N . ARG A 1 447 ? -27.025 22.139 23.627 1.00 88.44 447 ARG A N 1
ATOM 3665 C CA . ARG A 1 447 ? -25.907 22.991 24.042 1.00 88.44 447 ARG A CA 1
ATOM 3666 C C . ARG A 1 447 ? -24.645 22.170 24.317 1.00 88.44 447 ARG A C 1
ATOM 3668 O O . ARG A 1 447 ? -23.566 22.586 23.908 1.00 88.44 447 ARG A O 1
ATOM 3675 N N . LEU A 1 448 ? -24.777 20.989 24.927 1.00 87.25 448 LEU A N 1
ATOM 3676 C CA . LEU A 1 448 ? -23.664 20.045 25.098 1.00 87.25 448 LEU A CA 1
ATOM 3677 C C . LEU A 1 448 ? -23.049 19.645 23.747 1.00 87.25 448 LEU A C 1
ATOM 3679 O O . LEU A 1 448 ? -21.828 19.665 23.600 1.00 87.25 448 LEU A O 1
ATOM 3683 N N . TYR A 1 449 ? -23.889 19.326 22.759 1.00 86.31 449 TYR A N 1
ATOM 3684 C CA . TYR A 1 449 ? -23.435 18.981 21.411 1.00 86.31 449 TYR A CA 1
ATOM 3685 C C . TYR A 1 449 ? -22.646 20.131 20.762 1.00 86.31 449 TYR A C 1
ATOM 3687 O O . TYR A 1 449 ? -21.568 19.909 20.218 1.00 86.31 449 TYR A O 1
ATOM 3695 N N . GLN A 1 450 ? -23.130 21.373 20.883 1.00 86.81 450 GLN A N 1
ATOM 3696 C CA . GLN A 1 450 ? -22.433 22.560 20.365 1.00 86.81 450 GLN A CA 1
ATOM 3697 C C . GLN A 1 450 ? -21.071 22.800 21.030 1.00 86.81 450 GLN A C 1
ATOM 3699 O O . GLN A 1 450 ? -20.148 23.268 20.369 1.00 86.81 450 GLN A O 1
ATOM 3704 N N . ILE A 1 451 ? -20.943 22.492 22.326 1.00 86.31 451 ILE A N 1
ATOM 3705 C CA . ILE A 1 451 ? -19.671 22.602 23.055 1.00 86.31 451 ILE A CA 1
ATOM 3706 C C . ILE A 1 451 ? -18.668 21.545 22.558 1.00 86.31 451 ILE A C 1
ATOM 3708 O O . ILE A 1 451 ? -17.487 21.859 22.428 1.00 86.31 451 ILE A O 1
ATOM 3712 N N . LYS A 1 452 ? -19.122 20.319 22.248 1.00 84.38 452 LYS A N 1
ATOM 3713 C CA . LYS A 1 452 ? -18.259 19.233 21.738 1.00 84.38 452 LYS A CA 1
ATOM 3714 C C . LYS A 1 452 ? -17.827 19.414 20.290 1.00 84.38 452 LYS A C 1
ATOM 3716 O O . LYS A 1 452 ? -16.675 19.152 19.959 1.00 84.38 452 LYS A O 1
ATOM 3721 N N . TYR A 1 453 ? -18.740 19.868 19.439 1.00 83.06 453 TYR A N 1
ATOM 3722 C CA . TYR A 1 453 ? -18.500 20.045 18.010 1.00 83.06 453 TYR A CA 1
ATOM 3723 C C . TYR A 1 453 ? -18.624 21.530 17.653 1.00 83.06 453 TYR A C 1
ATOM 3725 O O . TYR A 1 453 ? -19.643 21.959 17.100 1.00 83.06 453 TYR A O 1
ATOM 3733 N N . PRO A 1 454 ? -17.612 22.348 18.002 1.00 73.94 454 PRO A N 1
ATOM 3734 C CA . PRO A 1 454 ? -17.666 23.784 17.798 1.00 73.94 454 PRO A CA 1
ATOM 3735 C C . PRO A 1 454 ? -17.654 24.094 16.299 1.00 73.94 454 PRO A C 1
ATOM 3737 O O . PRO A 1 454 ? -16.621 24.074 15.634 1.00 73.94 454 PRO A O 1
ATOM 3740 N N . HIS A 1 455 ? -18.827 24.398 15.752 1.00 64.69 455 HIS A N 1
ATOM 3741 C CA . HIS A 1 455 ? -18.967 24.905 14.386 1.00 64.69 455 HIS A CA 1
ATOM 3742 C C . HIS A 1 455 ? -18.918 26.448 14.324 1.00 64.69 455 HIS A C 1
ATOM 3744 O O . HIS A 1 455 ? -18.886 27.010 13.229 1.00 64.69 455 HIS A O 1
ATOM 3750 N N . LYS A 1 456 ? -18.899 27.139 15.479 1.00 56.56 456 LYS A N 1
ATOM 3751 C CA . LYS A 1 456 ? -18.771 28.603 15.663 1.00 56.56 456 LYS A CA 1
ATOM 3752 C C . LYS A 1 456 ? -18.099 28.922 17.013 1.00 56.56 456 LYS A C 1
ATOM 3754 O O . LYS A 1 456 ? -17.992 28.023 17.841 1.00 56.56 456 LYS A O 1
ATOM 3759 N N . ASP A 1 457 ? -17.704 30.184 17.236 1.00 57.03 457 ASP A N 1
ATOM 3760 C CA . ASP A 1 457 ? -17.098 30.744 18.469 1.00 57.03 457 ASP A CA 1
ATOM 3761 C C . ASP A 1 457 ? -18.004 30.646 19.721 1.00 57.03 457 ASP A C 1
ATOM 3763 O O . ASP A 1 457 ? -18.385 31.642 20.339 1.00 57.03 457 ASP A O 1
ATOM 3767 N N . THR A 1 458 ? -18.402 29.441 20.113 1.00 70.25 458 THR A N 1
ATOM 3768 C CA . THR A 1 458 ? -19.139 29.181 21.348 1.00 70.25 458 THR A CA 1
ATOM 3769 C C . THR A 1 458 ? -18.167 28.765 22.436 1.00 70.25 458 THR A C 1
ATOM 3771 O O . THR A 1 458 ? -17.895 27.582 22.618 1.00 70.25 458 THR A O 1
ATOM 3774 N N . ASN A 1 459 ? -17.668 29.745 23.188 1.00 81.44 459 ASN A N 1
ATOM 3775 C CA . ASN A 1 459 ? -16.942 29.465 24.421 1.00 81.44 459 ASN A CA 1
ATOM 3776 C C . ASN A 1 459 ? -17.941 29.034 25.512 1.00 81.44 459 ASN A C 1
ATOM 3778 O O . ASN A 1 459 ? -18.937 29.737 25.723 1.00 81.44 459 ASN A O 1
ATOM 3782 N N . PRO A 1 460 ? -17.723 27.892 26.189 1.00 87.00 460 PRO A N 1
ATOM 3783 C CA . PRO A 1 460 ? -18.550 27.489 27.318 1.00 87.00 460 PRO A CA 1
ATOM 3784 C C . PRO A 1 460 ? -18.339 28.443 28.499 1.00 87.00 460 PRO A C 1
ATOM 3786 O O . PRO A 1 460 ? -17.233 28.943 28.721 1.00 87.00 460 PRO A O 1
ATOM 3789 N N . SER A 1 461 ? -19.389 28.685 29.283 1.00 88.25 461 SER A N 1
ATOM 3790 C CA . SER A 1 461 ? -19.238 29.347 30.582 1.00 88.25 461 SER A CA 1
ATOM 3791 C C . SER A 1 461 ? -18.390 28.484 31.531 1.00 88.25 461 SER A C 1
ATOM 3793 O O . SER A 1 461 ? -18.239 27.278 31.329 1.00 88.25 461 SER A O 1
ATOM 3795 N N . GLN A 1 462 ? -17.847 29.072 32.602 1.00 87.38 462 GLN A N 1
ATOM 3796 C CA . GLN A 1 462 ? -17.065 28.312 33.586 1.00 87.38 462 GLN A CA 1
ATOM 3797 C C . GLN A 1 462 ? -17.884 27.169 34.222 1.00 87.38 462 GLN A C 1
ATOM 3799 O O . GLN A 1 462 ? -17.355 26.074 34.410 1.00 87.38 462 GLN A O 1
ATOM 3804 N N . GLY A 1 463 ? -19.176 27.399 34.490 1.00 87.31 463 GLY A N 1
ATOM 3805 C CA . GLY A 1 463 ? -20.097 26.373 34.992 1.00 87.31 463 GLY A CA 1
ATOM 3806 C C . GLY A 1 463 ? -20.381 25.284 33.953 1.00 87.31 463 GLY A C 1
ATOM 3807 O O . GLY A 1 463 ? -20.285 24.097 34.262 1.00 87.31 463 GLY A O 1
ATOM 3808 N N . GLU A 1 464 ? -20.623 25.666 32.693 1.00 89.62 464 GLU A N 1
ATOM 3809 C CA . GLU A 1 464 ? -20.808 24.714 31.586 1.00 89.62 464 GLU A CA 1
ATOM 3810 C C . GLU A 1 464 ? -19.567 23.830 31.391 1.00 89.62 464 GLU A C 1
ATOM 3812 O O . GLU A 1 464 ? -19.697 22.619 31.239 1.00 89.62 464 GLU A O 1
ATOM 3817 N N . ALA A 1 465 ? -18.363 24.409 31.447 1.00 89.31 465 ALA A N 1
ATOM 3818 C CA . ALA A 1 465 ? -17.105 23.676 31.319 1.00 89.31 465 ALA A CA 1
ATOM 3819 C C . ALA A 1 465 ? -16.871 22.696 32.485 1.00 89.31 465 ALA A C 1
ATOM 3821 O O . ALA A 1 465 ? -16.378 21.585 32.274 1.00 89.31 465 ALA A O 1
ATOM 3822 N N . SER A 1 466 ? -17.247 23.090 33.707 1.00 91.12 466 SER A N 1
ATOM 3823 C CA . SER A 1 466 ? -17.159 22.244 34.904 1.00 91.12 466 SER A CA 1
ATOM 3824 C C . SER A 1 466 ? -18.090 21.028 34.803 1.00 91.12 466 SER A C 1
ATOM 3826 O O . SER A 1 466 ? -17.654 19.884 34.968 1.00 91.12 466 SER A O 1
ATOM 3828 N N . ILE A 1 467 ? -19.355 21.260 34.427 1.00 91.00 467 ILE A N 1
ATOM 3829 C CA . ILE A 1 467 ? -20.349 20.202 34.194 1.00 91.00 467 ILE A CA 1
ATOM 3830 C C . ILE A 1 467 ? -19.908 19.299 33.044 1.00 91.00 467 ILE A C 1
ATOM 3832 O O . ILE A 1 467 ? -19.934 18.080 33.182 1.00 91.00 467 ILE A O 1
ATOM 3836 N N . PHE A 1 468 ? -19.449 19.880 31.935 1.00 90.31 468 PHE A N 1
ATOM 3837 C CA . PHE A 1 468 ? -18.941 19.145 30.781 1.00 90.31 468 PHE A CA 1
ATOM 3838 C C . PHE A 1 468 ? -17.837 18.159 31.172 1.00 90.31 468 PHE A C 1
ATOM 3840 O O . PHE A 1 468 ? -17.925 16.973 30.863 1.00 90.31 468 PHE A O 1
ATOM 3847 N N . LYS A 1 469 ? -16.827 18.624 31.915 1.00 91.38 469 LYS A N 1
ATOM 3848 C CA . LYS A 1 469 ? -15.719 17.782 32.377 1.00 91.38 469 LYS A CA 1
ATOM 3849 C C . LYS A 1 469 ? -16.204 16.618 33.245 1.00 91.38 469 LYS A C 1
ATOM 3851 O O . LYS A 1 469 ? -15.711 15.499 33.087 1.00 91.38 469 LYS A O 1
ATOM 3856 N N . ALA A 1 470 ? -17.156 16.873 34.143 1.00 92.56 470 ALA A N 1
ATOM 3857 C CA . ALA A 1 470 ? -17.740 15.841 34.993 1.00 92.56 470 ALA A CA 1
ATOM 3858 C C . ALA A 1 470 ? -18.553 14.821 34.177 1.00 92.56 470 ALA A C 1
ATOM 3860 O O . ALA A 1 470 ? -18.368 13.621 34.362 1.00 92.56 470 ALA A O 1
ATOM 3861 N N . LEU A 1 471 ? -19.383 15.275 33.230 1.00 92.56 471 LEU A N 1
ATOM 3862 C CA . LEU A 1 471 ? -20.156 14.401 32.341 1.00 92.56 471 LEU A CA 1
ATOM 3863 C C . LEU A 1 471 ? -19.259 13.515 31.479 1.00 92.56 471 LEU A C 1
ATOM 3865 O O . LEU A 1 471 ? -19.514 12.316 31.399 1.00 92.56 471 LEU A O 1
ATOM 3869 N N . THR A 1 472 ? -18.208 14.074 30.875 1.00 91.12 472 THR A N 1
ATOM 3870 C CA . THR A 1 472 ? -17.237 13.302 30.087 1.00 91.12 472 THR A CA 1
ATOM 3871 C C . THR A 1 472 ? -16.540 12.268 30.966 1.00 91.12 472 THR A C 1
ATOM 3873 O O . THR A 1 472 ? -16.552 11.090 30.639 1.00 91.12 472 THR A O 1
ATOM 3876 N N . SER A 1 473 ? -16.060 12.671 32.148 1.00 92.81 473 SER A N 1
ATOM 3877 C CA . SER A 1 473 ? -15.375 11.755 33.071 1.00 92.81 473 SER A CA 1
ATOM 3878 C C . SER A 1 473 ? -16.275 10.604 33.536 1.00 92.81 473 SER A C 1
ATOM 3880 O O . SER A 1 473 ? -15.822 9.466 33.618 1.00 92.81 473 SER A O 1
ATOM 3882 N N . ILE A 1 474 ? -17.550 10.871 33.846 1.00 94.25 474 ILE A N 1
ATOM 3883 C CA . ILE A 1 474 ? -18.494 9.808 34.212 1.00 94.25 474 ILE A CA 1
ATOM 3884 C C . ILE A 1 474 ? -18.819 8.932 32.999 1.00 94.25 474 ILE A C 1
ATOM 3886 O O . ILE A 1 474 ? -18.859 7.713 33.140 1.00 94.25 474 ILE A O 1
ATOM 3890 N N . SER A 1 475 ? -19.031 9.526 31.822 1.00 92.69 475 SER A N 1
ATOM 3891 C CA . SER A 1 475 ? -19.340 8.785 30.592 1.00 92.69 475 SER A CA 1
ATOM 3892 C C . SER A 1 475 ? -18.208 7.832 30.211 1.00 92.69 475 SER A C 1
ATOM 3894 O O . SER A 1 475 ? -18.490 6.671 29.928 1.00 92.69 475 SER A O 1
ATOM 3896 N N . ASP A 1 476 ? -16.949 8.270 30.321 1.00 91.44 476 ASP A N 1
ATOM 3897 C CA . ASP A 1 476 ? -15.762 7.432 30.129 1.00 91.44 476 ASP A CA 1
ATOM 3898 C C . ASP A 1 476 ? -15.767 6.233 31.092 1.00 91.44 476 ASP A C 1
ATOM 3900 O O . ASP A 1 476 ? -15.576 5.089 30.684 1.00 91.44 476 ASP A O 1
ATOM 3904 N N . ILE A 1 477 ? -16.044 6.465 32.382 1.00 94.25 477 ILE A N 1
ATOM 3905 C CA . ILE A 1 477 ? -16.102 5.393 33.389 1.00 94.25 477 ILE A CA 1
ATOM 3906 C C . ILE A 1 477 ? -17.236 4.411 33.077 1.00 94.25 477 ILE A C 1
ATOM 3908 O O . ILE A 1 477 ? -17.043 3.197 33.137 1.00 94.25 477 ILE A O 1
ATOM 3912 N N . VAL A 1 478 ? -18.422 4.921 32.745 1.00 93.94 478 VAL A N 1
ATOM 3913 C CA . VAL A 1 478 ? -19.585 4.098 32.399 1.00 93.94 478 VAL A CA 1
ATOM 3914 C C . VAL A 1 478 ? -19.313 3.273 31.141 1.00 93.94 478 VAL A C 1
ATOM 3916 O O . VAL A 1 478 ? -19.678 2.095 31.100 1.00 93.94 478 VAL A O 1
ATOM 3919 N N . LEU A 1 479 ? -18.636 3.854 30.148 1.00 91.31 479 LEU A N 1
ATOM 3920 C CA . LEU A 1 479 ? -18.205 3.169 28.936 1.00 91.31 479 LEU A CA 1
ATOM 3921 C C . LEU A 1 479 ? -17.206 2.049 29.253 1.00 91.31 479 LEU A C 1
ATOM 3923 O O . LEU A 1 479 ? -17.360 0.942 28.740 1.00 91.31 479 LEU A O 1
ATOM 3927 N N . GLU A 1 480 ? -16.227 2.288 30.126 1.00 91.00 480 GLU A N 1
ATOM 3928 C CA . GLU A 1 480 ? -15.274 1.261 30.565 1.00 91.00 480 GLU A CA 1
ATOM 3929 C C . GLU A 1 480 ? -15.958 0.114 31.324 1.00 91.00 480 GLU A C 1
ATOM 3931 O O . GLU A 1 480 ? -15.664 -1.057 31.069 1.00 91.00 480 GLU A O 1
ATOM 3936 N N . ILE A 1 481 ? -16.935 0.413 32.189 1.00 92.75 481 ILE A N 1
ATOM 3937 C CA . ILE A 1 481 ? -17.787 -0.616 32.811 1.00 92.75 481 ILE A CA 1
ATOM 3938 C C . ILE A 1 481 ? -18.517 -1.416 31.725 1.00 92.75 481 ILE A C 1
ATOM 3940 O O . ILE A 1 481 ? -18.501 -2.649 31.750 1.00 92.75 481 ILE A O 1
ATOM 3944 N N . GLY A 1 482 ? -19.103 -0.728 30.741 1.00 91.19 482 GLY A N 1
ATOM 3945 C CA . GLY A 1 482 ? -19.799 -1.349 29.616 1.00 91.19 482 GLY A CA 1
ATOM 3946 C C . GLY A 1 482 ? -18.903 -2.275 28.798 1.00 91.19 482 GLY A C 1
ATOM 3947 O O . GLY A 1 482 ? -19.308 -3.391 28.483 1.00 91.19 482 GLY A O 1
ATOM 3948 N N . LYS A 1 483 ? -17.656 -1.873 28.524 1.00 88.12 483 LYS A N 1
ATOM 3949 C CA . LYS A 1 483 ? -16.656 -2.706 27.839 1.00 88.12 483 LYS A CA 1
ATOM 3950 C C . LYS A 1 483 ? -16.278 -3.939 28.660 1.00 88.12 483 LYS A C 1
ATOM 3952 O O . LYS A 1 483 ? -16.269 -5.039 28.111 1.00 88.12 483 LYS A O 1
ATOM 3957 N N . LYS A 1 484 ? -16.014 -3.786 29.965 1.00 89.38 484 LYS A N 1
ATOM 3958 C CA . LYS A 1 484 ? -15.673 -4.908 30.862 1.00 89.38 484 LYS A CA 1
ATOM 3959 C C . LYS A 1 484 ? -16.805 -5.935 30.935 1.00 89.38 484 LYS A C 1
ATOM 3961 O O . LYS A 1 484 ? -16.570 -7.126 30.745 1.00 89.38 484 LYS A O 1
ATOM 3966 N N . VAL A 1 485 ? -18.038 -5.480 31.157 1.00 89.56 485 VAL A N 1
ATOM 3967 C CA . VAL A 1 485 ? -19.221 -6.356 31.230 1.00 89.56 485 VAL A CA 1
ATOM 3968 C C . VAL A 1 485 ? -19.578 -6.933 29.856 1.00 89.56 485 VAL A C 1
ATOM 3970 O O . VAL A 1 485 ? -19.931 -8.106 29.740 1.00 89.56 485 VAL A O 1
ATOM 3973 N N . GLY A 1 486 ? -19.438 -6.144 28.792 1.00 87.25 486 GLY A N 1
ATOM 3974 C CA . GLY A 1 486 ? -19.653 -6.589 27.417 1.00 87.25 486 GLY A CA 1
ATOM 3975 C C . GLY A 1 486 ? -18.678 -7.694 27.008 1.00 87.25 486 GLY A C 1
ATOM 3976 O O . GLY A 1 486 ? -19.101 -8.692 26.426 1.00 87.25 486 GLY A O 1
ATOM 3977 N N . ALA A 1 487 ? -17.398 -7.577 27.379 1.00 83.44 487 ALA A N 1
ATOM 3978 C CA . ALA A 1 487 ? -16.392 -8.616 27.152 1.00 83.44 487 ALA A CA 1
ATOM 3979 C C . ALA A 1 487 ? -16.767 -9.939 27.845 1.00 83.44 487 ALA A C 1
ATOM 3981 O O . ALA A 1 487 ? -16.677 -10.999 27.225 1.00 83.44 487 ALA A O 1
ATOM 3982 N N . VAL A 1 488 ? -17.275 -9.858 29.080 1.00 85.19 488 VAL A N 1
ATOM 3983 C CA . VAL A 1 488 ? -17.837 -10.991 29.843 1.00 85.19 488 VAL A CA 1
ATOM 3984 C C . VAL A 1 488 ? -18.972 -11.676 29.107 1.00 85.19 488 VAL A C 1
ATOM 3986 O O . VAL A 1 488 ? -18.960 -12.898 28.951 1.00 85.19 488 VAL A O 1
ATOM 3989 N N . CYS A 1 489 ? -19.910 -10.898 28.581 1.00 84.50 489 CYS A N 1
ATOM 3990 C CA . CYS A 1 489 ? -21.031 -11.448 27.835 1.00 84.50 489 CYS A CA 1
ATOM 3991 C C . CYS A 1 489 ? -20.601 -12.102 26.513 1.00 84.50 489 CYS A C 1
ATOM 3993 O O . CYS A 1 489 ? -21.112 -13.164 26.166 1.00 84.50 489 CYS A O 1
ATOM 3995 N N . MET A 1 490 ? -19.671 -11.488 25.777 1.00 79.19 490 MET A N 1
ATOM 3996 C CA . MET A 1 490 ? -19.231 -11.974 24.464 1.00 79.19 490 MET A CA 1
ATOM 3997 C C . MET A 1 490 ? -18.423 -13.273 24.556 1.00 79.19 490 MET A C 1
ATOM 3999 O O . MET A 1 490 ? -18.686 -14.205 23.800 1.00 79.19 490 MET A O 1
ATOM 4003 N N . ILE A 1 491 ? -17.484 -13.367 25.504 1.00 76.00 491 ILE A N 1
ATOM 4004 C CA . ILE A 1 491 ? -16.639 -14.561 25.677 1.00 76.00 491 ILE A CA 1
ATOM 4005 C C . ILE A 1 491 ? -17.491 -15.785 26.030 1.00 76.00 491 ILE A C 1
ATOM 4007 O O . ILE A 1 491 ? -17.300 -16.859 25.459 1.00 76.00 491 ILE A O 1
ATOM 4011 N N . TYR A 1 492 ? -18.476 -15.619 26.917 1.00 74.56 492 TYR A N 1
ATOM 4012 C CA . TYR A 1 492 ? -19.374 -16.711 27.296 1.00 74.56 492 TYR A CA 1
ATOM 4013 C C . TYR A 1 492 ? -20.216 -17.213 26.108 1.00 74.56 492 TYR A C 1
ATOM 4015 O O . TYR A 1 492 ? -20.461 -18.410 25.974 1.00 74.56 492 TYR A O 1
ATOM 4023 N N . GLN A 1 493 ? -20.632 -16.310 25.215 1.00 73.38 493 GLN A N 1
ATOM 4024 C CA . GLN A 1 493 ? -21.432 -16.650 24.032 1.00 73.38 493 GLN A CA 1
ATOM 4025 C C . GLN A 1 493 ? -20.639 -17.396 22.959 1.00 73.38 493 GLN A C 1
ATOM 4027 O O . GLN A 1 493 ? -21.193 -18.254 22.278 1.00 73.38 493 GLN A O 1
ATOM 4032 N N . GLU A 1 494 ? -19.358 -17.071 22.795 1.00 72.88 494 GLU A N 1
ATOM 4033 C CA . GLU A 1 494 ? -18.489 -17.728 21.815 1.00 72.88 494 GLU A CA 1
ATOM 4034 C C . GLU A 1 494 ? -18.028 -19.121 22.291 1.00 72.88 494 GLU A C 1
ATOM 4036 O O . GLU A 1 494 ? -17.612 -19.939 21.470 1.00 72.88 494 GLU A O 1
ATOM 4041 N N . GLN A 1 495 ? -18.137 -19.430 23.593 1.00 68.88 495 GLN A N 1
ATOM 4042 C CA . GLN A 1 495 ? -17.707 -20.707 24.186 1.00 68.88 495 GLN A CA 1
ATOM 4043 C C . GLN A 1 495 ? -18.718 -21.299 25.197 1.00 68.88 495 GLN A C 1
ATOM 4045 O O . GLN A 1 495 ? -18.375 -21.511 26.367 1.00 68.88 495 GLN A O 1
ATOM 4050 N N . PRO A 1 496 ? -19.946 -21.647 24.768 1.00 61.84 496 PRO A N 1
ATOM 4051 C CA . PRO A 1 496 ? -20.983 -22.154 25.671 1.00 61.84 496 PRO A CA 1
ATOM 4052 C C . PRO A 1 496 ? -20.597 -23.486 26.347 1.00 61.84 496 PRO A C 1
ATOM 4054 O O . PRO A 1 496 ? -20.844 -23.672 27.539 1.00 61.84 496 PRO A O 1
ATOM 4057 N N . ASP A 1 497 ? -19.914 -24.388 25.631 1.00 54.91 497 ASP A N 1
ATOM 4058 C CA . ASP A 1 497 ? -19.611 -25.748 26.112 1.00 54.91 497 ASP A CA 1
ATOM 4059 C C . ASP A 1 497 ? -18.424 -25.822 27.091 1.00 54.91 497 ASP A C 1
ATOM 4061 O O . ASP A 1 497 ? -18.353 -26.728 27.926 1.00 54.91 497 ASP A O 1
ATOM 4065 N N . GLY A 1 498 ? -17.500 -24.853 27.037 1.00 51.31 498 GLY A N 1
ATOM 4066 C CA . GLY A 1 498 ? -16.365 -24.763 27.966 1.00 51.31 498 GLY A CA 1
ATOM 4067 C C . GLY A 1 498 ? -16.758 -24.225 29.347 1.00 51.31 498 GLY A C 1
ATOM 4068 O O . GLY A 1 498 ? -16.141 -24.583 30.353 1.00 51.31 498 GLY A O 1
ATOM 4069 N N . ALA A 1 499 ? -17.811 -23.403 29.399 1.00 50.19 499 ALA A N 1
ATOM 4070 C CA . ALA A 1 499 ? -18.291 -22.734 30.604 1.00 50.19 499 ALA A CA 1
ATOM 4071 C C . ALA A 1 499 ? -19.484 -23.443 31.279 1.00 50.19 499 ALA A C 1
ATOM 4073 O O . ALA A 1 499 ? -19.686 -23.271 32.480 1.00 50.19 499 ALA A O 1
ATOM 4074 N N . ALA A 1 500 ? -20.253 -24.264 30.552 1.00 45.62 500 ALA A N 1
ATOM 4075 C CA . ALA A 1 500 ? -21.439 -24.944 31.085 1.00 45.62 500 ALA A CA 1
ATOM 4076 C C . ALA A 1 500 ? -21.140 -26.129 32.033 1.00 45.62 500 ALA A C 1
ATOM 4078 O O . ALA A 1 500 ? -21.993 -26.484 32.843 1.00 45.62 500 ALA A O 1
ATOM 4079 N N . ASN A 1 501 ? -19.942 -26.728 31.973 1.00 43.09 501 ASN A N 1
ATOM 4080 C CA . ASN A 1 501 ? -19.639 -27.996 32.664 1.00 43.09 501 ASN A CA 1
ATOM 4081 C C . ASN A 1 501 ? -18.697 -27.895 33.872 1.00 43.09 501 ASN A C 1
ATOM 4083 O O . ASN A 1 501 ? -18.396 -28.904 34.511 1.00 43.09 501 ASN A O 1
ATOM 4087 N N . LYS A 1 502 ? -18.254 -26.693 34.238 1.00 49.38 502 LYS A N 1
ATOM 4088 C CA . LYS A 1 502 ? -17.606 -26.456 35.530 1.00 49.38 502 LYS A CA 1
ATOM 4089 C C . LYS A 1 502 ? -18.488 -25.473 36.268 1.00 49.38 502 LYS A C 1
ATOM 4091 O O . LYS A 1 502 ? -18.530 -24.311 35.892 1.00 49.38 502 LYS A O 1
ATOM 4096 N N . GLY A 1 503 ? -19.215 -25.942 37.281 1.00 50.50 503 GLY A N 1
ATOM 4097 C CA . GLY A 1 503 ? -19.952 -25.089 38.213 1.00 50.50 503 GLY A CA 1
ATOM 4098 C C . GLY A 1 503 ? -18.988 -24.194 38.992 1.00 50.50 503 GLY A C 1
ATOM 4099 O O . GLY A 1 503 ? -18.736 -24.437 40.167 1.00 50.50 503 GLY A O 1
ATOM 4100 N N . GLY A 1 504 ? -18.386 -23.218 38.313 1.00 55.19 504 GLY A N 1
ATOM 4101 C CA . GLY A 1 504 ? -17.463 -22.257 38.881 1.00 55.19 504 GLY A CA 1
ATOM 4102 C C . GLY A 1 504 ? -18.217 -21.418 39.895 1.00 55.19 504 GLY A C 1
ATOM 4103 O O . GLY A 1 504 ? -19.056 -20.599 39.535 1.00 55.19 504 GLY A O 1
ATOM 4104 N N . ILE A 1 505 ? -17.938 -21.674 41.170 1.00 64.62 505 ILE A N 1
ATOM 4105 C CA . ILE A 1 505 ? -18.414 -20.881 42.310 1.00 64.62 505 ILE A CA 1
ATOM 4106 C C . ILE A 1 505 ? -17.603 -19.573 42.409 1.00 64.62 505 ILE A C 1
ATOM 4108 O O . ILE A 1 505 ? -17.985 -18.648 43.123 1.00 64.62 505 ILE A O 1
ATOM 4112 N N . GLU A 1 506 ? -16.475 -19.495 41.700 1.00 79.12 506 GLU A N 1
ATOM 4113 C CA . GLU A 1 506 ? -15.548 -18.375 41.783 1.00 79.12 506 GLU A CA 1
ATOM 4114 C C . GLU A 1 506 ? -16.087 -17.137 41.048 1.00 79.12 506 GLU A C 1
ATOM 4116 O O . GLU A 1 506 ? -16.485 -17.237 39.884 1.00 79.12 506 GLU A O 1
ATOM 4121 N N . PRO A 1 507 ? -16.095 -15.965 41.709 1.00 84.19 507 PRO A N 1
ATOM 4122 C CA . PRO A 1 507 ? -16.423 -14.701 41.067 1.00 84.19 507 PRO A CA 1
ATOM 4123 C C . PRO A 1 507 ? -15.462 -14.376 39.920 1.00 84.19 507 PRO A C 1
ATOM 4125 O O . PRO A 1 507 ? -14.273 -14.689 39.975 1.00 84.19 507 PRO A O 1
ATOM 4128 N N . VAL A 1 508 ? -15.962 -13.678 38.903 1.00 84.56 508 VAL A N 1
ATOM 4129 C CA . VAL A 1 508 ? -15.147 -13.193 37.786 1.00 84.56 508 VAL A CA 1
ATOM 4130 C C . VAL A 1 508 ? -14.190 -12.106 38.286 1.00 84.56 508 VAL A C 1
ATOM 4132 O O . VAL A 1 508 ? -14.609 -11.145 38.936 1.00 84.56 508 VAL A O 1
ATOM 4135 N N . SER A 1 509 ? -12.903 -12.246 37.966 1.00 84.62 509 SER A N 1
ATOM 4136 C CA . SER A 1 509 ? -11.856 -11.276 38.300 1.00 84.62 509 SER A CA 1
ATOM 4137 C C . SER A 1 509 ? -11.279 -10.607 37.055 1.00 84.62 509 SER A C 1
ATOM 4139 O O . SER A 1 509 ? -11.356 -11.144 35.948 1.00 84.62 509 SER A O 1
ATOM 4141 N N . GLN A 1 510 ? -10.639 -9.447 37.225 1.00 81.00 510 GLN A N 1
ATOM 4142 C CA . GLN A 1 510 ? -10.000 -8.736 36.109 1.00 81.00 510 GLN A CA 1
ATOM 4143 C C . GLN A 1 510 ? -8.912 -9.591 35.438 1.00 81.00 510 GLN A C 1
ATOM 4145 O O . GLN A 1 510 ? -8.897 -9.728 34.220 1.00 81.00 510 GLN A O 1
ATOM 4150 N N . ALA A 1 511 ? -8.060 -10.246 36.235 1.00 77.62 511 ALA A N 1
ATOM 4151 C CA . ALA A 1 511 ? -6.993 -11.109 35.726 1.00 77.62 511 ALA A CA 1
ATOM 4152 C C . ALA A 1 511 ? -7.526 -12.301 34.914 1.00 77.62 511 ALA A C 1
ATOM 4154 O O . ALA A 1 511 ? -6.818 -12.862 34.079 1.00 77.62 511 ALA A O 1
ATOM 4155 N N . VAL A 1 512 ? -8.763 -12.712 35.187 1.00 74.88 512 VAL A N 1
ATOM 4156 C CA . VAL A 1 512 ? -9.448 -13.793 34.487 1.00 74.88 512 VAL A CA 1
ATOM 4157 C C . VAL A 1 512 ? -10.049 -13.300 33.165 1.00 74.88 512 VAL A C 1
ATOM 4159 O O . VAL A 1 512 ? -9.930 -13.997 32.156 1.00 74.88 512 VAL A O 1
ATOM 4162 N N . ILE A 1 513 ? -10.587 -12.076 33.130 1.00 74.75 513 ILE A N 1
ATOM 4163 C CA . ILE A 1 513 ? -11.030 -11.425 31.886 1.00 74.75 513 ILE A CA 1
ATOM 4164 C C . ILE A 1 513 ? -9.859 -11.250 30.918 1.00 74.75 513 ILE A C 1
ATOM 4166 O O . ILE A 1 513 ? -9.976 -11.622 29.751 1.00 74.75 513 ILE A O 1
ATOM 4170 N N . ASP A 1 514 ? -8.713 -10.787 31.418 1.00 77.94 514 ASP A N 1
ATOM 4171 C CA . ASP A 1 514 ? -7.507 -10.556 30.614 1.00 77.94 514 ASP A CA 1
ATOM 4172 C C . ASP A 1 514 ? -6.949 -11.854 29.990 1.00 77.94 514 ASP A C 1
ATOM 4174 O O . ASP A 1 514 ? -6.273 -11.821 28.963 1.00 77.94 514 ASP A O 1
ATOM 4178 N N . ARG A 1 515 ? -7.244 -13.018 30.589 1.00 74.31 515 ARG A N 1
ATOM 4179 C CA . ARG A 1 515 ? -6.841 -14.343 30.080 1.00 74.31 515 ARG A CA 1
ATOM 4180 C C . ARG A 1 515 ? -7.790 -14.912 29.024 1.00 74.31 515 ARG A C 1
ATOM 4182 O O . ARG A 1 515 ? -7.430 -15.896 28.384 1.00 74.31 515 ARG A O 1
ATOM 4189 N N . GLY A 1 516 ? -8.981 -14.338 28.849 1.00 70.50 516 GLY A N 1
ATOM 4190 C CA . GLY A 1 516 ? -9.931 -14.711 27.794 1.00 70.50 516 GLY A CA 1
ATOM 4191 C C . GLY A 1 516 ? -10.696 -16.028 27.990 1.00 70.50 516 GLY A C 1
ATOM 4192 O O . GLY A 1 516 ? -11.443 -16.409 27.095 1.00 70.50 516 GLY A O 1
ATOM 4193 N N . TYR A 1 517 ? -10.551 -16.716 29.130 1.00 68.06 517 TYR A N 1
ATOM 4194 C CA . TYR A 1 517 ? -11.241 -17.985 29.409 1.00 68.06 517 TYR A CA 1
ATOM 4195 C C . TYR A 1 517 ? -11.807 -18.015 30.830 1.00 68.06 517 TYR A C 1
ATOM 4197 O O . TYR A 1 517 ? -11.040 -18.068 31.795 1.00 68.06 517 TYR A O 1
ATOM 4205 N N . TYR A 1 518 ? -13.139 -18.003 30.965 1.00 69.81 518 TYR A N 1
ATOM 4206 C CA . TYR A 1 518 ? -13.819 -18.082 32.262 1.00 69.81 518 TYR A CA 1
ATOM 4207 C C . TYR A 1 518 ? -15.280 -18.505 32.192 1.00 69.81 518 TYR A C 1
ATOM 4209 O O . TYR A 1 518 ? -15.951 -18.348 31.177 1.00 69.81 518 TYR A O 1
ATOM 4217 N N . SER A 1 519 ? -15.771 -19.022 33.318 1.00 69.62 519 SER A N 1
ATOM 4218 C CA . SER A 1 519 ? -17.184 -19.305 33.553 1.00 69.62 519 SER A CA 1
ATOM 4219 C C . SER A 1 519 ? -17.798 -18.190 34.390 1.00 69.62 519 SER A C 1
ATOM 4221 O O . SER A 1 519 ? -17.294 -17.893 35.471 1.00 69.62 519 SER A O 1
ATOM 4223 N N . VAL A 1 520 ? -18.906 -17.611 33.929 1.00 76.06 520 VAL A N 1
ATOM 4224 C CA . VAL A 1 520 ? -19.709 -16.711 34.762 1.00 76.06 520 VAL A CA 1
ATOM 4225 C C . VAL A 1 520 ? -20.635 -17.559 35.642 1.00 76.06 520 VAL A C 1
ATOM 4227 O O . VAL A 1 520 ? -21.377 -18.389 35.100 1.00 76.06 520 VAL A O 1
ATOM 4230 N N . PRO A 1 521 ? -20.625 -17.381 36.975 1.00 75.06 521 PRO A N 1
ATOM 4231 C CA . PRO A 1 521 ? -21.475 -18.156 37.869 1.00 75.06 521 PRO A CA 1
ATOM 4232 C C . PRO A 1 521 ? -22.957 -17.984 37.523 1.00 75.06 521 PRO A C 1
ATOM 4234 O O . PRO A 1 521 ? -23.453 -16.866 37.405 1.00 75.06 521 PRO A O 1
ATOM 4237 N N . TYR A 1 522 ? -23.678 -19.103 37.402 1.00 83.12 522 TYR A N 1
ATOM 4238 C CA . TYR A 1 522 ? -25.145 -19.133 37.320 1.00 83.12 522 TYR A CA 1
ATOM 4239 C C . TYR A 1 522 ? -25.762 -18.288 36.187 1.00 83.12 522 TYR A C 1
ATOM 4241 O O . TYR A 1 522 ? -26.876 -17.792 36.327 1.00 83.12 522 TYR A O 1
ATOM 4249 N N . TRP A 1 523 ? -25.074 -18.186 35.045 1.00 86.56 523 TRP A N 1
ATOM 4250 C CA . TRP A 1 523 ? -25.441 -17.385 33.862 1.00 86.56 523 TRP A CA 1
ATOM 4251 C C . TRP A 1 523 ? -26.943 -17.370 33.498 1.00 86.56 523 TRP A C 1
ATOM 4253 O O . TRP A 1 523 ? -27.534 -16.315 33.271 1.00 86.56 523 TRP A O 1
ATOM 4263 N N . ASN A 1 524 ? -27.584 -18.543 33.502 1.00 88.50 524 ASN A N 1
ATOM 4264 C CA . ASN A 1 524 ? -28.988 -18.718 33.105 1.00 88.50 524 ASN A CA 1
ATOM 4265 C C . ASN A 1 524 ? -29.993 -18.633 34.270 1.00 88.50 524 ASN A C 1
ATOM 4267 O O . ASN A 1 524 ? -31.175 -18.925 34.087 1.00 88.50 524 ASN A O 1
ATOM 4271 N N . LYS A 1 525 ? -29.547 -18.326 35.491 1.00 90.38 525 LYS A N 1
ATOM 4272 C CA . LYS A 1 525 ? -30.401 -18.296 36.687 1.00 90.38 525 LYS A CA 1
ATOM 4273 C C . LYS A 1 525 ? -30.892 -16.888 36.970 1.00 90.38 525 LYS A C 1
ATOM 4275 O O . LYS A 1 525 ? -30.212 -15.917 36.644 1.00 90.38 525 LYS A O 1
ATOM 4280 N N . LYS A 1 526 ? -32.087 -16.796 37.558 1.00 92.88 526 LYS A N 1
ATOM 4281 C CA . LYS A 1 526 ? -32.718 -15.522 37.894 1.00 92.88 526 LYS A CA 1
ATOM 4282 C C . LYS A 1 526 ? -32.131 -14.931 39.162 1.00 92.88 526 LYS A C 1
ATOM 4284 O O . LYS A 1 526 ? -31.883 -15.641 40.137 1.00 92.88 526 LYS A O 1
ATOM 4289 N N . ILE A 1 527 ? -31.958 -13.624 39.125 1.00 92.75 527 ILE A N 1
ATOM 4290 C CA . ILE A 1 527 ? -31.498 -12.805 40.229 1.00 92.75 527 ILE A CA 1
ATOM 4291 C C . ILE A 1 527 ? -32.720 -12.326 41.021 1.00 92.75 527 ILE A C 1
ATOM 4293 O O . ILE A 1 527 ? -33.730 -11.938 40.435 1.00 92.75 527 ILE A O 1
ATOM 4297 N N . GLN A 1 528 ? -32.628 -12.361 42.347 1.00 92.44 528 GLN A N 1
ATOM 4298 C CA . GLN A 1 528 ? -33.628 -11.847 43.279 1.00 92.44 528 GLN A CA 1
ATOM 4299 C C . GLN A 1 528 ? -33.027 -10.647 44.006 1.00 92.44 528 GLN A C 1
ATOM 4301 O O . GLN A 1 528 ? -32.319 -10.783 45.002 1.00 92.44 528 GLN A O 1
ATOM 4306 N N . ILE A 1 529 ? -33.261 -9.449 43.481 1.00 89.69 529 ILE A N 1
ATOM 4307 C CA . ILE A 1 529 ? -32.666 -8.230 44.026 1.00 89.69 529 ILE A CA 1
ATOM 4308 C C . ILE A 1 529 ? -33.686 -7.109 44.036 1.00 89.69 529 ILE A C 1
ATOM 4310 O O . ILE A 1 529 ? -34.455 -6.940 43.101 1.00 89.69 529 ILE A O 1
ATOM 4314 N N . LYS A 1 530 ? -33.688 -6.286 45.084 1.00 85.81 530 LYS A N 1
ATOM 4315 C CA . LYS A 1 530 ? -34.515 -5.078 45.082 1.00 85.81 530 LYS A CA 1
ATOM 4316 C C . LYS A 1 530 ? -33.926 -4.082 44.084 1.00 85.81 530 LYS A C 1
ATOM 4318 O O . LYS A 1 530 ? -32.967 -3.399 44.416 1.00 85.81 530 LYS A O 1
ATOM 4323 N N . GLY A 1 531 ? -34.490 -3.989 42.882 1.00 88.50 531 GLY A N 1
ATOM 4324 C CA . GLY A 1 531 ? -33.967 -3.082 41.861 1.00 88.50 531 GLY A CA 1
ATOM 4325 C C . GLY A 1 531 ? -34.492 -3.366 40.460 1.00 88.50 531 GLY A C 1
ATOM 4326 O O . GLY A 1 531 ? -35.354 -4.217 40.264 1.00 88.50 531 GLY A O 1
ATOM 4327 N N . TYR A 1 532 ? -33.971 -2.624 39.490 1.00 90.75 532 TYR A N 1
ATOM 4328 C CA . TYR A 1 532 ? -34.358 -2.695 38.080 1.00 90.75 532 TYR A CA 1
ATOM 4329 C C . TYR A 1 532 ? -34.136 -4.086 37.457 1.00 90.75 532 TYR A C 1
ATOM 4331 O O . TYR A 1 532 ? -34.880 -4.507 36.573 1.00 90.75 532 TYR A O 1
ATOM 4339 N N . PHE A 1 533 ? -33.138 -4.822 37.953 1.00 92.69 533 PHE A N 1
ATOM 4340 C CA . PHE A 1 533 ? -32.756 -6.143 37.449 1.00 92.69 533 PHE A CA 1
ATOM 4341 C C . PHE A 1 533 ? -33.479 -7.315 38.137 1.00 92.69 533 PHE A C 1
ATOM 4343 O O . PHE A 1 533 ? -33.130 -8.469 37.886 1.00 92.69 533 PHE A O 1
ATOM 4350 N N . ASP A 1 534 ? -34.470 -7.054 38.998 1.00 93.12 534 ASP A N 1
ATOM 4351 C CA . ASP A 1 534 ? -35.193 -8.115 39.709 1.00 93.12 534 ASP A CA 1
ATOM 4352 C C . ASP A 1 534 ? -35.869 -9.106 38.747 1.00 93.12 534 ASP A C 1
ATOM 4354 O O . ASP A 1 534 ? -36.513 -8.719 37.769 1.00 93.12 534 ASP A O 1
ATOM 4358 N N . GLY A 1 535 ? -35.717 -10.403 39.016 1.00 92.31 535 GLY A N 1
ATOM 4359 C CA . GLY A 1 535 ? -36.299 -11.484 38.219 1.00 92.31 535 GLY A CA 1
ATOM 4360 C C . GLY A 1 535 ? -35.642 -11.726 36.854 1.00 92.31 535 GLY A C 1
ATOM 4361 O O . GLY A 1 535 ? -36.043 -12.666 36.156 1.00 92.31 535 GLY A O 1
ATOM 4362 N N . GLN A 1 536 ? -34.638 -10.934 36.467 1.00 93.38 536 GLN A N 1
ATOM 4363 C CA . GLN A 1 536 ? -33.858 -11.156 35.248 1.00 93.38 536 GLN A CA 1
ATOM 4364 C C . GLN A 1 536 ? -32.816 -12.261 35.445 1.00 93.38 536 GLN A C 1
ATOM 4366 O O . GLN A 1 536 ? -32.372 -12.521 36.562 1.00 93.38 536 GLN A O 1
ATOM 4371 N N . THR A 1 537 ? -32.407 -12.922 34.360 1.00 93.06 537 THR A N 1
ATOM 4372 C CA . THR A 1 537 ? -31.259 -13.840 34.408 1.00 93.06 537 THR A CA 1
ATOM 4373 C C . THR A 1 537 ? -29.952 -13.069 34.582 1.00 93.06 537 THR A C 1
ATOM 4375 O O . THR A 1 537 ? -29.885 -11.895 34.219 1.00 93.06 537 THR A O 1
ATOM 4378 N N . VAL A 1 538 ? -28.896 -13.721 35.083 1.00 90.12 538 VAL A N 1
ATOM 4379 C CA . VAL A 1 538 ? -27.548 -13.121 35.139 1.00 90.12 538 VAL A CA 1
ATOM 4380 C C . VAL A 1 538 ? -27.108 -12.630 33.755 1.00 90.12 538 VAL A C 1
ATOM 4382 O O . VAL A 1 538 ? -26.659 -11.494 33.631 1.00 90.12 538 VAL A O 1
ATOM 4385 N N . GLU A 1 539 ? -27.334 -13.422 32.702 1.00 89.56 539 GLU A N 1
ATOM 4386 C CA . GLU A 1 539 ? -27.136 -12.990 31.311 1.00 89.56 539 GLU A CA 1
ATOM 4387 C C . GLU A 1 539 ? -27.911 -11.712 30.975 1.00 89.56 539 GLU A C 1
ATOM 4389 O O . GLU A 1 539 ? -27.347 -10.770 30.421 1.00 89.56 539 GLU A O 1
ATOM 4394 N N . GLY A 1 540 ? -29.212 -11.690 31.280 1.00 89.88 540 GLY A N 1
ATOM 4395 C CA . GLY A 1 540 ? -30.090 -10.573 30.951 1.00 89.88 540 GLY A CA 1
ATOM 4396 C C . GLY A 1 540 ? -29.662 -9.291 31.657 1.00 89.88 540 GLY A C 1
ATOM 4397 O O . GLY A 1 540 ? -29.552 -8.251 31.012 1.00 89.88 540 GLY A O 1
ATOM 4398 N N . ALA A 1 541 ? -29.340 -9.388 32.948 1.00 92.50 541 ALA A N 1
ATOM 4399 C CA . ALA A 1 541 ? -28.904 -8.259 33.757 1.00 92.50 541 ALA A CA 1
ATOM 4400 C C . ALA A 1 541 ? -27.557 -7.700 33.275 1.00 92.50 541 ALA A C 1
ATOM 4402 O O . ALA A 1 541 ? -27.447 -6.501 33.025 1.00 92.50 541 ALA A O 1
ATOM 4403 N N . LEU A 1 542 ? -26.546 -8.553 33.067 1.00 91.88 542 LEU A N 1
ATOM 4404 C CA . LEU A 1 542 ? -25.235 -8.121 32.558 1.00 91.88 542 LEU A CA 1
ATOM 4405 C C . LEU A 1 542 ? -25.332 -7.570 31.129 1.00 91.88 542 LEU A C 1
ATOM 4407 O O . LEU A 1 542 ? -24.733 -6.540 30.811 1.00 91.88 542 LEU A O 1
ATOM 4411 N N . GLY A 1 543 ? -26.155 -8.207 30.294 1.00 89.38 543 GLY A N 1
ATOM 4412 C CA . GLY A 1 543 ? -26.502 -7.748 28.955 1.00 89.38 543 GLY A CA 1
ATOM 4413 C C . GLY A 1 543 ? -27.075 -6.329 28.952 1.00 89.38 543 GLY A C 1
ATOM 4414 O O . GLY A 1 543 ? -26.607 -5.447 28.227 1.00 89.38 543 GLY A O 1
ATOM 4415 N N . GLN A 1 544 ? -28.063 -6.080 29.813 1.00 90.31 544 GLN A N 1
ATOM 4416 C CA . GLN A 1 544 ? -28.675 -4.763 29.965 1.00 90.31 544 GLN A CA 1
ATOM 4417 C C . GLN A 1 544 ? -27.711 -3.732 30.551 1.00 90.31 544 GLN A C 1
ATOM 4419 O O . GLN A 1 544 ? -27.703 -2.605 30.068 1.00 90.31 544 GLN A O 1
ATOM 4424 N N . ILE A 1 545 ? -26.871 -4.098 31.523 1.00 92.31 545 ILE A N 1
ATOM 4425 C CA . ILE A 1 545 ? -25.867 -3.191 32.102 1.00 92.31 545 ILE A CA 1
ATOM 4426 C C . ILE A 1 545 ? -24.937 -2.650 31.029 1.00 92.31 545 ILE A C 1
ATOM 4428 O O . ILE A 1 545 ? -24.824 -1.435 30.878 1.00 92.31 545 ILE A O 1
ATOM 4432 N N . ALA A 1 546 ? -24.315 -3.530 30.244 1.00 91.06 546 ALA A N 1
ATOM 4433 C CA . ALA A 1 546 ? -23.414 -3.081 29.191 1.00 91.06 546 ALA A CA 1
ATOM 4434 C C . ALA A 1 546 ? -24.154 -2.254 28.124 1.00 91.06 546 ALA A C 1
ATOM 4436 O O . ALA A 1 546 ? -23.614 -1.272 27.623 1.00 91.06 546 ALA A O 1
ATOM 4437 N N . SER A 1 547 ? -25.420 -2.572 27.839 1.00 89.12 547 SER A N 1
ATOM 4438 C CA . SER A 1 547 ? -26.221 -1.843 26.846 1.00 89.12 547 SER A CA 1
ATOM 4439 C C . SER A 1 547 ? -26.556 -0.440 27.324 1.00 89.12 547 SER A C 1
ATOM 4441 O O . SER A 1 547 ? -26.402 0.527 26.587 1.00 89.12 547 SER A O 1
ATOM 4443 N N . ILE A 1 548 ? -26.976 -0.321 28.583 1.00 92.06 548 ILE A N 1
ATOM 4444 C CA . ILE A 1 548 ? -27.241 0.956 29.235 1.00 92.06 548 ILE A CA 1
ATOM 4445 C C . ILE A 1 548 ? -25.950 1.772 29.301 1.00 92.06 548 ILE A C 1
ATOM 4447 O O . ILE A 1 548 ? -25.984 2.956 28.983 1.00 92.06 548 ILE A O 1
ATOM 4451 N N . SER A 1 549 ? -24.811 1.154 29.623 1.00 93.56 549 SER A N 1
ATOM 4452 C CA . SER A 1 549 ? -23.509 1.823 29.606 1.00 93.56 549 SER A CA 1
ATOM 4453 C C . SER A 1 549 ? -23.180 2.439 28.244 1.00 93.56 549 SER A C 1
ATOM 4455 O O . SER A 1 549 ? -22.824 3.615 28.165 1.00 93.56 549 SER A O 1
ATOM 4457 N N . PHE A 1 550 ? -23.340 1.677 27.159 1.00 90.19 550 PHE A N 1
ATOM 4458 C CA . PHE A 1 550 ? -23.122 2.189 25.806 1.00 90.19 550 PHE A CA 1
ATOM 4459 C C . PHE A 1 550 ? -24.143 3.268 25.422 1.00 90.19 550 PHE A C 1
ATOM 4461 O O . PHE A 1 550 ? -23.766 4.281 24.839 1.00 90.19 550 PHE A O 1
ATOM 4468 N N . LEU A 1 551 ? -25.417 3.107 25.797 1.00 90.00 551 LEU A N 1
ATOM 4469 C CA . LEU A 1 551 ? -26.460 4.110 25.560 1.00 90.00 551 LEU A CA 1
ATOM 4470 C C . LEU A 1 551 ? -26.188 5.421 26.300 1.00 90.00 551 LEU A C 1
ATOM 4472 O O . LEU A 1 551 ? -26.403 6.486 25.730 1.00 90.00 551 LEU A O 1
ATOM 4476 N N . ILE A 1 552 ? -25.693 5.365 27.537 1.00 93.31 552 ILE A N 1
ATOM 4477 C CA . ILE A 1 552 ? -25.261 6.543 28.297 1.00 93.31 552 ILE A CA 1
ATOM 4478 C C . ILE A 1 552 ? -24.131 7.256 27.551 1.00 93.31 552 ILE A C 1
ATOM 4480 O O . ILE A 1 552 ? -24.230 8.460 27.307 1.00 93.31 552 ILE A O 1
ATOM 4484 N N . ALA A 1 553 ? -23.096 6.518 27.136 1.00 91.62 553 ALA A N 1
ATOM 4485 C CA . ALA A 1 553 ? -21.978 7.079 26.380 1.00 91.62 553 ALA A CA 1
ATOM 4486 C C . ALA A 1 553 ? -22.458 7.737 25.071 1.00 91.62 553 ALA A C 1
ATOM 4488 O O . ALA A 1 553 ? -22.086 8.870 24.764 1.00 91.62 553 ALA A O 1
ATOM 4489 N N . CYS A 1 554 ? -23.371 7.090 24.340 1.00 88.50 554 CYS A N 1
ATOM 4490 C CA . CYS A 1 554 ? -24.009 7.671 23.159 1.00 88.50 554 CYS A CA 1
ATOM 4491 C C . CYS A 1 554 ? -24.829 8.932 23.481 1.00 88.50 554 CYS A C 1
ATOM 4493 O O . CYS A 1 554 ? -24.753 9.912 22.740 1.00 88.50 554 CYS A O 1
ATOM 4495 N N . PHE A 1 555 ? -25.605 8.931 24.571 1.00 90.19 555 PHE A N 1
ATOM 4496 C CA . PHE A 1 555 ? -26.484 10.042 24.952 1.00 90.19 555 PHE A CA 1
ATOM 4497 C C . PHE A 1 555 ? -25.699 11.329 25.245 1.00 90.19 555 PHE A C 1
ATOM 4499 O O . PHE A 1 555 ? -26.109 12.408 24.805 1.00 90.19 555 PHE A O 1
ATOM 4506 N N . PHE A 1 556 ? -24.558 11.203 25.932 1.00 91.31 556 PHE A N 1
ATOM 4507 C CA . PHE A 1 556 ? -23.642 12.303 26.263 1.00 91.31 556 PHE A CA 1
ATOM 4508 C C . PHE A 1 556 ? -22.552 12.548 25.200 1.00 91.31 556 PHE A C 1
ATOM 4510 O O . PHE A 1 556 ? -21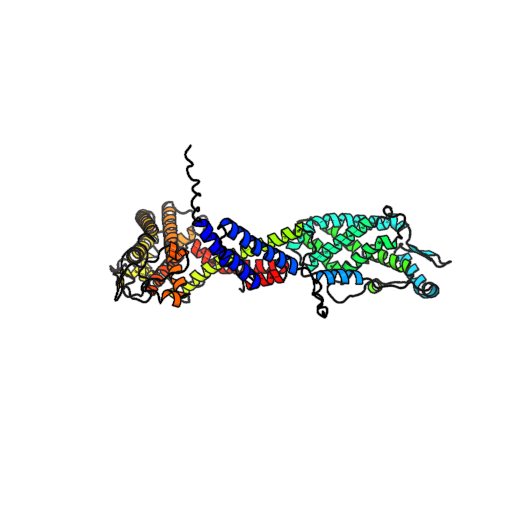.591 13.289 25.442 1.00 91.31 556 PHE A O 1
ATOM 4517 N N . TYR A 1 557 ? -22.712 11.966 24.005 1.00 86.00 557 TYR A N 1
ATOM 4518 C CA . TYR A 1 557 ? -21.812 12.121 22.857 1.00 86.00 557 TYR A CA 1
ATOM 4519 C C . TYR A 1 557 ? -20.350 11.798 23.173 1.00 86.00 557 TYR A C 1
ATOM 4521 O O . TYR A 1 557 ? -19.465 12.526 22.742 1.00 86.00 557 TYR A O 1
ATOM 4529 N N . ASP A 1 558 ? -20.091 10.783 23.994 1.00 87.94 558 ASP A N 1
ATOM 4530 C CA . ASP A 1 558 ? -18.738 10.369 24.361 1.00 87.94 558 ASP A CA 1
ATOM 4531 C C . ASP A 1 558 ? -17.824 10.245 23.132 1.00 87.94 558 ASP A C 1
ATOM 4533 O O . ASP A 1 558 ? -18.192 9.601 22.148 1.00 87.94 558 ASP A O 1
ATOM 4537 N N . ASP A 1 559 ? -16.650 10.878 23.177 1.00 83.50 559 ASP A N 1
ATOM 4538 C CA . ASP A 1 559 ? -15.799 11.030 21.995 1.00 83.50 559 ASP A CA 1
ATOM 4539 C C . ASP A 1 559 ? -15.261 9.669 21.536 1.00 83.50 559 ASP A C 1
ATOM 4541 O O . ASP A 1 559 ? -15.210 9.396 20.334 1.00 83.50 559 ASP A O 1
ATOM 4545 N N . ASN A 1 560 ? -14.937 8.781 22.485 1.00 81.50 560 ASN A N 1
ATOM 4546 C CA . ASN A 1 560 ? -14.450 7.436 22.192 1.00 81.50 560 ASN A CA 1
ATOM 4547 C C . ASN A 1 560 ? -15.547 6.597 21.524 1.00 81.50 560 ASN A C 1
ATOM 4549 O O . ASN A 1 560 ? -15.285 5.902 20.542 1.00 81.50 560 ASN A O 1
ATOM 4553 N N . MET A 1 561 ? -16.783 6.679 22.023 1.00 82.56 561 MET A N 1
ATOM 4554 C CA . MET A 1 561 ? -17.928 5.964 21.451 1.00 82.56 561 MET A CA 1
ATOM 4555 C C . MET A 1 561 ? -18.352 6.526 20.083 1.00 82.56 561 MET A C 1
ATOM 4557 O O . MET A 1 561 ? -18.628 5.764 19.158 1.00 82.56 561 MET A O 1
ATOM 4561 N N . GLN A 1 562 ? -18.391 7.852 19.926 1.00 78.81 562 GLN A N 1
ATOM 4562 C CA . GLN A 1 562 ? -18.794 8.507 18.676 1.00 78.81 562 GLN A CA 1
ATOM 4563 C C . GLN A 1 562 ? -17.748 8.326 17.570 1.00 78.81 562 GLN A C 1
ATOM 4565 O O . GLN A 1 562 ? -18.104 8.041 16.424 1.00 78.81 562 GLN A O 1
ATOM 4570 N N . SER A 1 563 ? -16.457 8.414 17.906 1.00 75.75 563 SER A N 1
ATOM 4571 C CA . SER A 1 563 ? -15.364 8.068 16.987 1.00 75.75 563 SER A CA 1
ATOM 4572 C C . SER A 1 563 ? -15.460 6.599 16.581 1.00 75.75 563 SER A C 1
ATOM 4574 O O . SER A 1 563 ? -15.485 6.297 15.392 1.00 75.75 563 SER A O 1
ATOM 4576 N N . ALA A 1 564 ? -15.651 5.683 17.538 1.00 74.56 564 ALA A N 1
ATOM 4577 C CA . ALA A 1 564 ? -15.806 4.260 17.244 1.00 74.56 564 ALA A CA 1
ATOM 4578 C C . ALA A 1 564 ? -16.968 3.972 16.269 1.00 74.56 564 ALA A C 1
ATOM 4580 O O . ALA A 1 564 ? -16.804 3.204 15.322 1.00 74.56 564 ALA A O 1
ATOM 4581 N N . LEU A 1 565 ? -18.132 4.600 16.449 1.00 75.94 565 LEU A N 1
ATOM 4582 C CA . LEU A 1 565 ? -19.289 4.370 15.576 1.00 75.94 565 LEU A CA 1
ATOM 4583 C C . LEU A 1 565 ? -19.157 5.043 14.200 1.00 75.94 565 LEU A C 1
ATOM 4585 O O . LEU A 1 565 ? -19.610 4.484 13.200 1.00 75.94 565 LEU A O 1
ATOM 4589 N N . SER A 1 566 ? -18.535 6.221 14.123 1.00 77.62 566 SER A N 1
ATOM 4590 C CA . SER A 1 566 ? -18.396 6.967 12.864 1.00 77.62 566 SER A CA 1
ATOM 4591 C C . SER A 1 566 ? -17.230 6.475 11.991 1.00 77.62 566 SER A C 1
ATOM 4593 O O . SER A 1 566 ? -17.343 6.455 10.762 1.00 77.62 566 SER A O 1
ATOM 4595 N N . ASP A 1 567 ? -16.148 5.971 12.594 1.00 81.81 567 ASP A N 1
ATOM 4596 C CA . ASP A 1 567 ? -14.916 5.615 11.879 1.00 81.81 567 ASP A CA 1
ATOM 4597 C C . ASP A 1 567 ? -14.945 4.248 11.190 1.00 81.81 567 ASP A C 1
ATOM 4599 O O . ASP A 1 567 ? -14.053 3.935 10.399 1.00 81.81 567 ASP A O 1
ATOM 4603 N N . ARG A 1 568 ? -15.964 3.412 11.416 1.00 82.25 568 ARG A N 1
ATOM 4604 C CA . ARG A 1 568 ? -16.008 2.051 10.853 1.00 82.25 568 ARG A CA 1
ATOM 4605 C C . ARG A 1 568 ? -15.826 2.028 9.337 1.00 82.25 568 ARG A C 1
ATOM 4607 O O . ARG A 1 568 ? -15.051 1.229 8.806 1.00 82.25 568 ARG A O 1
ATOM 4614 N N . ARG A 1 569 ? -16.553 2.900 8.635 1.00 82.81 569 ARG A N 1
ATOM 4615 C CA . ARG A 1 569 ? -16.462 3.018 7.176 1.00 82.81 569 ARG A CA 1
ATOM 4616 C C . ARG A 1 569 ? -15.085 3.528 6.756 1.00 82.81 569 ARG A C 1
ATOM 4618 O O . ARG A 1 569 ? -14.508 2.975 5.825 1.00 82.81 569 ARG A O 1
ATOM 4625 N N . SER A 1 570 ? -14.550 4.503 7.492 1.00 87.62 570 SER A N 1
ATOM 4626 C CA . SER A 1 570 ? -13.205 5.048 7.284 1.00 87.62 570 SER A CA 1
ATOM 4627 C C . SER A 1 570 ? -12.135 3.955 7.389 1.00 87.62 570 SER A C 1
ATOM 4629 O O . SER A 1 570 ? -11.327 3.799 6.477 1.00 87.62 570 SER A O 1
ATOM 4631 N N . TYR A 1 571 ? -12.189 3.099 8.417 1.00 88.88 571 TYR A N 1
ATOM 4632 C CA . TYR A 1 571 ? -11.236 1.995 8.580 1.00 88.88 571 TYR A CA 1
ATOM 4633 C C . TYR A 1 571 ? -11.338 0.952 7.466 1.00 88.88 571 TYR A C 1
ATOM 4635 O O . TYR A 1 571 ? -10.313 0.462 6.994 1.00 88.88 571 TYR A O 1
ATOM 4643 N N . ILE A 1 572 ? -12.546 0.616 7.002 1.00 88.50 572 ILE A N 1
ATOM 4644 C CA . ILE A 1 572 ? -12.717 -0.301 5.863 1.00 88.50 572 ILE A CA 1
ATOM 4645 C C . ILE A 1 572 ? -12.102 0.306 4.598 1.00 88.50 572 ILE A C 1
ATOM 4647 O O . ILE A 1 572 ? -11.336 -0.367 3.907 1.00 88.50 572 ILE A O 1
ATOM 4651 N N . GLU A 1 573 ? -12.406 1.570 4.304 1.00 91.19 573 GLU A N 1
ATOM 4652 C CA . GLU A 1 573 ? -11.864 2.280 3.143 1.00 91.19 573 GLU A CA 1
ATOM 4653 C C . GLU A 1 573 ? -10.331 2.378 3.214 1.00 91.19 573 GLU A C 1
ATOM 4655 O O . GLU A 1 573 ? -9.646 2.116 2.220 1.00 91.19 573 GLU A O 1
ATOM 4660 N N . GLU A 1 574 ? -9.778 2.650 4.397 1.00 93.50 574 GLU A N 1
ATOM 4661 C CA . GLU A 1 574 ? -8.337 2.718 4.624 1.00 93.50 574 GLU A CA 1
ATOM 4662 C C . GLU A 1 574 ? -7.658 1.350 4.471 1.00 93.50 574 GLU A C 1
ATOM 4664 O O . GLU A 1 574 ? -6.639 1.248 3.781 1.00 93.50 574 GLU A O 1
ATOM 4669 N N . ILE A 1 575 ? -8.233 0.273 5.020 1.00 93.00 575 ILE A N 1
ATOM 4670 C CA . ILE A 1 575 ? -7.675 -1.072 4.832 1.00 93.00 575 ILE A CA 1
ATOM 4671 C C . ILE A 1 575 ? -7.714 -1.468 3.350 1.00 93.00 575 ILE A C 1
ATOM 4673 O O . ILE A 1 575 ? -6.730 -2.004 2.834 1.00 93.00 575 ILE A O 1
ATOM 4677 N N . GLN A 1 576 ? -8.803 -1.179 2.629 1.00 93.31 576 GLN A N 1
ATOM 4678 C CA . GLN A 1 576 ? -8.880 -1.461 1.191 1.00 93.31 576 GLN A CA 1
ATOM 4679 C C . GLN A 1 576 ? -7.855 -0.642 0.391 1.00 93.31 576 GLN A C 1
ATOM 4681 O O . GLN A 1 576 ? -7.222 -1.167 -0.533 1.00 93.31 576 GLN A O 1
ATOM 4686 N N . ALA A 1 577 ? -7.622 0.619 0.768 1.00 93.94 577 ALA A N 1
ATOM 4687 C CA . ALA A 1 577 ? -6.585 1.449 0.164 1.00 93.94 577 ALA A CA 1
ATOM 4688 C C . ALA A 1 577 ? -5.181 0.856 0.383 1.00 93.94 577 ALA A C 1
ATOM 4690 O O . ALA A 1 577 ? -4.413 0.732 -0.577 1.00 93.94 577 ALA A O 1
ATOM 4691 N N . ILE A 1 578 ? -4.863 0.412 1.605 1.00 94.81 578 ILE A N 1
ATOM 4692 C CA . ILE A 1 578 ? -3.577 -0.227 1.921 1.00 94.81 578 ILE A CA 1
ATOM 4693 C C . ILE A 1 578 ? -3.436 -1.562 1.179 1.00 94.81 578 ILE A C 1
ATOM 4695 O O . ILE A 1 578 ? -2.400 -1.816 0.563 1.00 94.81 578 ILE A O 1
ATOM 4699 N N . LYS A 1 579 ? -4.484 -2.394 1.134 1.00 93.12 579 LYS A N 1
ATOM 4700 C CA . LYS A 1 579 ? -4.492 -3.646 0.358 1.00 93.12 579 LYS A CA 1
ATOM 4701 C C . LYS A 1 579 ? -4.208 -3.410 -1.122 1.00 93.12 579 LYS A C 1
ATOM 4703 O O . LYS A 1 579 ? -3.471 -4.186 -1.729 1.00 93.12 579 LYS A O 1
ATOM 4708 N N . LYS A 1 580 ? -4.758 -2.346 -1.716 1.00 92.56 580 LYS A N 1
ATOM 4709 C CA . LYS A 1 580 ? -4.482 -1.979 -3.114 1.00 92.56 580 LYS A CA 1
ATOM 4710 C C . LYS A 1 580 ? -3.008 -1.620 -3.320 1.00 92.56 580 LYS A C 1
ATOM 4712 O O . LYS A 1 580 ? -2.416 -2.030 -4.317 1.00 92.56 580 LYS A O 1
ATOM 4717 N N . VAL A 1 581 ? -2.407 -0.901 -2.371 1.00 93.31 581 VAL A N 1
ATOM 4718 C CA . VAL A 1 581 ? -0.972 -0.584 -2.384 1.00 93.31 581 VAL A CA 1
ATOM 4719 C C . VAL A 1 581 ? -0.126 -1.853 -2.244 1.00 93.31 581 VAL A C 1
ATOM 4721 O O . VAL A 1 581 ? 0.787 -2.060 -3.043 1.00 93.31 581 VAL A O 1
ATOM 4724 N N . LEU A 1 582 ? -0.456 -2.731 -1.294 1.00 93.69 582 LEU A N 1
ATOM 4725 C CA . LEU A 1 582 ? 0.249 -3.994 -1.070 1.00 93.69 582 LEU A CA 1
ATOM 4726 C C . LEU A 1 582 ? 0.146 -4.940 -2.267 1.00 93.69 582 LEU A C 1
ATOM 4728 O O . LEU A 1 582 ? 1.143 -5.553 -2.626 1.00 93.69 582 LEU A O 1
ATOM 4732 N N . LYS A 1 583 ? -1.003 -5.003 -2.951 1.00 92.44 583 LYS A N 1
ATOM 4733 C CA . LYS A 1 583 ? -1.166 -5.790 -4.185 1.00 92.44 583 LYS A CA 1
ATOM 4734 C C . LYS A 1 583 ? -0.157 -5.395 -5.263 1.00 92.44 583 LYS A C 1
ATOM 4736 O O . LYS A 1 583 ? 0.363 -6.249 -5.978 1.00 92.44 583 LYS A O 1
ATOM 4741 N N . ARG A 1 584 ? 0.108 -4.093 -5.382 1.00 92.69 584 ARG A N 1
ATOM 4742 C CA . ARG A 1 584 ? 1.077 -3.552 -6.336 1.00 92.69 584 ARG A CA 1
ATOM 4743 C C . ARG A 1 584 ? 2.513 -3.802 -5.884 1.00 92.69 584 ARG A C 1
ATOM 4745 O O . ARG A 1 584 ? 3.332 -4.200 -6.707 1.00 92.69 584 ARG A O 1
ATOM 4752 N N . VAL A 1 585 ? 2.824 -3.575 -4.608 1.00 93.44 585 VAL A N 1
ATOM 4753 C CA . VAL A 1 585 ? 4.210 -3.579 -4.108 1.00 93.44 585 VAL A CA 1
ATOM 4754 C C . VAL A 1 585 ? 4.698 -4.986 -3.742 1.00 93.44 585 VAL A C 1
ATOM 4756 O O . VAL A 1 585 ? 5.766 -5.393 -4.188 1.00 93.44 585 VAL A O 1
ATOM 4759 N N . ALA A 1 586 ? 3.911 -5.765 -3.002 1.00 92.19 586 ALA A N 1
ATOM 4760 C CA . ALA A 1 586 ? 4.316 -7.077 -2.504 1.00 92.19 586 ALA A CA 1
ATOM 4761 C C . ALA A 1 586 ? 4.358 -8.146 -3.604 1.00 92.19 586 ALA A C 1
ATOM 4763 O O . ALA A 1 586 ? 3.637 -8.071 -4.606 1.00 92.19 586 ALA A O 1
ATOM 4764 N N . ASP A 1 587 ? 5.192 -9.167 -3.409 1.00 89.19 587 ASP A N 1
ATOM 4765 C CA . ASP A 1 587 ? 5.177 -10.375 -4.236 1.00 89.19 587 ASP A CA 1
ATOM 4766 C C . ASP A 1 587 ? 3.790 -11.042 -4.174 1.00 89.19 587 ASP A C 1
ATOM 4768 O O . ASP A 1 587 ? 3.171 -11.048 -3.107 1.00 89.19 587 ASP A O 1
ATOM 4772 N N . PRO A 1 588 ? 3.292 -11.668 -5.260 1.00 88.25 588 PRO A N 1
ATOM 4773 C CA . PRO A 1 588 ? 1.954 -12.267 -5.262 1.00 88.25 588 PRO A CA 1
ATOM 4774 C C . PRO A 1 588 ? 1.716 -13.283 -4.142 1.00 88.25 588 PRO A C 1
ATOM 4776 O O . PRO A 1 588 ? 0.638 -13.294 -3.562 1.00 88.25 588 PRO A O 1
ATOM 4779 N N . ALA A 1 589 ? 2.725 -14.085 -3.785 1.00 88.44 589 ALA A N 1
ATOM 4780 C CA . ALA A 1 589 ? 2.625 -15.042 -2.681 1.00 88.44 589 ALA A CA 1
ATOM 4781 C C . ALA A 1 589 ? 2.474 -14.350 -1.311 1.00 88.44 589 ALA A C 1
ATOM 4783 O O . ALA A 1 589 ? 1.672 -14.774 -0.477 1.00 88.44 589 ALA A O 1
ATOM 4784 N N . VAL A 1 590 ? 3.214 -13.259 -1.089 1.00 88.69 590 VAL A N 1
ATOM 4785 C CA . VAL A 1 590 ? 3.114 -12.445 0.134 1.00 88.69 590 VAL A CA 1
ATOM 4786 C C . VAL A 1 590 ? 1.750 -11.760 0.187 1.00 88.69 590 VAL A C 1
ATOM 4788 O O . VAL A 1 590 ? 1.051 -11.849 1.193 1.00 88.69 590 VAL A O 1
ATOM 4791 N N . TYR A 1 591 ? 1.316 -11.159 -0.924 1.00 91.81 591 TYR A N 1
ATOM 4792 C CA . TYR A 1 591 ? -0.004 -10.544 -1.016 1.00 91.81 591 TYR A CA 1
ATOM 4793 C C . TYR A 1 591 ? -1.138 -11.550 -0.788 1.00 91.81 591 TYR A C 1
ATOM 4795 O O . TYR A 1 591 ? -2.081 -11.233 -0.072 1.00 91.81 591 TYR A O 1
ATOM 4803 N N . GLU A 1 592 ? -1.056 -12.764 -1.340 1.00 90.94 592 GLU A N 1
ATOM 4804 C CA . GLU A 1 592 ? -2.038 -13.822 -1.073 1.00 90.94 592 GLU A CA 1
ATOM 4805 C C . GLU A 1 592 ? -2.093 -14.198 0.408 1.00 90.94 592 GLU A C 1
ATOM 4807 O O . GLU A 1 592 ? -3.177 -14.435 0.936 1.00 90.94 592 GLU A O 1
ATOM 4812 N N . THR A 1 593 ? -0.947 -14.221 1.087 1.00 92.31 593 THR A N 1
ATOM 4813 C CA . THR A 1 593 ? -0.872 -14.530 2.520 1.00 92.31 593 THR A CA 1
ATOM 4814 C C . THR A 1 593 ? -1.578 -13.445 3.335 1.00 92.31 593 THR A C 1
ATOM 4816 O O . THR A 1 593 ? -2.447 -13.754 4.149 1.00 92.31 593 THR A O 1
ATOM 4819 N N . ILE A 1 594 ? -1.300 -12.174 3.032 1.00 89.25 594 ILE A N 1
ATOM 4820 C CA . ILE A 1 594 ? -1.973 -11.014 3.636 1.00 89.25 594 ILE A CA 1
ATOM 4821 C C . ILE A 1 594 ? -3.476 -11.036 3.314 1.00 89.25 594 ILE A C 1
ATOM 4823 O O . ILE A 1 594 ? -4.314 -10.849 4.192 1.00 89.25 594 ILE A O 1
ATOM 4827 N N . HIS A 1 595 ? -3.855 -11.315 2.068 1.00 90.44 595 HIS A N 1
ATOM 4828 C CA . HIS A 1 595 ? -5.255 -11.367 1.654 1.00 90.44 595 HIS A CA 1
ATOM 4829 C C . HIS A 1 595 ? -6.032 -12.485 2.364 1.00 90.44 595 HIS A C 1
ATOM 4831 O O . HIS A 1 595 ? -7.173 -12.271 2.764 1.00 90.44 595 HIS A O 1
ATOM 4837 N N . ARG A 1 596 ? -5.411 -13.652 2.586 1.00 90.88 596 ARG A N 1
ATOM 4838 C CA . ARG A 1 596 ? -6.007 -14.751 3.362 1.00 90.88 596 ARG A CA 1
ATOM 4839 C C . ARG A 1 596 ? -6.106 -14.427 4.853 1.00 90.88 596 ARG A C 1
ATOM 4841 O O . ARG A 1 596 ? -7.106 -14.786 5.465 1.00 90.88 596 ARG A O 1
ATOM 4848 N N . LYS A 1 597 ? -5.112 -13.733 5.425 1.00 89.75 597 LYS A N 1
ATOM 4849 C CA . LYS A 1 597 ? -5.141 -13.249 6.820 1.00 89.75 597 LYS A CA 1
ATOM 4850 C C . LYS A 1 597 ? -6.299 -12.263 7.049 1.00 89.75 597 LYS A C 1
ATOM 4852 O O . LYS A 1 597 ? -6.879 -12.240 8.129 1.00 89.75 597 LYS A O 1
ATOM 4857 N N . TYR A 1 598 ? -6.682 -11.504 6.017 1.00 88.50 598 TYR A N 1
ATOM 4858 C CA . TYR A 1 598 ? -7.704 -10.457 6.085 1.00 88.50 598 TYR A CA 1
ATOM 4859 C C . TYR A 1 598 ? -8.745 -10.586 4.951 1.00 88.50 598 TYR A C 1
ATOM 4861 O O . TYR A 1 598 ? -8.639 -9.871 3.956 1.00 88.50 598 TYR A O 1
ATOM 4869 N N . PRO A 1 599 ? -9.775 -11.441 5.053 1.00 77.25 599 PRO A N 1
ATOM 4870 C CA . PRO A 1 599 ? -10.678 -11.754 3.930 1.00 77.25 599 PRO A CA 1
ATOM 4871 C C . PRO A 1 599 ? -11.717 -10.671 3.570 1.00 77.25 599 PRO A C 1
ATOM 4873 O O . PRO A 1 599 ? -12.443 -10.828 2.593 1.00 77.25 599 PRO A O 1
ATOM 4876 N N . PHE A 1 600 ? -11.813 -9.595 4.351 1.00 68.00 600 PHE A N 1
ATOM 4877 C CA . PHE A 1 600 ? -12.855 -8.564 4.240 1.00 68.00 600 PHE A CA 1
ATOM 4878 C C . PHE A 1 600 ? -12.602 -7.490 3.169 1.00 68.00 600 PHE A C 1
ATOM 4880 O O . PHE A 1 600 ? -11.432 -7.263 2.760 1.00 68.00 600 PHE A O 1
#